Protein 1R6X (pdb70)

Foldseek 3Di:
DAAQVRDQQQLCVVQVVCLVVFVVVLPDPPAAEDEDDLQLLLVVLCLNLSLQPPHQWAADVQQQVCLQAPCGGNVRGHHNDHGWDFDAPVSLVVDDAQRKYFYHYPVPHTWKIWGFHDKAFDPLQSSCCRRQVRDCQQQLSVCSPPPGHRMTTTTGIRGNHRDDDPPDPPQAQGLVRLQVVCVVVVFLAEEEEEDQAADFPQNLVQQLVLQVVRVGAYEDEYEDRAAAPPGDDPVLRVQRVVVVVVVHPPPRYDYHYRNHHQSLRFQSVLLSVLSSVVSSNHQEYEAEQSRSHNQADPVNHGSDHRCSNVVNNCVCCVVSNHHYHYRFGWFAFPVVRDIDTPVVDPPDPTDTDDADPVNLVVCLCVVHDDDVSTGNPSSSVSSRVD

Organism: Saccharomyces cerevisiae (strain ATCC 204508 / S288c) (NCBI:txid559292)

B-factor: mean 16.99, std 9.3, range [5.18, 61.0]

Secondary structure (DSSP, 8-state):
-PPTTSS--BHHHHTGGGHHHHHHHHT-TTSEEEEPPHHHHHHHHHHHBTTTTT--EEPPHHHHHHHHHHSB-TTS-B--S---EEE-HHHHHT--TT-EEEEEETTTEEEEEEEEEEEE---HHHHHHHHH-S-TTSHHHHIIIIIS-SEEEEEEEEES-PPP--SSTT-S--HHHHHHHHHHTT---EEEE--SS---HHHHHHHHHHHHHTT-EEEE--B-SB--TT---HHHHHHHHHHHGGGSSTT-EEE--B--B----HHHHHHHHHHHHHHTT-SEEEE-TTTT---B-TTS-BSS-TTHHHHHHHHHHHHHT-EEEE---EEEEGGGTEEEETTTS-SSS---B---HHHHHHHHHHT----TTTS-HHHHHHHTT-

GO terms:
  GO:0004781 sulfate adenylyltransferase (ATP) activity (F, IDA)
  GO:0004781 sulfate adenylyltransferase (ATP) activity (F, IMP)
  GO:0005737 cytoplasm (C, HDA)
  GO:0005739 mitochondrion (C, HDA)
  GO:0019379 sulfate assimilation, phosphoadenylyl sulfate reduction by phosphoadenylyl-sulfate reductase (thioredoxin) (P, IMP)
  GO:0000096 sulfur amino acid metabolic process (P, IMP)

Solvent-accessible surface area: 17213 Å² total; per-residue (Å²): 60,62,17,7,53,47,113,42,34,25,0,56,65,123,6,58,183,85,94,129,123,5,52,74,51,2,117,41,125,130,22,40,62,31,59,14,40,102,34,2,34,17,2,0,8,0,0,0,4,0,0,0,0,34,7,47,7,4,11,33,80,104,34,14,62,26,0,5,67,90,12,71,17,49,118,34,31,1,0,0,0,8,0,13,0,8,1,74,107,70,18,7,122,100,16,126,84,113,20,80,0,0,0,21,7,93,89,133,37,10,0,0,0,0,37,2,89,33,44,16,137,10,84,16,80,76,8,4,96,102,3,7,110,16,41,110,80,1,40,4,6,42,46,4,98,124,95,7,16,70,37,4,0,0,2,45,2,39,3,6,46,44,5,82,65,168,54,41,132,55,30,38,59,25,0,40,92,0,54,108,45,6,137,80,102,162,23,113,93,0,0,0,7,24,14,46,56,18,0,19,58,15,31,38,23,6,0,3,51,10,0,144,116,15,114,11,67,0,0,0,0,0,0,11,39,64,35,64,104,84,36,73,79,68,56,8,6,0,113,0,0,68,40,0,40,156,94,18,30,155,55,14,15,27,15,0,0,0,3,0,0,13,10,3,0,1,18,26,0,0,0,0,0,0,0,0,0,9,0,1,8,0,14,14,0,5,1,12,155,36,13,12,7,11,23,119,21,100,180,42,86,80,20,8,24,44,112,38,2,45,107,44,0,72,79,41,38,161,84,1,100,10,68,10,24,58,63,71,70,3,7,32,3,32,106,106,109,103,35,2,8,86,104,115,37,104,142,97,191,52,130,44,55,96,19,66,58,60,72,24,108,131,70,25,150,122,39,14,141,18,36,117,62,29,1,15,58,75,0,13,153,40,13,53,110,93

Sequence (386 aa):
PAPHGGILQDLIARDALKKNELLSEAQSSDILVWNLTPRQLCDIELILNGGFSPLTGFLNENDYSSVVTDSRLADGTLWTIPITLDVDEAFANQIKPDTRIALFQDDEIPIAILTVQDVYKPNKTIEAEKVFRGDPEHPAISYLFNVAGDYYVGGSLEAIQLPQHYDYPGLRKTPAQLRLEFQSRQWDRVVAFQTRNPMHRAHRELTVRAAREANAKVLIHPVVGLTKPGDIDHHTRVRVYQEIIKRYPNGIAFLSLLPLAMRMSGDREAVWHAIIRKNYGASHFIVGRDHAGPGKNSKGVDFYGPYDAQELVESYKHELDIEVVPFRMVTYLPDEDRYAPIDQIDTTKTRTLNISGTELRRRLRVGGEIPEWFSYPEVVKILRES

Radius of gyration: 21.61 Å; Cα contacts (8 Å, |Δi|>4): 781; chains: 1; bounding box: 48×49×74 Å

Structure (mmCIF, N/CA/C/O backbone):
data_1R6X
#
_entry.id   1R6X
#
_cell.length_a   50.186
_cell.length_b   59.111
_cell.length_c   131.165
_cell.angle_alpha   90.00
_cell.angle_beta   90.00
_cell.angle_gamma   90.00
#
_symmetry.space_group_name_H-M   'P 21 21 21'
#
loop_
_entity.id
_entity.type
_entity.pdbx_description
1 polymer 'ATP:sulfate adenylyltransferase'
2 non-polymer 'SULFATE ION'
3 non-polymer 'COBALT (II) ION'
4 water water
#
loop_
_atom_site.group_PDB
_atom_site.id
_atom_site.type_symbol
_atom_site.label_atom_id
_atom_site.label_alt_id
_atom_site.label_comp_id
_atom_site.label_asym_id
_atom_site.label_entity_id
_atom_site.label_seq_id
_atom_site.pdbx_PDB_ins_code
_atom_site.Cartn_x
_atom_site.Cartn_y
_atom_site.Cartn_z
_atom_site.occupancy
_atom_site.B_iso_or_equiv
_atom_site.auth_seq_id
_atom_site.auth_comp_id
_atom_site.auth_asym_id
_atom_site.auth_atom_id
_atom_site.pdbx_PDB_model_num
ATOM 1 N N . PRO A 1 1 ? 12.339 -46.924 77.516 1.00 25.42 2 PRO A N 1
ATOM 2 C CA . PRO A 1 1 ? 13.323 -45.830 77.357 1.00 21.94 2 PRO A CA 1
ATOM 3 C C . PRO A 1 1 ? 13.893 -45.796 75.943 1.00 17.36 2 PRO A C 1
ATOM 4 O O . PRO A 1 1 ? 13.707 -46.731 75.170 1.00 16.19 2 PRO A O 1
ATOM 8 N N . ALA A 1 2 ? 14.586 -44.714 75.609 1.00 14.68 3 ALA A N 1
ATOM 9 C CA . ALA A 1 2 ? 15.159 -44.576 74.276 1.00 10.29 3 ALA A CA 1
ATOM 10 C C . ALA A 1 2 ? 16.347 -45.509 74.084 1.00 10.72 3 ALA A C 1
ATOM 11 O O . ALA A 1 2 ? 17.072 -45.815 75.033 1.00 11.52 3 ALA A O 1
ATOM 13 N N . PRO A 1 3 ? 16.549 -45.993 72.851 1.00 8.49 4 PRO A N 1
ATOM 14 C CA . PRO A 1 3 ? 17.675 -46.889 72.578 1.00 8.75 4 PRO A CA 1
ATOM 15 C C . PRO A 1 3 ? 18.973 -46.135 72.849 1.00 9.65 4 PRO A C 1
ATOM 16 O O . PRO A 1 3 ? 18.987 -44.902 72.895 1.00 10.53 4 PRO A O 1
ATOM 20 N N . HIS A 1 4 ? 20.061 -46.873 73.027 1.00 8.88 5 HIS A N 1
ATOM 21 C CA . HIS A 1 4 ? 21.359 -46.255 73.258 1.00 7.83 5 HIS A CA 1
ATOM 22 C C . HIS A 1 4 ? 21.734 -45.517 71.976 1.00 8.39 5 HIS A C 1
ATOM 23 O O . HIS A 1 4 ? 21.804 -46.118 70.905 1.00 8.36 5 HIS A O 1
ATOM 30 N N . GLY A 1 5 ? 21.968 -44.212 72.080 1.00 9.49 6 GLY A N 1
ATOM 31 C CA . GLY A 1 5 ? 22.293 -43.439 70.895 1.00 10.17 6 GLY A CA 1
ATOM 32 C C . GLY A 1 5 ? 21.046 -42.773 70.342 1.00 8.99 6 GLY A C 1
ATOM 33 O O . GLY A 1 5 ? 21.122 -41.970 69.409 1.00 10.97 6 GLY A O 1
ATOM 34 N N . GLY A 1 6 ? 19.894 -43.137 70.907 1.00 8.83 7 GLY A N 1
ATOM 35 C CA . GLY A 1 6 ? 18.622 -42.557 70.504 1.00 9.14 7 GLY A CA 1
ATOM 36 C C . GLY A 1 6 ? 17.833 -43.254 69.409 1.00 8.73 7 GLY A C 1
ATOM 37 O O . GLY A 1 6 ? 16.614 -43.100 69.324 1.00 9.68 7 GLY A O 1
ATOM 38 N N . ILE A 1 7 ? 18.516 -44.041 68.588 1.00 8.23 8 ILE A N 1
ATOM 39 C CA . ILE A 1 7 ? 17.880 -44.717 67.463 1.00 8.77 8 ILE A CA 1
ATOM 40 C C . ILE A 1 7 ? 18.035 -46.231 67.524 1.00 8.17 8 ILE A C 1
ATOM 41 O O . ILE A 1 7 ? 19.139 -46.732 67.725 1.00 9.59 8 ILE A O 1
ATOM 46 N N . LEU A 1 8 ? 16.939 -46.965 67.354 1.00 8.59 9 LEU A N 1
ATOM 47 C CA . LEU A 1 8 ? 17.034 -48.424 67.359 1.00 8.94 9 LEU A CA 1
ATOM 48 C C . LEU A 1 8 ? 17.511 -48.803 65.968 1.00 8.20 9 LEU A C 1
ATOM 49 O O . LEU A 1 8 ? 16.779 -48.666 64.985 1.00 9.27 9 LEU A O 1
ATOM 54 N N . GLN A 1 9 ? 18.750 -49.267 65.880 1.00 8.22 10 GLN A N 1
ATOM 55 C CA . GLN A 1 9 ? 19.308 -49.630 64.591 1.00 8.52 10 GLN A CA 1
ATOM 56 C C . GLN A 1 9 ? 18.872 -51.016 64.145 1.00 8.88 10 GLN A C 1
ATOM 57 O O . GLN A 1 9 ? 19.679 -51.935 64.008 1.00 9.59 10 GLN A O 1
ATOM 63 N N . ASP A 1 10 ? 17.567 -51.139 63.923 1.00 8.84 11 ASP A N 1
ATOM 64 C CA . ASP A 1 10 ? 16.942 -52.371 63.460 1.00 9.71 11 ASP A CA 1
ATOM 65 C C . ASP A 1 10 ? 17.159 -52.374 61.950 1.00 9.54 11 ASP A C 1
ATOM 66 O O . ASP A 1 10 ? 16.347 -51.837 61.187 1.00 10.21 11 ASP A O 1
ATOM 71 N N . LEU A 1 11 ? 18.265 -52.972 61.522 1.00 9.45 12 LEU A N 1
ATOM 72 C CA . LEU A 1 11 ? 18.612 -53.006 60.112 1.00 9.18 12 LEU A CA 1
ATOM 73 C C . LEU A 1 11 ? 17.697 -53.895 59.287 1.00 9.27 12 LEU A C 1
ATOM 74 O O . LEU A 1 11 ? 17.562 -53.693 58.081 1.00 9.57 12 LEU A O 1
ATOM 79 N N . ILE A 1 12 ? 17.075 -54.880 59.927 1.00 9.40 13 ILE A N 1
ATOM 80 C CA . ILE A 1 12 ? 16.135 -55.746 59.229 1.00 11.59 13 ILE A CA 1
ATOM 81 C C . ILE A 1 12 ? 14.990 -54.843 58.761 1.00 11.95 13 ILE A C 1
ATOM 82 O O . ILE A 1 12 ? 14.588 -54.882 57.599 1.00 12.62 13 ILE A O 1
ATOM 87 N N . ALA A 1 13 ? 14.483 -54.012 59.668 1.00 11.06 14 ALA A N 1
ATOM 88 C CA . ALA A 1 13 ? 13.388 -53.103 59.342 1.00 11.97 14 ALA A CA 1
ATOM 89 C C . ALA A 1 13 ? 13.841 -52.032 58.359 1.00 12.90 14 ALA A C 1
ATOM 90 O O . ALA A 1 13 ? 13.118 -51.695 57.417 1.00 15.48 14 ALA A O 1
ATOM 92 N N . ARG A 1 14 ? 15.043 -51.507 58.567 1.00 11.26 15 ARG A N 1
ATOM 93 C CA . ARG A 1 14 ? 15.568 -50.461 57.698 1.00 12.10 15 ARG A CA 1
ATOM 94 C C . ARG A 1 14 ? 15.727 -50.894 56.246 1.00 13.03 15 ARG A C 1
ATOM 95 O O . ARG A 1 14 ? 15.382 -50.145 55.330 1.00 14.49 15 ARG A O 1
ATOM 103 N N . ASP A 1 15 ? 16.245 -52.101 56.037 1.00 13.44 16 ASP A N 1
ATOM 104 C CA . ASP A 1 15 ? 16.492 -52.603 54.686 1.00 12.82 16 ASP A CA 1
ATOM 105 C C . ASP A 1 15 ? 15.437 -53.546 54.128 1.00 13.29 16 ASP A C 1
ATOM 106 O O . ASP A 1 15 ? 15.650 -54.171 53.091 1.00 14.12 16 ASP A O 1
ATOM 111 N N . ALA A 1 16 ? 14.297 -53.636 54.801 1.00 14.43 17 ALA A N 1
ATOM 112 C CA . ALA A 1 16 ? 13.220 -54.517 54.364 1.00 16.50 17 ALA A CA 1
ATOM 113 C C . ALA A 1 16 ? 12.837 -54.357 52.890 1.00 16.70 17 ALA A C 1
ATOM 114 O O . ALA A 1 16 ? 12.651 -55.348 52.184 1.00 17.32 17 ALA A O 1
ATOM 116 N N . LEU A 1 17 ? 12.730 -53.115 52.429 1.00 16.98 18 LEU A N 1
ATOM 117 C CA . LEU A 1 17 ? 12.334 -52.840 51.050 1.00 17.64 18 LEU A CA 1
ATOM 118 C C . LEU A 1 17 ? 13.368 -53.155 49.973 1.00 18.54 18 LEU A C 1
ATOM 119 O O . LEU A 1 17 ? 13.094 -52.989 48.783 1.00 19.76 18 LEU A O 1
ATOM 124 N N . LYS A 1 18 ? 14.552 -53.605 50.373 1.00 18.24 19 LYS A N 1
ATOM 125 C CA . LYS A 1 18 ? 15.582 -53.950 49.399 1.00 17.97 19 LYS A CA 1
ATOM 126 C C . LYS A 1 18 ? 16.118 -55.359 49.633 1.00 17.07 19 LYS A C 1
ATOM 127 O O . LYS A 1 18 ? 17.202 -55.710 49.164 1.00 16.56 19 LYS A O 1
ATOM 133 N N . LYS A 1 19 ? 15.343 -56.172 50.343 1.00 16.66 20 LYS A N 1
ATOM 134 C CA . LYS A 1 19 ? 15.754 -57.538 50.643 1.00 17.03 20 LYS A CA 1
ATOM 135 C C . LYS A 1 19 ? 16.027 -58.370 49.392 1.00 17.91 20 LYS A C 1
ATOM 136 O O . LYS A 1 19 ? 17.049 -59.049 49.307 1.00 17.39 20 LYS A O 1
ATOM 142 N N . ASN A 1 20 ? 15.122 -58.319 48.419 1.00 17.94 21 ASN A N 1
ATOM 143 C CA . ASN A 1 20 ? 15.310 -59.090 47.195 1.00 18.95 21 ASN A CA 1
ATOM 144 C C . ASN A 1 20 ? 16.591 -58.704 46.465 1.00 16.79 21 ASN A C 1
ATOM 145 O O . ASN A 1 20 ? 17.313 -59.569 45.968 1.00 16.98 21 ASN A O 1
ATOM 150 N N . GLU A 1 21 ? 16.869 -57.405 46.408 1.00 17.28 22 GLU A N 1
ATOM 151 C CA . GLU A 1 21 ? 18.064 -56.897 45.739 1.00 18.36 22 GLU A CA 1
ATOM 152 C C . GLU A 1 21 ? 19.333 -57.348 46.461 1.00 17.79 22 GLU A C 1
ATOM 153 O O . GLU A 1 21 ? 20.300 -57.772 45.828 1.00 17.63 22 GLU A O 1
ATOM 159 N N . LEU A 1 22 ? 19.327 -57.250 47.787 1.00 17.44 23 LEU A N 1
ATOM 160 C CA . LEU A 1 22 ? 20.485 -57.648 48.580 1.00 16.54 23 LEU A CA 1
ATOM 161 C C . LEU A 1 22 ? 20.702 -59.156 48.532 1.00 16.50 23 LEU A C 1
ATOM 162 O O . LEU A 1 22 ? 21.838 -59.627 48.486 1.00 16.52 23 LEU A O 1
ATOM 167 N N . LEU A 1 23 ? 19.608 -59.911 48.541 1.00 17.34 24 LEU A N 1
ATOM 168 C CA . LEU A 1 23 ? 19.695 -61.363 48.488 1.00 17.72 24 LEU A CA 1
ATOM 169 C C . LEU A 1 23 ? 20.325 -61.785 47.164 1.00 18.00 24 LEU A C 1
ATOM 170 O O . LEU A 1 23 ? 21.223 -62.625 47.133 1.00 18.59 24 LEU A O 1
ATOM 175 N N . SER A 1 24 ? 19.854 -61.187 46.073 1.00 18.47 25 SER A N 1
ATOM 176 C CA . SER A 1 24 ? 20.374 -61.492 44.745 1.00 19.42 25 SER A CA 1
ATOM 177 C C . SER A 1 24 ? 21.878 -61.249 44.687 1.00 18.83 25 SER A C 1
ATOM 178 O O . SER A 1 24 ? 22.629 -62.076 44.174 1.00 19.89 25 SER A O 1
ATOM 181 N N . GLU A 1 25 ? 22.311 -60.109 45.217 1.00 17.56 26 GLU A N 1
ATOM 182 C CA . GLU A 1 25 ? 23.725 -59.759 45.221 1.00 17.34 26 GLU A CA 1
ATOM 183 C C . GLU A 1 25 ? 24.558 -60.742 46.039 1.00 16.82 26 GLU A C 1
ATOM 184 O O . GLU A 1 25 ? 25.632 -61.168 45.610 1.00 16.24 26 GLU A O 1
ATOM 190 N N . ALA A 1 26 ? 24.058 -61.102 47.215 1.00 16.90 27 ALA A N 1
ATOM 191 C CA . ALA A 1 26 ? 24.767 -62.029 48.090 1.00 17.60 27 ALA A CA 1
ATOM 192 C C . ALA A 1 26 ? 24.985 -63.388 47.432 1.00 17.88 27 ALA A C 1
ATOM 193 O O . ALA A 1 26 ? 25.950 -64.090 47.740 1.00 16.97 27 ALA A O 1
ATOM 195 N N . GLN A 1 27 ? 24.094 -63.750 46.516 1.00 19.67 28 GLN A N 1
ATOM 196 C CA . GLN A 1 27 ? 24.185 -65.034 45.832 1.00 21.73 28 GLN A CA 1
ATOM 197 C C . GLN A 1 27 ? 24.925 -64.982 44.498 1.00 22.12 28 GLN A C 1
ATOM 198 O O . GLN A 1 27 ? 25.054 -66.002 43.821 1.00 23.91 28 GLN A O 1
ATOM 204 N N . SER A 1 28 ? 25.410 -63.804 44.119 1.00 22.06 29 SER A N 1
ATOM 205 C CA . SER A 1 28 ? 26.140 -63.657 42.859 1.00 22.62 29 SER A CA 1
ATOM 206 C C . SER A 1 28 ? 27.485 -64.377 42.942 1.00 23.09 29 SER A C 1
ATOM 207 O O . SER A 1 28 ? 28.069 -64.495 44.018 1.00 23.59 29 SER A O 1
ATOM 210 N N . SER A 1 29 ? 27.981 -64.853 41.805 1.00 23.65 30 SER A N 1
ATOM 211 C CA . SER A 1 29 ? 29.248 -65.578 41.780 1.00 24.11 30 SER A CA 1
ATOM 212 C C . SER A 1 29 ? 30.488 -64.696 41.905 1.00 23.30 30 SER A C 1
ATOM 213 O O . SER A 1 29 ? 31.568 -65.188 42.228 1.00 24.62 30 SER A O 1
ATOM 216 N N . ASP A 1 30 ? 30.336 -63.398 41.663 1.00 22.71 31 ASP A N 1
ATOM 217 C CA . ASP A 1 30 ? 31.473 -62.486 41.726 1.00 22.45 31 ASP A CA 1
ATOM 218 C C . ASP A 1 30 ? 31.683 -61.769 43.056 1.00 21.36 31 ASP A C 1
ATOM 219 O O . ASP A 1 30 ? 32.698 -61.097 43.239 1.00 21.75 31 ASP A O 1
ATOM 224 N N . ILE A 1 31 ? 30.743 -61.899 43.985 1.00 19.26 32 ILE A N 1
ATOM 225 C CA . ILE A 1 31 ? 30.903 -61.222 45.266 1.00 17.56 32 ILE A CA 1
ATOM 226 C C . ILE A 1 31 ? 31.753 -62.044 46.226 1.00 17.08 32 ILE A C 1
ATOM 227 O O . ILE A 1 31 ? 31.651 -63.272 46.269 1.00 17.21 32 ILE A O 1
ATOM 232 N N . LEU A 1 32 ? 32.606 -61.358 46.981 1.00 17.26 33 LEU A N 1
ATOM 233 C CA . LEU A 1 32 ? 33.468 -62.018 47.954 1.00 15.95 33 LEU A CA 1
ATOM 234 C C . LEU A 1 32 ? 32.580 -62.549 49.080 1.00 15.90 33 LEU A C 1
ATOM 235 O O . LEU A 1 32 ? 31.677 -61.856 49.545 1.00 15.73 33 LEU A O 1
ATOM 240 N N . VAL A 1 33 ? 32.835 -63.778 49.512 1.00 14.99 34 VAL A N 1
ATOM 241 C CA . VAL A 1 33 ? 32.032 -64.391 50.562 1.00 15.66 34 VAL A CA 1
ATOM 242 C C . VAL A 1 33 ? 32.802 -64.737 51.828 1.00 14.43 34 VAL A C 1
ATOM 243 O O . VAL A 1 33 ? 33.925 -65.233 51.769 1.00 16.08 34 VAL A O 1
ATOM 247 N N . TRP A 1 34 ? 32.189 -64.457 52.975 1.00 12.83 35 TRP A N 1
ATOM 248 C CA . TRP A 1 34 ? 32.780 -64.797 54.263 1.00 11.12 35 TRP A CA 1
ATOM 249 C C . TRP A 1 34 ? 31.751 -65.564 55.074 1.00 11.12 35 TRP A C 1
ATOM 250 O O . TRP A 1 34 ? 30.643 -65.074 55.317 1.00 11.52 35 TRP A O 1
ATOM 261 N N . ASN A 1 35 ? 32.119 -66.774 55.480 1.00 10.51 36 ASN A N 1
ATOM 262 C CA . ASN A 1 35 ? 31.251 -67.616 56.287 1.00 11.15 36 ASN A CA 1
ATOM 263 C C . ASN A 1 35 ? 31.466 -67.216 57.749 1.00 10.42 36 ASN A C 1
ATOM 264 O O . ASN A 1 35 ? 32.563 -67.367 58.292 1.00 12.03 36 ASN A O 1
ATOM 269 N N . LEU A 1 36 ? 30.417 -66.698 58.378 1.00 10.67 37 LEU A N 1
ATOM 270 C CA . LEU A 1 36 ? 30.490 -66.254 59.767 1.00 9.66 37 LEU A CA 1
ATOM 271 C C . LEU A 1 36 ? 30.792 -67.362 60.764 1.00 10.87 37 LEU A C 1
ATOM 272 O O . LEU A 1 36 ? 30.274 -68.473 60.651 1.00 11.59 37 LEU A O 1
ATOM 277 N N . THR A 1 37 ? 31.635 -67.050 61.745 1.00 9.63 38 THR A N 1
ATOM 278 C CA . THR A 1 37 ? 31.984 -68.008 62.785 1.00 9.79 38 THR A CA 1
ATOM 279 C C . THR A 1 37 ? 30.862 -67.973 63.817 1.00 10.79 38 THR A C 1
ATOM 280 O O . THR A 1 37 ? 30.040 -67.056 63.817 1.00 10.49 38 THR A O 1
ATOM 284 N N . PRO A 1 38 ? 30.809 -68.969 64.713 1.00 10.84 39 PRO A N 1
ATOM 285 C CA . PRO A 1 38 ? 29.750 -68.983 65.725 1.00 10.63 39 PRO A CA 1
ATOM 286 C C . PRO A 1 38 ? 29.609 -67.685 66.521 1.00 9.87 39 PRO A C 1
ATOM 287 O O . PRO A 1 38 ? 28.500 -67.195 66.714 1.00 9.81 39 PRO A O 1
ATOM 291 N N . ARG A 1 39 ? 30.719 -67.121 66.986 1.00 8.93 40 ARG A N 1
ATOM 292 C CA . ARG A 1 39 ? 30.606 -65.887 67.754 1.00 9.11 40 ARG A CA 1
ATOM 293 C C . ARG A 1 39 ? 30.130 -64.735 66.878 1.00 8.94 40 ARG A C 1
ATOM 294 O O . ARG A 1 39 ? 29.333 -63.909 67.315 1.00 8.60 40 ARG A O 1
ATOM 302 N N . GLN A 1 40 ? 30.610 -64.690 65.640 1.00 8.42 41 GLN A N 1
ATOM 303 C CA . GLN A 1 40 ? 30.210 -63.637 64.718 1.00 7.77 41 GLN A CA 1
ATOM 304 C C . GLN A 1 40 ? 28.722 -63.721 64.403 1.00 8.30 41 GLN A C 1
ATOM 305 O O . GLN A 1 40 ? 28.075 -62.700 64.183 1.00 7.99 41 GLN A O 1
ATOM 311 N N . LEU A 1 41 ? 28.180 -64.935 64.382 1.00 7.92 42 LEU A N 1
ATOM 312 C CA . LEU A 1 41 ? 26.762 -65.109 64.090 1.00 8.40 42 LEU A CA 1
ATOM 313 C C . LEU A 1 41 ? 25.929 -64.505 65.220 1.00 9.01 42 LEU A C 1
ATOM 314 O O . LEU A 1 41 ? 24.890 -63.894 64.973 1.00 9.90 42 LEU A O 1
ATOM 319 N N . CYS A 1 42 ? 26.383 -64.680 66.461 1.00 8.47 43 CYS A N 1
ATOM 320 C CA . CYS A 1 42 ? 25.680 -64.111 67.611 1.00 7.36 43 CYS A CA 1
ATOM 321 C C . CYS A 1 42 ? 25.787 -62.588 67.563 1.00 7.45 43 CYS A C 1
ATOM 322 O O . CYS A 1 42 ? 24.802 -61.872 67.765 1.00 8.58 43 CYS A O 1
ATOM 325 N N . ASP A 1 43 ? 26.991 -62.092 67.297 1.00 6.86 44 ASP A N 1
ATOM 326 C CA . ASP A 1 43 ? 27.200 -60.651 67.237 1.00 6.77 44 ASP A CA 1
ATOM 327 C C . ASP A 1 43 ? 26.392 -60.007 66.124 1.00 6.89 44 ASP A C 1
ATOM 328 O O . ASP A 1 43 ? 25.756 -58.972 66.328 1.00 6.62 44 ASP A O 1
ATOM 333 N N . ILE A 1 44 ? 26.400 -60.614 64.942 1.00 6.50 45 ILE A N 1
ATOM 334 C CA . ILE A 1 44 ? 25.685 -60.009 63.833 1.00 6.99 45 ILE A CA 1
ATOM 335 C C . ILE A 1 44 ? 24.179 -59.996 64.043 1.00 7.03 45 ILE A C 1
ATOM 336 O O . ILE A 1 44 ? 23.497 -59.086 63.577 1.00 7.20 45 ILE A O 1
ATOM 341 N N . GLU A 1 45 ? 23.647 -60.978 64.761 1.00 7.21 46 GLU A N 1
ATOM 342 C CA . GLU A 1 45 ? 22.214 -60.971 65.010 1.00 6.45 46 GLU A CA 1
ATOM 343 C C . GLU A 1 45 ? 21.860 -59.735 65.837 1.00 6.61 46 GLU A C 1
ATOM 344 O O . GLU A 1 45 ? 20.871 -59.054 65.560 1.00 7.94 46 GLU A O 1
ATOM 350 N N . LEU A 1 46 ? 22.682 -59.434 66.839 1.00 6.41 47 LEU A N 1
ATOM 351 C CA . LEU A 1 46 ? 22.420 -58.284 67.687 1.00 7.18 47 LEU A CA 1
ATOM 352 C C . LEU A 1 46 ? 22.693 -56.946 67.000 1.00 7.39 47 LEU A C 1
ATOM 353 O O . LEU A 1 46 ? 22.109 -55.932 67.378 1.00 7.47 47 LEU A O 1
ATOM 358 N N . ILE A 1 47 ? 23.566 -56.926 65.995 1.00 6.74 48 ILE A N 1
ATOM 359 C CA . ILE A 1 47 ? 23.792 -55.680 65.269 1.00 7.55 48 ILE A CA 1
ATOM 360 C C . ILE A 1 47 ? 22.566 -55.475 64.374 1.00 7.77 48 ILE A C 1
ATOM 361 O O . ILE A 1 47 ? 21.943 -54.416 64.388 1.00 9.36 48 ILE A O 1
ATOM 366 N N . LEU A 1 48 ? 22.209 -56.511 63.619 1.00 7.00 49 LEU A N 1
ATOM 367 C CA . LEU A 1 48 ? 21.086 -56.421 62.692 1.00 8.09 49 LEU A CA 1
ATOM 368 C C . LEU A 1 48 ? 19.735 -56.135 63.327 1.00 8.01 49 LEU A C 1
ATOM 369 O O . LEU A 1 48 ? 18.891 -55.490 62.704 1.00 8.00 49 LEU A O 1
ATOM 374 N N . ASN A 1 49 ? 19.505 -56.609 64.551 1.00 7.59 50 ASN A N 1
ATOM 375 C CA . ASN A 1 49 ? 18.214 -56.363 65.176 1.00 7.45 50 ASN A CA 1
ATOM 376 C C . ASN A 1 49 ? 18.168 -55.137 66.087 1.00 8.52 50 ASN A C 1
ATOM 377 O O . ASN A 1 49 ? 17.151 -54.862 66.720 1.00 8.85 50 ASN A O 1
ATOM 382 N N . GLY A 1 50 ? 19.265 -54.383 66.120 1.00 7.32 51 GLY A N 1
ATOM 383 C CA . GLY A 1 50 ? 19.308 -53.178 66.939 1.00 7.02 51 GLY A CA 1
ATOM 384 C C . GLY A 1 50 ? 19.726 -53.390 68.382 1.00 7.25 51 GLY A C 1
ATOM 385 O O . GLY A 1 50 ? 19.786 -52.442 69.163 1.00 7.15 51 GLY A O 1
ATOM 386 N N . GLY A 1 51 ? 20.016 -54.635 68.740 1.00 6.87 52 GLY A N 1
ATOM 387 C CA . GLY A 1 51 ? 20.434 -54.926 70.099 1.00 7.00 52 GLY A CA 1
ATOM 388 C C . GLY A 1 51 ? 21.723 -54.220 70.469 1.00 5.18 52 GLY A C 1
ATOM 389 O O . GLY A 1 51 ? 21.963 -53.936 71.643 1.00 5.90 52 GLY A O 1
ATOM 390 N N . PHE A 1 52 ? 22.558 -53.953 69.468 1.00 6.37 53 PHE A N 1
ATOM 391 C CA . PHE A 1 52 ? 23.827 -53.267 69.687 1.00 6.18 53 PHE A CA 1
ATOM 392 C C . PHE A 1 52 ? 23.783 -51.796 69.276 1.00 7.56 53 PHE A C 1
ATOM 393 O O . PHE A 1 52 ? 24.817 -51.216 68.970 1.00 6.91 53 PHE A O 1
ATOM 401 N N . SER A 1 53 ? 22.598 -51.189 69.257 1.00 6.68 54 SER A N 1
ATOM 402 C CA . SER A 1 53 ? 22.501 -49.771 68.898 1.00 7.44 54 SER A CA 1
ATOM 403 C C . SER A 1 53 ? 23.476 -49.011 69.795 1.00 6.89 54 SER A C 1
ATOM 404 O O . SER A 1 53 ? 23.570 -49.294 70.991 1.00 7.78 54 SER A O 1
ATOM 407 N N . PRO A 1 54 ? 24.147 -47.979 69.261 1.00 8.00 55 PRO A N 1
ATOM 408 C CA . PRO A 1 54 ? 24.111 -47.402 67.912 1.00 6.95 55 PRO A CA 1
ATOM 409 C C . PRO A 1 54 ? 24.857 -48.109 66.783 1.00 7.48 55 PRO A C 1
ATOM 410 O O . PRO A 1 54 ? 24.891 -47.600 65.660 1.00 8.55 55 PRO A O 1
ATOM 414 N N . LEU A 1 55 ? 25.468 -49.256 67.055 1.00 7.12 56 LEU A N 1
ATOM 415 C CA . LEU A 1 55 ? 26.205 -49.941 65.998 1.00 7.08 56 LEU A CA 1
ATOM 416 C C . LEU A 1 55 ? 25.359 -50.291 64.779 1.00 7.52 56 LEU A C 1
ATOM 417 O O . LEU A 1 55 ? 24.212 -50.719 64.903 1.00 7.20 56 LEU A O 1
ATOM 422 N N . THR A 1 56 ? 25.941 -50.103 63.599 1.00 8.41 57 THR A N 1
ATOM 423 C CA . THR A 1 56 ? 25.272 -50.439 62.348 1.00 8.86 57 THR A CA 1
ATOM 424 C C . THR A 1 56 ? 26.201 -51.302 61.500 1.00 8.44 57 THR A C 1
ATOM 425 O O . THR A 1 56 ? 25.981 -51.475 60.296 1.00 9.86 57 THR A O 1
ATOM 429 N N . GLY A 1 57 ? 27.239 -51.838 62.139 1.00 7.22 58 GLY A N 1
ATOM 430 C CA . GLY A 1 57 ? 28.197 -52.686 61.453 1.00 8.82 58 GLY A CA 1
ATOM 431 C C . GLY A 1 57 ? 29.302 -53.119 62.396 1.00 7.34 58 GLY A C 1
ATOM 432 O O . GLY A 1 57 ? 29.185 -52.954 63.609 1.00 8.30 58 GLY A O 1
ATOM 433 N N . PHE A 1 58 ? 30.370 -53.689 61.844 1.00 7.70 59 PHE A N 1
ATOM 434 C CA . PHE A 1 58 ? 31.508 -54.120 62.648 1.00 6.93 59 PHE A CA 1
ATOM 435 C C . PHE A 1 58 ? 32.474 -52.943 62.725 1.00 6.93 59 PHE A C 1
ATOM 436 O O . PHE A 1 58 ? 32.684 -52.235 61.747 1.00 7.58 59 PHE A O 1
ATOM 444 N N . LEU A 1 59 ? 33.066 -52.741 63.893 1.00 6.94 60 LEU A N 1
ATOM 445 C CA . LEU A 1 59 ? 33.926 -51.584 64.107 1.00 7.18 60 LEU A CA 1
ATOM 446 C C . LEU A 1 59 ? 35.163 -51.395 63.253 1.00 8.58 60 LEU A C 1
ATOM 447 O O . LEU A 1 59 ? 35.966 -52.315 63.085 1.00 7.72 60 LEU A O 1
ATOM 452 N N . ASN A 1 60 ? 35.305 -50.186 62.708 1.00 7.53 61 ASN A N 1
ATOM 453 C CA . ASN A 1 60 ? 36.498 -49.858 61.947 1.00 7.57 61 ASN A CA 1
ATOM 454 C C . ASN A 1 60 ? 37.558 -49.554 63.008 1.00 5.94 61 ASN A C 1
ATOM 455 O O . ASN A 1 60 ? 37.244 -49.463 64.203 1.00 7.24 61 ASN A O 1
ATOM 460 N N . GLU A 1 61 ? 38.809 -49.415 62.590 1.00 7.41 62 GLU A N 1
ATOM 461 C CA . GLU A 1 61 ? 39.880 -49.192 63.552 1.00 6.54 62 GLU A CA 1
ATOM 462 C C . GLU A 1 61 ? 39.746 -47.916 64.377 1.00 7.45 62 GLU A C 1
ATOM 463 O O . GLU A 1 61 ? 40.148 -47.885 65.540 1.00 7.80 62 GLU A O 1
ATOM 469 N N . ASN A 1 62 ? 39.170 -46.873 63.789 1.00 7.55 63 ASN A N 1
ATOM 470 C CA . ASN A 1 62 ? 38.999 -45.608 64.498 1.00 7.19 63 ASN A CA 1
ATOM 471 C C . ASN A 1 62 ? 38.094 -45.824 65.716 1.00 7.33 63 ASN A C 1
ATOM 472 O O . ASN A 1 62 ? 38.432 -45.433 66.835 1.00 7.95 63 ASN A O 1
ATOM 477 N N . ASP A 1 63 ? 36.943 -46.457 65.505 1.00 7.60 64 ASP A N 1
ATOM 478 C CA . ASP A 1 63 ? 36.031 -46.713 66.616 1.00 7.58 64 ASP A CA 1
ATOM 479 C C . ASP A 1 63 ? 36.583 -47.776 67.557 1.00 7.15 64 ASP A C 1
ATOM 480 O O . ASP A 1 63 ? 36.468 -47.654 68.777 1.00 7.32 64 ASP A O 1
ATOM 485 N N . TYR A 1 64 ? 37.182 -48.817 66.983 1.00 6.73 65 TYR A N 1
ATOM 486 C CA . TYR A 1 64 ? 37.758 -49.906 67.760 1.00 7.22 65 TYR A CA 1
ATOM 487 C C . TYR A 1 64 ? 38.801 -49.391 68.750 1.00 7.14 65 TYR A C 1
ATOM 488 O O . TYR A 1 64 ? 38.783 -49.758 69.921 1.00 8.07 65 TYR A O 1
ATOM 497 N N . SER A 1 65 ? 39.697 -48.529 68.278 1.00 7.18 66 SER A N 1
ATOM 498 C CA . SER A 1 65 ? 40.748 -47.986 69.132 1.00 8.47 66 SER A CA 1
ATOM 499 C C . SER A 1 65 ? 40.162 -47.222 70.316 1.00 8.21 66 SER A C 1
ATOM 500 O O . SER A 1 65 ? 40.643 -47.337 71.445 1.00 9.37 66 SER A O 1
ATOM 503 N N . SER A 1 66 ? 39.126 -46.433 70.054 1.00 7.71 67 SER A N 1
ATOM 504 C CA . SER A 1 66 ? 38.485 -45.664 71.110 1.00 8.97 67 SER A CA 1
ATOM 505 C C . SER A 1 66 ? 37.806 -46.580 72.124 1.00 8.02 67 SER A C 1
ATOM 506 O O . SER A 1 66 ? 37.843 -46.326 73.325 1.00 8.45 67 SER A O 1
ATOM 509 N N . VAL A 1 67 ? 37.182 -47.650 71.642 1.00 8.27 68 VAL A N 1
ATOM 510 C CA . VAL A 1 67 ? 36.514 -48.581 72.537 1.00 7.54 68 VAL A CA 1
ATOM 511 C C . VAL A 1 67 ? 37.537 -49.267 73.438 1.00 8.06 68 VAL A C 1
ATOM 512 O O . VAL A 1 67 ? 37.350 -49.360 74.651 1.00 8.12 68 VAL A O 1
ATOM 516 N N . VAL A 1 68 ? 38.630 -49.724 72.839 1.00 7.53 69 VAL A N 1
ATOM 517 C CA . VAL A 1 68 ? 39.674 -50.420 73.579 1.00 7.98 69 VAL A CA 1
ATOM 518 C C . VAL A 1 68 ? 40.269 -49.591 74.717 1.00 7.85 69 VAL A C 1
ATOM 519 O O . VAL A 1 68 ? 40.356 -50.053 75.851 1.00 9.17 69 VAL A O 1
ATOM 523 N N . THR A 1 69 ? 40.659 -48.357 74.432 1.00 8.49 70 THR A N 1
ATOM 524 C CA . THR A 1 69 ? 41.264 -47.545 75.479 1.00 10.05 70 THR A CA 1
ATOM 525 C C . THR A 1 69 ? 40.311 -46.697 76.307 1.00 10.18 70 THR A C 1
ATOM 526 O O . THR A 1 69 ? 40.448 -46.622 77.526 1.00 11.20 70 THR A O 1
ATOM 530 N N . ASP A 1 70 ? 39.327 -46.089 75.654 1.00 8.89 71 ASP A N 1
ATOM 531 C CA . ASP A 1 70 ? 38.411 -45.187 76.341 1.00 9.12 71 ASP A CA 1
ATOM 532 C C . ASP A 1 70 ? 36.981 -45.654 76.596 1.00 9.01 71 ASP A C 1
ATOM 533 O O . ASP A 1 70 ? 36.170 -44.894 77.135 1.00 9.59 71 ASP A O 1
ATOM 538 N N . SER A 1 71 ? 36.671 -46.891 76.219 1.00 8.34 72 SER A N 1
ATOM 539 C CA . SER A 1 71 ? 35.331 -47.442 76.417 1.00 7.59 72 SER A CA 1
ATOM 540 C C . SER A 1 71 ? 34.254 -46.616 75.724 1.00 7.75 72 SER A C 1
ATOM 541 O O . SER A 1 71 ? 33.123 -46.529 76.207 1.00 8.19 72 SER A O 1
ATOM 544 N N . ARG A 1 72 ? 34.608 -46.019 74.590 1.00 8.02 73 ARG A N 1
ATOM 545 C CA . ARG A 1 72 ? 33.671 -45.203 73.823 1.00 8.45 73 ARG A CA 1
ATOM 546 C C . ARG A 1 72 ? 33.955 -45.312 72.336 1.00 7.80 73 ARG A C 1
ATOM 547 O O . ARG A 1 72 ? 35.076 -45.601 71.926 1.00 9.38 73 ARG A O 1
ATOM 555 N N . LEU A 1 73 ? 32.926 -45.096 71.527 1.00 8.40 74 LEU A N 1
ATOM 556 C CA . LEU A 1 73 ? 33.103 -45.087 70.088 1.00 8.56 74 LEU A CA 1
ATOM 557 C C . LEU A 1 73 ? 33.830 -43.769 69.832 1.00 9.13 74 LEU A C 1
ATOM 558 O O . LEU A 1 73 ? 33.887 -42.910 70.716 1.00 9.67 74 LEU A O 1
ATOM 563 N N . ALA A 1 74 ? 34.384 -43.600 68.640 1.00 9.78 75 ALA A N 1
ATOM 564 C CA . ALA A 1 74 ? 35.109 -42.377 68.330 1.00 9.64 75 ALA A CA 1
ATOM 565 C C . ALA A 1 74 ? 34.278 -41.110 68.533 1.00 10.09 75 ALA A C 1
ATOM 566 O O . ALA A 1 74 ? 34.834 -40.050 68.838 1.00 11.42 75 ALA A O 1
ATOM 568 N N . ASP A 1 75 ? 32.958 -41.204 68.381 1.00 9.39 76 ASP A N 1
ATOM 569 C CA . ASP A 1 75 ? 32.123 -40.018 68.562 1.00 11.27 76 ASP A CA 1
ATOM 570 C C . ASP A 1 75 ? 31.778 -39.740 70.021 1.00 11.82 76 ASP A C 1
ATOM 571 O O . ASP A 1 75 ? 31.031 -38.809 70.321 1.00 13.10 76 ASP A O 1
ATOM 576 N N . GLY A 1 76 ? 32.330 -40.545 70.926 1.00 10.60 77 GLY A N 1
ATOM 577 C CA . GLY A 1 76 ? 32.090 -40.341 72.345 1.00 9.93 77 GLY A CA 1
ATOM 578 C C . GLY A 1 76 ? 30.999 -41.172 72.987 1.00 10.50 77 GLY A C 1
ATOM 579 O O . GLY A 1 76 ? 30.817 -41.122 74.203 1.00 10.75 77 GLY A O 1
ATOM 580 N N . THR A 1 77 ? 30.268 -41.937 72.186 1.00 10.15 78 THR A N 1
ATOM 581 C CA . THR A 1 77 ? 29.188 -42.760 72.720 1.00 10.31 78 THR A CA 1
ATOM 582 C C . THR A 1 77 ? 29.729 -43.942 73.521 1.00 9.89 78 THR A C 1
ATOM 583 O O . THR A 1 77 ? 30.608 -44.664 73.057 1.00 10.08 78 THR A O 1
ATOM 587 N N . LEU A 1 78 ? 29.204 -44.133 74.725 1.00 8.52 79 LEU A N 1
ATOM 588 C CA . LEU A 1 78 ? 29.641 -45.232 75.584 1.00 8.40 79 LEU A CA 1
ATOM 589 C C . LEU A 1 78 ? 29.515 -46.588 74.888 1.00 7.61 79 LEU A C 1
ATOM 590 O O . LEU A 1 78 ? 28.460 -46.928 74.351 1.00 8.82 79 LEU A O 1
ATOM 595 N N . TRP A 1 79 ? 30.604 -47.350 74.886 1.00 7.76 80 TRP A N 1
ATOM 596 C CA . TRP A 1 79 ? 30.622 -48.680 74.285 1.00 7.34 80 TRP A CA 1
ATOM 597 C C . TRP A 1 79 ? 31.891 -49.350 74.791 1.00 7.22 80 TRP A C 1
ATOM 598 O O . TRP A 1 79 ? 32.993 -48.951 74.429 1.00 8.12 80 TRP A O 1
ATOM 609 N N . THR A 1 80 ? 31.717 -50.389 75.603 1.00 7.55 81 THR A N 1
ATOM 610 C CA . THR A 1 80 ? 32.838 -51.065 76.253 1.00 6.92 81 THR A CA 1
ATOM 611 C C . THR A 1 80 ? 33.441 -52.328 75.659 1.00 7.80 81 THR A C 1
ATOM 612 O O . THR A 1 80 ? 34.577 -52.672 75.989 1.00 8.97 81 THR A O 1
ATOM 616 N N . ILE A 1 81 ? 32.697 -53.026 74.808 1.00 7.88 82 ILE A N 1
ATOM 617 C CA . ILE A 1 81 ? 33.182 -54.279 74.236 1.00 7.63 82 ILE A CA 1
ATOM 618 C C . ILE A 1 81 ? 33.322 -54.178 72.721 1.00 8.06 82 ILE A C 1
ATOM 619 O O . ILE A 1 81 ? 32.343 -53.968 72.014 1.00 8.22 82 ILE A O 1
ATOM 624 N N . PRO A 1 82 ? 34.547 -54.340 72.202 1.00 7.00 83 PRO A N 1
ATOM 625 C CA . PRO A 1 82 ? 34.728 -54.245 70.752 1.00 7.68 83 PRO A CA 1
ATOM 626 C C . PRO A 1 82 ? 34.050 -55.378 69.991 1.00 7.71 83 PRO A C 1
ATOM 627 O O . PRO A 1 82 ? 34.210 -56.552 70.325 1.00 10.49 83 PRO A O 1
ATOM 631 N N . ILE A 1 83 ? 33.266 -55.009 68.983 1.00 7.71 84 ILE A N 1
ATOM 632 C CA . ILE A 1 83 ? 32.556 -55.975 68.147 1.00 6.54 84 ILE A CA 1
ATOM 633 C C . ILE A 1 83 ? 33.154 -55.828 66.753 1.00 6.81 84 ILE A C 1
ATOM 634 O O . ILE A 1 83 ? 32.867 -54.866 66.036 1.00 7.68 84 ILE A O 1
ATOM 639 N N . THR A 1 84 ? 34.000 -56.782 66.382 1.00 7.14 85 THR A N 1
ATOM 640 C CA . THR A 1 84 ? 34.693 -56.729 65.105 1.00 6.75 85 THR A CA 1
ATOM 641 C C . THR A 1 84 ? 34.564 -58.009 64.299 1.00 7.20 85 THR A C 1
ATOM 642 O O . THR A 1 84 ? 34.255 -59.073 64.844 1.00 7.96 85 THR A O 1
ATOM 646 N N . LEU A 1 85 ? 34.808 -57.894 62.995 1.00 7.25 86 LEU A N 1
ATOM 647 C CA . LEU A 1 85 ? 34.753 -59.049 62.103 1.00 7.73 86 LEU A CA 1
ATOM 648 C C . LEU A 1 85 ? 36.187 -59.522 61.915 1.00 8.20 86 LEU A C 1
ATOM 649 O O . LEU A 1 85 ? 36.950 -58.950 61.132 1.00 8.52 86 LEU A O 1
ATOM 654 N N . ASP A 1 86 ? 36.549 -60.563 62.657 1.00 7.71 87 ASP A N 1
ATOM 655 C CA . ASP A 1 86 ? 37.899 -61.112 62.617 1.00 7.36 87 ASP A CA 1
ATOM 656 C C . ASP A 1 86 ? 38.054 -62.173 61.532 1.00 8.18 87 ASP A C 1
ATOM 657 O O . ASP A 1 86 ? 37.295 -63.141 61.477 1.00 8.78 87 ASP A O 1
ATOM 662 N N . VAL A 1 87 ? 39.050 -61.974 60.672 1.00 8.62 88 VAL A N 1
ATOM 663 C CA . VAL A 1 87 ? 39.313 -62.887 59.565 1.00 9.00 88 VAL A CA 1
ATOM 664 C C . VAL A 1 87 ? 40.794 -63.246 59.496 1.00 9.23 88 VAL A C 1
ATOM 665 O O . VAL A 1 87 ? 41.619 -62.636 60.170 1.00 9.54 88 VAL A O 1
ATOM 669 N N . ASP A 1 88 ? 41.127 -64.242 58.681 1.00 9.66 89 ASP A N 1
ATOM 670 C CA . ASP A 1 88 ? 42.519 -64.657 58.532 1.00 11.54 89 ASP A CA 1
ATOM 671 C C . ASP A 1 88 ? 43.261 -63.752 57.547 1.00 11.07 89 ASP A C 1
ATOM 672 O O . ASP A 1 88 ? 42.646 -63.036 56.754 1.00 10.81 89 ASP A O 1
ATOM 677 N N . GLU A 1 89 ? 44.589 -63.800 57.599 1.00 12.36 90 GLU A N 1
ATOM 678 C CA . GLU A 1 89 ? 45.436 -62.975 56.747 1.00 13.85 90 GLU A CA 1
ATOM 679 C C . GLU A 1 89 ? 45.146 -63.041 55.251 1.00 12.62 90 GLU A C 1
ATOM 680 O O . GLU A 1 89 ? 45.057 -62.005 54.590 1.00 13.43 90 GLU A O 1
ATOM 686 N N . ALA A 1 90 ? 44.998 -64.249 54.715 1.00 12.37 91 ALA A N 1
ATOM 687 C CA . ALA A 1 90 ? 44.734 -64.411 53.289 1.00 12.07 91 ALA A CA 1
ATOM 688 C C . ALA A 1 90 ? 43.443 -63.723 52.863 1.00 11.75 91 ALA A C 1
ATOM 689 O O . ALA A 1 90 ? 43.392 -63.064 51.820 1.00 11.81 91 ALA A O 1
ATOM 691 N N . PHE A 1 91 ? 42.396 -63.876 53.667 1.00 12.21 92 PHE A N 1
ATOM 692 C CA . PHE A 1 91 ? 41.123 -63.253 53.342 1.00 11.77 92 PHE A CA 1
ATOM 693 C C . PHE A 1 91 ? 41.267 -61.734 53.379 1.00 11.75 92 PHE A C 1
ATOM 694 O O . PHE A 1 91 ? 40.738 -61.028 52.518 1.00 12.19 92 PHE A O 1
ATOM 702 N N . ALA A 1 92 ? 41.986 -61.237 54.380 1.00 11.81 93 ALA A N 1
ATOM 703 C CA . ALA A 1 92 ? 42.192 -59.801 54.525 1.00 12.55 93 ALA A CA 1
ATOM 704 C C . ALA A 1 92 ? 42.911 -59.211 53.312 1.00 16.00 93 ALA A C 1
ATOM 705 O O . ALA A 1 92 ? 42.668 -58.065 52.936 1.00 15.11 93 ALA A O 1
ATOM 707 N N . ASN A 1 93 ? 43.793 -59.996 52.700 1.00 17.34 94 ASN A N 1
ATOM 708 C CA . ASN A 1 93 ? 44.542 -59.532 51.534 1.00 19.85 94 ASN A CA 1
ATOM 709 C C . ASN A 1 93 ? 43.670 -59.242 50.316 1.00 20.71 94 ASN A C 1
ATOM 710 O O . ASN A 1 93 ? 44.041 -58.432 49.464 1.00 21.83 94 ASN A O 1
ATOM 715 N N . GLN A 1 94 ? 42.517 -59.899 50.233 1.00 20.42 95 GLN A N 1
ATOM 716 C CA . GLN A 1 94 ? 41.605 -59.718 49.105 1.00 21.75 95 GLN A CA 1
ATOM 717 C C . GLN A 1 94 ? 40.659 -58.543 49.304 1.00 21.52 95 GLN A C 1
ATOM 718 O O . GLN A 1 94 ? 39.859 -58.229 48.421 1.00 23.83 95 GLN A O 1
ATOM 724 N N . ILE A 1 95 ? 40.748 -57.895 50.459 1.00 20.79 96 ILE A N 1
ATOM 725 C CA . ILE A 1 95 ? 39.858 -56.785 50.773 1.00 20.37 96 ILE A CA 1
ATOM 726 C C . ILE A 1 95 ? 40.476 -55.400 50.671 1.00 19.27 96 ILE A C 1
ATOM 727 O O . ILE A 1 95 ? 41.644 -55.195 50.991 1.00 20.01 96 ILE A O 1
ATOM 732 N N . LYS A 1 96 ? 39.660 -54.452 50.227 1.00 19.24 97 LYS A N 1
ATOM 733 C CA . LYS A 1 96 ? 40.066 -53.061 50.114 1.00 19.78 97 LYS A CA 1
ATOM 734 C C . LYS A 1 96 ? 38.845 -52.215 50.450 1.00 18.15 97 LYS A C 1
ATOM 735 O O . LYS A 1 96 ? 37.713 -52.707 50.434 1.00 16.32 97 LYS A O 1
ATOM 741 N N . PRO A 1 97 ? 39.052 -50.935 50.782 1.00 17.61 98 PRO A N 1
ATOM 742 C CA . PRO A 1 97 ? 37.900 -50.094 51.108 1.00 16.78 98 PRO A CA 1
ATOM 743 C C . PRO A 1 97 ? 36.868 -50.117 49.982 1.00 15.43 98 PRO A C 1
ATOM 744 O O . PRO A 1 97 ? 37.226 -50.129 48.803 1.00 16.26 98 PRO A O 1
ATOM 748 N N . ASP A 1 98 ? 35.594 -50.138 50.362 1.00 15.10 99 ASP A N 1
ATOM 749 C CA . ASP A 1 98 ? 34.470 -50.154 49.428 1.00 14.75 99 ASP A CA 1
ATOM 750 C C . ASP A 1 98 ? 34.117 -51.533 48.884 1.00 14.38 99 ASP A C 1
ATOM 751 O O . ASP A 1 98 ? 33.107 -51.689 48.196 1.00 15.28 99 ASP A O 1
ATOM 756 N N . THR A 1 99 ? 34.942 -52.530 49.183 1.00 13.16 100 THR A N 1
ATOM 757 C CA . THR A 1 99 ? 34.649 -53.885 48.740 1.00 14.11 100 THR A CA 1
ATOM 758 C C . THR A 1 99 ? 33.375 -54.314 49.457 1.00 13.47 100 THR A C 1
ATOM 759 O O . THR A 1 99 ? 33.208 -54.049 50.650 1.00 13.26 100 THR A O 1
ATOM 763 N N . ARG A 1 100 ? 32.466 -54.955 48.736 1.00 13.22 101 ARG A N 1
ATOM 764 C CA . ARG A 1 100 ? 31.241 -55.441 49.354 1.00 12.08 101 ARG A CA 1
ATOM 765 C C . ARG A 1 100 ? 31.424 -56.937 49.567 1.00 13.61 101 ARG A C 1
ATOM 766 O O . ARG A 1 100 ? 31.839 -57.657 48.657 1.00 14.85 101 ARG A O 1
ATOM 774 N N . ILE A 1 101 ? 31.140 -57.394 50.783 1.00 12.18 102 ILE A N 1
ATOM 775 C CA . ILE A 1 101 ? 31.303 -58.799 51.137 1.00 12.99 102 ILE A CA 1
ATOM 776 C C . ILE A 1 101 ? 29.989 -59.423 51.598 1.00 12.70 102 ILE A C 1
ATOM 777 O O . ILE A 1 101 ? 29.273 -58.848 52.415 1.00 12.27 102 ILE A O 1
ATOM 782 N N . ALA A 1 102 ? 29.676 -60.606 51.076 1.00 11.78 103 ALA A N 1
ATOM 783 C CA . ALA A 1 102 ? 28.458 -61.307 51.467 1.00 11.60 103 ALA A CA 1
ATOM 784 C C . ALA A 1 102 ? 28.790 -62.152 52.694 1.00 11.35 103 ALA A C 1
ATOM 785 O O . ALA A 1 102 ? 29.711 -62.971 52.662 1.00 12.07 103 ALA A O 1
ATOM 787 N N . LEU A 1 103 ? 28.052 -61.934 53.778 1.00 9.98 104 LEU A N 1
ATOM 788 C CA . LEU A 1 103 ? 28.274 -62.668 55.018 1.00 10.05 104 LEU A CA 1
ATOM 789 C C . LEU A 1 103 ? 27.243 -63.780 55.107 1.00 9.34 104 LEU A C 1
ATOM 790 O O . LEU A 1 103 ? 26.037 -63.523 55.096 1.00 10.03 104 LEU A O 1
ATOM 795 N N . PHE A 1 104 ? 27.730 -65.016 55.190 1.00 9.75 105 PHE A N 1
ATOM 796 C CA . PHE A 1 104 ? 26.867 -66.192 55.229 1.00 10.40 105 PHE A CA 1
ATOM 797 C C . PHE A 1 104 ? 26.854 -66.951 56.547 1.00 10.37 105 PHE A C 1
ATOM 798 O O . PHE A 1 104 ? 27.773 -66.839 57.359 1.00 10.04 105 PHE A O 1
ATOM 806 N N . GLN A 1 105 ? 25.797 -67.736 56.734 1.00 10.77 106 GLN A N 1
ATOM 807 C CA . GLN A 1 105 ? 25.646 -68.589 57.908 1.00 11.05 106 GLN A CA 1
ATOM 808 C C . GLN A 1 105 ? 25.691 -70.032 57.409 1.00 11.97 106 GLN A C 1
ATOM 809 O O . GLN A 1 105 ? 25.021 -70.381 56.437 1.00 13.07 106 GLN A O 1
ATOM 815 N N . ASP A 1 106 ? 26.487 -70.862 58.072 1.00 13.12 107 ASP A N 1
ATOM 816 C CA . ASP A 1 106 ? 26.622 -72.266 57.696 1.00 15.74 107 ASP A CA 1
ATOM 817 C C . ASP A 1 106 ? 26.976 -72.429 56.218 1.00 17.59 107 ASP A C 1
ATOM 818 O O . ASP A 1 106 ? 26.593 -73.412 55.575 1.00 17.71 107 ASP A O 1
ATOM 823 N N . ASP A 1 107 ? 27.714 -71.452 55.696 1.00 17.72 108 ASP A N 1
ATOM 824 C CA . ASP A 1 107 ? 28.167 -71.436 54.307 1.00 18.61 108 ASP A CA 1
ATOM 825 C C . ASP A 1 107 ? 27.034 -71.604 53.298 1.00 18.34 108 ASP A C 1
ATOM 826 O O . ASP A 1 107 ? 27.274 -72.026 52.167 1.00 20.75 108 ASP A O 1
ATOM 831 N N . GLU A 1 108 ? 25.807 -71.263 53.688 1.00 17.63 109 GLU A N 1
ATOM 832 C CA . GLU A 1 108 ? 24.668 -71.423 52.786 1.00 18.39 109 GLU A CA 1
ATOM 833 C C . GLU A 1 108 ? 23.570 -70.362 52.887 1.00 17.62 109 GLU A C 1
ATOM 834 O O . GLU A 1 108 ? 22.883 -70.087 51.906 1.00 18.83 109 GLU A O 1
ATOM 840 N N . ILE A 1 109 ? 23.398 -69.773 54.066 1.00 15.61 110 ILE A N 1
ATOM 841 C CA . ILE A 1 109 ? 22.351 -68.773 54.261 1.00 13.68 110 ILE A CA 1
ATOM 842 C C . ILE A 1 109 ? 22.877 -67.337 54.249 1.00 13.46 110 ILE A C 1
ATOM 843 O O . ILE A 1 109 ? 23.668 -66.950 55.109 1.00 11.11 110 ILE A O 1
ATOM 848 N N . PRO A 1 110 ? 22.447 -66.529 53.266 1.00 12.38 111 PRO A N 1
ATOM 849 C CA . PRO A 1 110 ? 22.899 -65.134 53.185 1.00 12.25 111 PRO A CA 1
ATOM 850 C C . PRO A 1 110 ? 22.315 -64.322 54.341 1.00 11.00 111 PRO A C 1
ATOM 851 O O . PRO A 1 110 ? 21.094 -64.233 54.497 1.00 12.57 111 PRO A O 1
ATOM 855 N N . ILE A 1 111 ? 23.191 -63.724 55.142 1.00 9.74 112 ILE A N 1
ATOM 856 C CA . ILE A 1 111 ? 22.761 -62.944 56.295 1.00 9.41 112 ILE A CA 1
ATOM 857 C C . ILE A 1 111 ? 22.805 -61.433 56.081 1.00 9.08 112 ILE A C 1
ATOM 858 O O . ILE A 1 111 ? 21.868 -60.722 56.451 1.00 9.38 112 ILE A O 1
ATOM 863 N N . ALA A 1 112 ? 23.886 -60.941 55.484 1.00 9.11 113 ALA A N 1
ATOM 864 C CA . ALA A 1 112 ? 24.027 -59.509 55.263 1.00 8.80 113 ALA A CA 1
ATOM 865 C C . ALA A 1 112 ? 25.132 -59.201 54.263 1.00 10.04 113 ALA A C 1
ATOM 866 O O . ALA A 1 112 ? 25.893 -60.083 53.861 1.00 10.04 113 ALA A O 1
ATOM 868 N N . ILE A 1 113 ? 25.198 -57.938 53.852 1.00 10.34 114 ILE A N 1
ATOM 869 C CA . ILE A 1 113 ? 26.236 -57.477 52.942 1.00 11.29 114 ILE A CA 1
ATOM 870 C C . ILE A 1 113 ? 27.015 -56.410 53.699 1.00 10.28 114 ILE A C 1
ATOM 871 O O . ILE A 1 113 ? 26.439 -55.454 54.215 1.00 10.10 114 ILE A O 1
ATOM 876 N N . LEU A 1 114 ? 28.325 -56.588 53.774 1.00 9.44 115 LEU A N 1
ATOM 877 C CA . LEU A 1 114 ? 29.188 -55.641 54.458 1.00 10.17 115 LEU A CA 1
ATOM 878 C C . LEU A 1 114 ? 29.929 -54.771 53.450 1.00 10.73 115 LEU A C 1
ATOM 879 O O . LEU A 1 114 ? 30.509 -55.283 52.495 1.00 11.41 115 LEU A O 1
ATOM 884 N N . THR A 1 115 ? 29.894 -53.459 53.653 1.00 9.52 116 THR A N 1
ATOM 885 C CA . THR A 1 115 ? 30.626 -52.542 52.790 1.00 11.39 116 THR A CA 1
ATOM 886 C C . THR A 1 115 ? 31.856 -52.170 53.612 1.00 10.06 116 THR A C 1
ATOM 887 O O . THR A 1 115 ? 31.752 -51.525 54.660 1.00 10.79 116 THR A O 1
ATOM 891 N N . VAL A 1 116 ? 33.018 -52.607 53.145 1.00 11.13 117 VAL A N 1
ATOM 892 C CA . VAL A 1 116 ? 34.267 -52.381 53.858 1.00 10.41 117 VAL A CA 1
ATOM 893 C C . VAL A 1 116 ? 34.733 -50.937 53.953 1.00 11.12 117 VAL A C 1
ATOM 894 O O . VAL A 1 116 ? 34.736 -50.200 52.966 1.00 12.22 117 VAL A O 1
ATOM 898 N N . GLN A 1 117 ? 35.121 -50.545 55.163 1.00 11.10 118 GLN A N 1
ATOM 899 C CA . GLN A 1 117 ? 35.640 -49.210 55.422 1.00 11.51 118 GLN A CA 1
ATOM 900 C C . GLN A 1 117 ? 37.147 -49.366 55.596 1.00 9.89 118 GLN A C 1
ATOM 901 O O . GLN A 1 117 ? 37.926 -48.540 55.120 1.00 10.97 118 GLN A O 1
ATOM 907 N N . ASP A 1 118 ? 37.558 -50.438 56.270 1.00 10.01 119 ASP A N 1
ATOM 908 C CA . ASP A 1 118 ? 38.976 -50.701 56.464 1.00 9.06 119 ASP A CA 1
ATOM 909 C C . ASP A 1 118 ? 39.274 -52.151 56.820 1.00 9.82 119 ASP A C 1
ATOM 910 O O . ASP A 1 118 ? 38.372 -52.935 57.128 1.00 9.59 119 ASP A O 1
ATOM 915 N N . VAL A 1 119 ? 40.550 -52.506 56.721 1.00 10.25 120 VAL A N 1
ATOM 916 C CA . VAL A 1 119 ? 41.030 -53.838 57.061 1.00 11.38 120 VAL A CA 1
ATOM 917 C C . VAL A 1 119 ? 42.324 -53.563 57.805 1.00 10.53 120 VAL A C 1
ATOM 918 O O . VAL A 1 119 ? 43.227 -52.906 57.279 1.00 12.46 120 VAL A O 1
ATOM 922 N N . TYR A 1 120 ? 42.411 -54.050 59.035 1.00 9.25 121 TYR A N 1
ATOM 923 C CA . TYR A 1 120 ? 43.587 -53.798 59.849 1.00 8.25 121 TYR A CA 1
ATOM 924 C C . TYR A 1 120 ? 43.998 -54.970 60.723 1.00 8.19 121 TYR A C 1
ATOM 925 O O . TYR A 1 120 ? 43.212 -55.886 60.968 1.00 9.66 121 TYR A O 1
ATOM 934 N N . LYS A 1 121 ? 45.246 -54.941 61.178 1.00 9.20 122 LYS A N 1
ATOM 935 C CA . LYS A 1 121 ? 45.759 -55.983 62.052 1.00 10.85 122 LYS A CA 1
ATOM 936 C C . LYS A 1 121 ? 45.823 -55.376 63.448 1.00 11.74 122 LYS A C 1
ATOM 937 O O . LYS A 1 121 ? 46.717 -54.588 63.754 1.00 12.94 122 LYS A O 1
ATOM 943 N N . PRO A 1 122 ? 44.863 -55.727 64.314 1.00 9.63 123 PRO A N 1
ATOM 944 C CA . PRO A 1 122 ? 44.863 -55.175 65.668 1.00 10.19 123 PRO A CA 1
ATOM 945 C C . PRO A 1 122 ? 45.983 -55.707 66.542 1.00 10.92 123 PRO A C 1
ATOM 946 O O . PRO A 1 122 ? 46.450 -56.833 66.359 1.00 12.06 123 PRO A O 1
ATOM 950 N N . ASN A 1 123 ? 46.423 -54.877 67.480 1.00 10.76 124 ASN A N 1
ATOM 951 C CA . ASN A 1 123 ? 47.440 -55.283 68.432 1.00 11.14 124 ASN A CA 1
ATOM 952 C C . ASN A 1 123 ? 46.610 -55.984 69.504 1.00 10.29 124 ASN A C 1
ATOM 953 O O . ASN A 1 123 ? 45.973 -55.334 70.339 1.00 10.95 124 ASN A O 1
ATOM 958 N N . LYS A 1 124 ? 46.597 -57.312 69.464 1.00 9.86 125 LYS A N 1
ATOM 959 C CA . LYS A 1 124 ? 45.807 -58.085 70.411 1.00 9.58 125 LYS A CA 1
ATOM 960 C C . LYS A 1 124 ? 46.289 -58.021 71.848 1.00 10.95 125 LYS A C 1
ATOM 961 O O . LYS A 1 124 ? 45.513 -58.255 72.773 1.00 11.20 125 LYS A O 1
ATOM 967 N N . THR A 1 125 ? 47.563 -57.705 72.051 1.00 10.89 126 THR A N 1
ATOM 968 C CA . THR A 1 125 ? 48.061 -57.602 73.411 1.00 11.40 126 THR A CA 1
ATOM 969 C C . THR A 1 125 ? 47.412 -56.386 74.068 1.00 11.17 126 THR A C 1
ATOM 970 O O . THR A 1 125 ? 47.005 -56.450 75.226 1.00 11.86 126 THR A O 1
ATOM 974 N N . ILE A 1 126 ? 47.294 -55.284 73.332 1.00 10.21 127 ILE A N 1
ATOM 975 C CA . ILE A 1 126 ? 46.646 -54.100 73.889 1.00 9.77 127 ILE A CA 1
ATOM 976 C C . ILE A 1 126 ? 45.170 -54.406 74.152 1.00 10.28 127 ILE A C 1
ATOM 977 O O . ILE A 1 126 ? 44.623 -54.013 75.185 1.00 9.63 127 ILE A O 1
ATOM 982 N N . GLU A 1 127 ? 44.524 -55.111 73.226 1.00 8.89 128 GLU A N 1
ATOM 983 C CA . GLU A 1 127 ? 43.117 -55.444 73.419 1.00 8.44 128 GLU A CA 1
ATOM 984 C C . GLU A 1 127 ? 42.952 -56.319 74.662 1.00 9.19 128 GLU A C 1
ATOM 985 O O . GLU A 1 127 ? 42.075 -56.078 75.489 1.00 8.44 128 GLU A O 1
ATOM 991 N N . ALA A 1 128 ? 43.802 -57.333 74.799 1.00 8.40 129 ALA A N 1
ATOM 992 C CA . ALA A 1 128 ? 43.723 -58.228 75.949 1.00 9.06 129 ALA A CA 1
ATOM 993 C C . ALA A 1 128 ? 43.928 -57.490 77.266 1.00 8.77 129 ALA A C 1
ATOM 994 O O . ALA A 1 128 ? 43.202 -57.712 78.233 1.00 8.74 129 ALA A O 1
ATOM 996 N N . GLU A 1 129 ? 44.919 -56.608 77.295 1.00 9.25 130 GLU A N 1
ATOM 997 C CA . GLU A 1 129 ? 45.232 -55.847 78.498 1.00 9.46 130 GLU A CA 1
ATOM 998 C C . GLU A 1 129 ? 44.173 -54.814 78.875 1.00 10.31 130 GLU A C 1
ATOM 999 O O . GLU A 1 129 ? 43.659 -54.829 79.994 1.00 10.13 130 GLU A O 1
ATOM 1005 N N . LYS A 1 130 ? 43.840 -53.928 77.939 1.00 9.81 131 LYS A N 1
ATOM 1006 C CA . LYS A 1 130 ? 42.871 -52.866 78.202 1.00 10.56 131 LYS A CA 1
ATOM 1007 C C . LYS A 1 130 ? 41.411 -53.285 78.288 1.00 9.52 131 LYS A C 1
ATOM 1008 O O . LYS A 1 130 ? 40.675 -52.793 79.146 1.00 11.83 131 LYS A O 1
ATOM 1014 N N . VAL A 1 131 ? 40.978 -54.183 77.414 1.00 8.85 132 VAL A N 1
ATOM 1015 C CA . VAL A 1 131 ? 39.584 -54.600 77.449 1.00 8.85 132 VAL A CA 1
ATOM 1016 C C . VAL A 1 131 ? 39.300 -55.732 78.426 1.00 8.83 132 VAL A C 1
ATOM 1017 O O . VAL A 1 131 ? 38.296 -55.701 79.135 1.00 8.62 132 VAL A O 1
ATOM 1021 N N . PHE A 1 132 ? 40.201 -56.711 78.489 1.00 8.29 133 PHE A N 1
ATOM 1022 C CA . PHE A 1 132 ? 39.978 -57.887 79.322 1.00 7.91 133 PHE A CA 1
ATOM 1023 C C . PHE A 1 132 ? 40.859 -58.077 80.557 1.00 9.27 133 PHE A C 1
ATOM 1024 O O . PHE A 1 132 ? 40.791 -59.118 81.207 1.00 10.81 133 PHE A O 1
ATOM 1032 N N . ARG A 1 133 ? 41.666 -57.068 80.873 1.00 9.53 134 ARG A N 1
ATOM 1033 C CA . ARG A 1 133 ? 42.553 -57.068 82.042 1.00 10.32 134 ARG A CA 1
ATOM 1034 C C . ARG A 1 133 ? 43.829 -57.906 81.963 1.00 11.97 134 ARG A C 1
ATOM 1035 O O . ARG A 1 133 ? 44.521 -58.082 82.964 1.00 12.71 134 ARG A O 1
ATOM 1043 N N . GLY A 1 134 ? 44.123 -58.426 80.775 1.00 10.98 135 GLY A N 1
ATOM 1044 C CA . GLY A 1 134 ? 45.364 -59.152 80.542 1.00 11.54 135 GLY A CA 1
ATOM 1045 C C . GLY A 1 134 ? 45.699 -60.551 81.023 1.00 12.79 135 GLY A C 1
ATOM 1046 O O . GLY A 1 134 ? 46.736 -61.074 80.615 1.00 13.32 135 GLY A O 1
ATOM 1047 N N . ASP A 1 135 ? 44.878 -61.169 81.865 1.00 12.15 136 ASP A N 1
ATOM 1048 C CA . ASP A 1 135 ? 45.197 -62.520 82.338 1.00 13.61 136 ASP A CA 1
ATOM 1049 C C . ASP A 1 135 ? 45.029 -63.536 81.202 1.00 13.40 136 ASP A C 1
ATOM 1050 O O . ASP A 1 135 ? 43.939 -63.697 80.658 1.00 12.51 136 ASP A O 1
ATOM 1055 N N . PRO A 1 136 ? 46.113 -64.240 80.830 1.00 14.01 137 PRO A N 1
ATOM 1056 C CA . PRO A 1 136 ? 46.052 -65.233 79.750 1.00 15.02 137 PRO A CA 1
ATOM 1057 C C . PRO A 1 136 ? 44.967 -66.302 79.897 1.00 13.81 137 PRO A C 1
ATOM 1058 O O . PRO A 1 136 ? 44.568 -66.922 78.911 1.00 15.32 137 PRO A O 1
ATOM 1062 N N . GLU A 1 137 ? 44.492 -66.518 81.120 1.00 14.27 138 GLU A N 1
ATOM 1063 C CA . GLU A 1 137 ? 43.463 -67.525 81.366 1.00 14.59 138 GLU A CA 1
ATOM 1064 C C . GLU A 1 137 ? 42.042 -66.995 81.163 1.00 13.48 138 GLU A C 1
ATOM 1065 O O . GLU A 1 137 ? 41.078 -67.764 81.156 1.00 13.91 138 GLU A O 1
ATOM 1071 N N . HIS A 1 138 ? 41.912 -65.683 80.997 1.00 11.84 139 HIS A N 1
ATOM 1072 C CA . HIS A 1 138 ? 40.602 -65.076 80.785 1.00 10.85 139 HIS A CA 1
ATOM 1073 C C . HIS A 1 138 ? 40.022 -65.673 79.501 1.00 10.31 139 HIS A C 1
ATOM 1074 O O . HIS A 1 138 ? 40.688 -65.700 78.470 1.00 10.03 139 HIS A O 1
ATOM 1081 N N . PRO A 1 139 ? 38.772 -66.158 79.549 1.00 10.44 140 PRO A N 1
ATOM 1082 C CA . PRO A 1 139 ? 38.135 -66.753 78.370 1.00 11.12 140 PRO A CA 1
ATOM 1083 C C . PRO A 1 139 ? 38.182 -65.886 77.113 1.00 11.26 140 PRO A C 1
ATOM 1084 O O . PRO A 1 139 ? 38.370 -66.395 76.009 1.00 11.34 140 PRO A O 1
ATOM 1088 N N . ALA A 1 140 ? 38.003 -64.578 77.277 1.00 10.07 141 ALA A N 1
ATOM 1089 C CA . ALA A 1 140 ? 38.013 -63.680 76.125 1.00 9.81 141 ALA A CA 1
ATOM 1090 C C . ALA A 1 140 ? 39.402 -63.525 75.514 1.00 9.51 141 ALA A C 1
ATOM 1091 O O . ALA A 1 140 ? 39.537 -63.297 74.311 1.00 9.44 141 ALA A O 1
ATOM 1093 N N . ILE A 1 141 ? 40.434 -63.643 76.345 1.00 9.10 142 ILE A N 1
ATOM 1094 C CA . ILE A 1 141 ? 41.802 -63.512 75.869 1.00 10.51 142 ILE A CA 1
ATOM 1095 C C . ILE A 1 141 ? 42.233 -64.798 75.174 1.00 9.91 142 ILE A C 1
ATOM 1096 O O . ILE A 1 141 ? 42.898 -64.755 74.140 1.00 9.70 142 ILE A O 1
ATOM 1101 N N . SER A 1 142 ? 41.841 -65.941 75.730 1.00 11.10 143 SER A N 1
ATOM 1102 C CA . SER A 1 142 ? 42.165 -67.217 75.107 1.00 12.30 143 SER A CA 1
ATOM 1103 C C . SER A 1 142 ? 41.496 -67.235 73.734 1.00 10.37 143 SER A C 1
ATOM 1104 O O . SER A 1 142 ? 42.089 -67.662 72.745 1.00 12.41 143 SER A O 1
ATOM 1107 N N . TYR A 1 143 ? 40.259 -66.749 73.666 1.00 10.44 144 TYR A N 1
ATOM 1108 C CA . TYR A 1 143 ? 39.556 -66.718 72.390 1.00 8.68 144 TYR A CA 1
ATOM 1109 C C . TYR A 1 143 ? 40.268 -65.767 71.433 1.00 9.10 144 TYR A C 1
ATOM 1110 O O . TYR A 1 143 ? 40.540 -66.105 70.277 1.00 9.63 144 TYR A O 1
ATOM 1119 N N . LEU A 1 144 ? 40.557 -64.568 71.926 1.00 9.21 145 LEU A N 1
ATOM 1120 C CA . LEU A 1 144 ? 41.224 -63.538 71.140 1.00 8.93 145 LEU A CA 1
ATOM 1121 C C . LEU A 1 144 ? 42.495 -64.025 70.445 1.00 9.20 145 LEU A C 1
ATOM 1122 O O . LEU A 1 144 ? 42.692 -63.783 69.255 1.00 9.43 145 LEU A O 1
ATOM 1127 N N . PHE A 1 145 ? 43.353 -64.717 71.185 1.00 10.53 146 PHE A N 1
ATOM 1128 C CA . PHE A 1 145 ? 44.602 -65.193 70.610 1.00 12.03 146 PHE A CA 1
ATOM 1129 C C . PHE A 1 145 ? 44.524 -66.515 69.862 1.00 12.55 146 PHE A C 1
ATOM 1130 O O . PHE A 1 145 ? 45.160 -66.674 68.819 1.00 14.80 146 PHE A O 1
ATOM 1138 N N . ASN A 1 146 ? 43.740 -67.456 70.378 1.00 11.99 147 ASN A N 1
ATOM 1139 C CA . ASN A 1 146 ? 43.645 -68.772 69.755 1.00 12.43 147 ASN A CA 1
ATOM 1140 C C . ASN A 1 146 ? 42.609 -68.958 68.656 1.00 11.81 147 ASN A C 1
ATOM 1141 O O . ASN A 1 146 ? 42.882 -69.624 67.655 1.00 13.25 147 ASN A O 1
ATOM 1146 N N . VAL A 1 147 ? 41.429 -68.375 68.831 1.00 11.26 148 VAL A N 1
ATOM 1147 C CA . VAL A 1 147 ? 40.354 -68.543 67.861 1.00 10.74 148 VAL A CA 1
ATOM 1148 C C . VAL A 1 147 ? 40.118 -67.384 66.901 1.00 9.44 148 VAL A C 1
ATOM 1149 O O . VAL A 1 147 ? 39.985 -67.586 65.697 1.00 10.54 148 VAL A O 1
ATOM 1153 N N . ALA A 1 148 ? 40.059 -66.170 67.431 1.00 9.37 149 ALA A N 1
ATOM 1154 C CA . ALA A 1 148 ? 39.794 -65.003 66.598 1.00 9.05 149 ALA A CA 1
ATOM 1155 C C . ALA A 1 148 ? 40.817 -64.781 65.494 1.00 8.99 149 ALA A C 1
ATOM 1156 O O . ALA A 1 148 ? 42.019 -64.966 65.695 1.00 10.12 149 ALA A O 1
ATOM 1158 N N . GLY A 1 149 ? 40.330 -64.379 64.323 1.00 10.40 150 GLY A N 1
ATOM 1159 C CA . GLY A 1 149 ? 41.221 -64.093 63.215 1.00 10.64 150 GLY A CA 1
ATOM 1160 C C . GLY A 1 149 ? 42.130 -62.942 63.604 1.00 10.23 150 GLY A C 1
ATOM 1161 O O . GLY A 1 149 ? 41.759 -62.110 64.439 1.00 10.67 150 GLY A O 1
ATOM 1162 N N . ASP A 1 150 ? 43.318 -62.880 63.010 1.00 11.47 151 ASP A N 1
ATOM 1163 C CA . ASP A 1 150 ? 44.263 -61.823 63.347 1.00 10.92 151 ASP A CA 1
ATOM 1164 C C . ASP A 1 150 ? 44.046 -60.491 62.636 1.00 11.11 151 ASP A C 1
ATOM 1165 O O . ASP A 1 150 ? 44.760 -59.526 62.900 1.00 11.51 151 ASP A O 1
ATOM 1170 N N . TYR A 1 151 ? 43.069 -60.437 61.736 1.00 9.88 152 TYR A N 1
ATOM 1171 C CA . TYR A 1 151 ? 42.762 -59.200 61.026 1.00 9.30 152 TYR A CA 1
ATOM 1172 C C . TYR A 1 151 ? 41.300 -58.846 61.225 1.00 8.68 152 TYR A C 1
ATOM 1173 O O . TYR A 1 151 ? 40.441 -59.724 61.246 1.00 10.14 152 TYR A O 1
ATOM 1182 N N . TYR A 1 152 ? 41.024 -57.558 61.401 1.00 8.89 153 TYR A N 1
ATOM 1183 C CA . TYR A 1 152 ? 39.650 -57.104 61.583 1.00 7.70 153 TYR A CA 1
ATOM 1184 C C . TYR A 1 152 ? 39.216 -56.311 60.361 1.00 8.28 153 TYR A C 1
ATOM 1185 O O . TYR A 1 152 ? 40.011 -55.571 59.772 1.00 8.87 153 TYR A O 1
ATOM 1194 N N . VAL A 1 153 ? 37.950 -56.469 59.989 1.00 7.82 154 VAL A N 1
ATOM 1195 C CA . VAL A 1 153 ? 37.383 -55.768 58.846 1.00 8.23 154 VAL A CA 1
ATOM 1196 C C . VAL A 1 153 ? 36.269 -54.850 59.338 1.00 7.55 154 VAL A C 1
ATOM 1197 O O . VAL A 1 153 ? 35.225 -55.317 59.794 1.00 8.17 154 VAL A O 1
ATOM 1201 N N . GLY A 1 154 ? 36.502 -53.545 59.267 1.00 7.77 155 GLY A N 1
ATOM 1202 C CA . GLY A 1 154 ? 35.488 -52.601 59.695 1.00 8.56 155 GLY A CA 1
ATOM 1203 C C . GLY A 1 154 ? 34.570 -52.270 58.535 1.00 8.89 155 GLY A C 1
ATOM 1204 O O . GLY A 1 154 ? 35.014 -52.184 57.392 1.00 9.90 155 GLY A O 1
ATOM 1205 N N . GLY A 1 155 ? 33.286 -52.093 58.813 1.00 9.14 156 GLY A N 1
ATOM 1206 C CA . GLY A 1 155 ? 32.363 -51.764 57.744 1.00 10.47 156 GLY A CA 1
ATOM 1207 C C . GLY A 1 155 ? 30.913 -51.703 58.173 1.00 10.44 156 GLY A C 1
ATOM 1208 O O . GLY A 1 155 ? 30.542 -52.183 59.247 1.00 11.40 156 GLY A O 1
ATOM 1209 N N . SER A 1 156 ? 30.094 -51.106 57.316 1.00 9.93 157 SER A N 1
ATOM 1210 C CA . SER A 1 156 ? 28.670 -50.969 57.570 1.00 9.83 157 SER A CA 1
ATOM 1211 C C . SER A 1 156 ? 27.907 -52.150 56.983 1.00 10.34 157 SER A C 1
ATOM 1212 O O . SER A 1 156 ? 28.266 -52.688 55.932 1.00 10.30 157 SER A O 1
ATOM 1215 N N . LEU A 1 157 ? 26.842 -52.544 57.666 1.00 9.25 158 LEU A N 1
ATOM 1216 C CA . LEU A 1 157 ? 26.036 -53.669 57.226 1.00 9.57 158 LEU A CA 1
ATOM 1217 C C . LEU A 1 157 ? 24.691 -53.294 56.633 1.00 9.62 158 LEU A C 1
ATOM 1218 O O . LEU A 1 157 ? 24.088 -52.280 56.991 1.00 10.13 158 LEU A O 1
ATOM 1223 N N . GLU A 1 158 ? 24.247 -54.134 55.705 1.00 10.06 159 GLU A N 1
ATOM 1224 C CA . GLU A 1 158 ? 22.934 -54.021 55.091 1.00 10.48 159 GLU A CA 1
ATOM 1225 C C . GLU A 1 158 ? 22.375 -55.405 55.381 1.00 11.01 159 GLU A C 1
ATOM 1226 O O . GLU A 1 158 ? 23.019 -56.418 55.095 1.00 11.13 159 GLU A O 1
ATOM 1232 N N . ALA A 1 159 ? 21.189 -55.447 55.971 1.00 10.40 160 ALA A N 1
ATOM 1233 C CA . ALA A 1 159 ? 20.589 -56.712 56.366 1.00 10.08 160 ALA A CA 1
ATOM 1234 C C . ALA A 1 159 ? 19.792 -57.453 55.307 1.00 11.22 160 ALA A C 1
ATOM 1235 O O . ALA A 1 159 ? 19.126 -56.845 54.470 1.00 12.96 160 ALA A O 1
ATOM 1237 N N . ILE A 1 160 ? 19.884 -58.779 55.358 1.00 11.78 161 ILE A N 1
ATOM 1238 C CA . ILE A 1 160 ? 19.127 -59.653 54.471 1.00 11.80 161 ILE A CA 1
ATOM 1239 C C . ILE A 1 160 ? 18.175 -60.424 55.388 1.00 11.48 161 ILE A C 1
ATOM 1240 O O . ILE A 1 160 ? 16.960 -60.398 55.199 1.00 12.67 161 ILE A O 1
ATOM 1245 N N . GLN A 1 161 ? 18.728 -61.086 56.403 1.00 11.98 162 GLN A N 1
ATOM 1246 C CA . GLN A 1 161 ? 17.911 -61.827 57.360 1.00 11.44 162 GLN A CA 1
ATOM 1247 C C . GLN A 1 161 ? 18.706 -62.130 58.627 1.00 11.93 162 GLN A C 1
ATOM 1248 O O . GLN A 1 161 ? 19.938 -62.164 58.607 1.00 11.50 162 GLN A O 1
ATOM 1254 N N . LEU A 1 162 ? 18.002 -62.333 59.734 1.00 10.98 163 LEU A N 1
ATOM 1255 C CA . LEU A 1 162 ? 18.673 -62.659 60.984 1.00 10.19 163 LEU A CA 1
ATOM 1256 C C . LEU A 1 162 ? 19.141 -64.100 60.912 1.00 11.54 163 LEU A C 1
ATOM 1257 O O . LEU A 1 162 ? 18.568 -64.912 60.181 1.00 11.21 163 LEU A O 1
ATOM 1262 N N . PRO A 1 163 ? 20.208 -64.435 61.648 1.00 10.34 164 PRO A N 1
ATOM 1263 C CA . PRO A 1 163 ? 20.691 -65.815 61.626 1.00 10.89 164 PRO A CA 1
ATOM 1264 C C . PRO A 1 163 ? 19.515 -66.736 61.932 1.00 11.62 164 PRO A C 1
ATOM 1265 O O . PRO A 1 163 ? 18.665 -66.423 62.769 1.00 12.24 164 PRO A O 1
ATOM 1269 N N . GLN A 1 164 ? 19.464 -67.863 61.236 1.00 12.80 165 GLN A N 1
ATOM 1270 C CA . GLN A 1 164 ? 18.386 -68.822 61.407 1.00 14.44 165 GLN A CA 1
ATOM 1271 C C . GLN A 1 164 ? 18.597 -69.703 62.631 1.00 13.56 165 GLN A C 1
ATOM 1272 O O . GLN A 1 164 ? 19.696 -70.202 62.866 1.00 15.17 165 GLN A O 1
ATOM 1278 N N . HIS A 1 165 ? 17.538 -69.874 63.416 1.00 13.70 166 HIS A N 1
ATOM 1279 C CA . HIS A 1 165 ? 17.581 -70.717 64.603 1.00 14.59 166 HIS A CA 1
ATOM 1280 C C . HIS A 1 165 ? 16.560 -71.822 64.420 1.00 16.97 166 HIS A C 1
ATOM 1281 O O . HIS A 1 165 ? 15.493 -71.601 63.842 1.00 18.03 166 HIS A O 1
ATOM 1288 N N . TYR A 1 166 ? 16.888 -73.009 64.915 1.00 17.32 167 TYR A N 1
ATOM 1289 C CA . TYR A 1 166 ? 15.995 -74.149 64.793 1.00 20.57 167 TYR A CA 1
ATOM 1290 C C . TYR A 1 166 ? 15.433 -74.569 66.146 1.00 22.35 167 TYR A C 1
ATOM 1291 O O . TYR A 1 166 ? 14.689 -75.546 66.241 1.00 23.30 167 TYR A O 1
ATOM 1300 N N . ASP A 1 167 ? 15.791 -73.823 67.189 1.00 23.77 168 ASP A N 1
ATOM 1301 C CA . ASP A 1 167 ? 15.313 -74.101 68.539 1.00 25.12 168 ASP A CA 1
ATOM 1302 C C . ASP A 1 167 ? 14.463 -72.946 69.066 1.00 25.34 168 ASP A C 1
ATOM 1303 O O . ASP A 1 167 ? 14.709 -71.782 68.748 1.00 25.95 168 ASP A O 1
ATOM 1308 N N . TYR A 1 168 ? 13.462 -73.289 69.870 1.00 24.93 169 TYR A N 1
ATOM 1309 C CA . TYR A 1 168 ? 12.549 -72.330 70.484 1.00 25.17 169 TYR A CA 1
ATOM 1310 C C . TYR A 1 168 ? 12.152 -71.147 69.607 1.00 26.65 169 TYR A C 1
ATOM 1311 O O . TYR A 1 168 ? 12.615 -70.024 69.806 1.00 26.41 169 TYR A O 1
ATOM 1320 N N . PRO A 1 169 ? 11.264 -71.388 68.632 1.00 27.91 170 PRO A N 1
ATOM 1321 C CA . PRO A 1 169 ? 10.799 -70.340 67.721 1.00 28.46 170 PRO A CA 1
ATOM 1322 C C . PRO A 1 169 ? 9.947 -69.291 68.429 1.00 27.83 170 PRO A C 1
ATOM 1323 O O . PRO A 1 169 ? 9.115 -69.619 69.275 1.00 28.50 170 PRO A O 1
ATOM 1327 N N . GLY A 1 170 ? 10.168 -68.029 68.081 1.00 26.84 171 GLY A N 1
ATOM 1328 C CA . GLY A 1 170 ? 9.408 -66.950 68.680 1.00 25.69 171 GLY A CA 1
ATOM 1329 C C . GLY A 1 170 ? 9.814 -66.605 70.100 1.00 25.07 171 GLY A C 1
ATOM 1330 O O . GLY A 1 170 ? 9.277 -65.666 70.685 1.00 25.77 171 GLY A O 1
ATOM 1331 N N . LEU A 1 171 ? 10.762 -67.353 70.659 1.00 23.16 172 LEU A N 1
ATOM 1332 C CA . LEU A 1 171 ? 11.211 -67.095 72.022 1.00 21.44 172 LEU A CA 1
ATOM 1333 C C . LEU A 1 171 ? 12.308 -66.029 72.050 1.00 17.59 172 LEU A C 1
ATOM 1334 O O . LEU A 1 171 ? 12.556 -65.415 73.085 1.00 16.01 172 LEU A O 1
ATOM 1339 N N . ARG A 1 172 ? 12.970 -65.817 70.917 1.00 16.26 173 ARG A N 1
ATOM 1340 C CA . ARG A 1 172 ? 14.016 -64.800 70.839 1.00 15.64 173 ARG A CA 1
ATOM 1341 C C . ARG A 1 172 ? 13.405 -63.509 70.297 1.00 15.24 173 ARG A C 1
ATOM 1342 O O . ARG A 1 172 ? 13.619 -63.153 69.141 1.00 16.39 173 ARG A O 1
ATOM 1350 N N . LYS A 1 173 ? 12.633 -62.810 71.122 1.00 12.72 174 LYS A N 1
ATOM 1351 C CA . LYS A 1 173 ? 12.029 -61.562 70.673 1.00 11.35 174 LYS A CA 1
ATOM 1352 C C . LYS A 1 173 ? 13.129 -60.556 70.351 1.00 10.19 174 LYS A C 1
ATOM 1353 O O . LYS A 1 173 ? 14.139 -60.481 71.048 1.00 9.72 174 LYS A O 1
ATOM 1359 N N . THR A 1 174 ? 12.933 -59.793 69.284 1.00 9.50 175 THR A N 1
ATOM 1360 C CA . THR A 1 174 ? 13.900 -58.772 68.896 1.00 9.60 175 THR A CA 1
ATOM 1361 C C . THR A 1 174 ? 13.640 -57.534 69.748 1.00 8.95 175 THR A C 1
ATOM 1362 O O . THR A 1 174 ? 12.629 -57.449 70.444 1.00 10.04 175 THR A O 1
ATOM 1366 N N . PRO A 1 175 ? 14.561 -56.562 69.718 1.00 8.81 176 PRO A N 1
ATOM 1367 C CA . PRO A 1 175 ? 14.352 -55.345 70.504 1.00 7.82 176 PRO A CA 1
ATOM 1368 C C . PRO A 1 175 ? 13.026 -54.666 70.132 1.00 9.15 176 PRO A C 1
ATOM 1369 O O . PRO A 1 175 ? 12.283 -54.213 71.002 1.00 9.10 176 PRO A O 1
ATOM 1373 N N . ALA A 1 176 ? 12.734 -54.596 68.836 1.00 8.95 177 ALA A N 1
ATOM 1374 C CA . ALA A 1 176 ? 11.494 -53.974 68.379 1.00 10.56 177 ALA A CA 1
ATOM 1375 C C . ALA A 1 176 ? 10.284 -54.737 68.909 1.00 10.40 177 ALA A C 1
ATOM 1376 O O . ALA A 1 176 ? 9.311 -54.133 69.362 1.00 11.91 177 ALA A O 1
ATOM 1378 N N . GLN A 1 177 ? 10.346 -56.064 68.849 1.00 11.04 178 GLN A N 1
ATOM 1379 C CA . GLN A 1 177 ? 9.247 -56.889 69.338 1.00 11.25 178 GLN A CA 1
ATOM 1380 C C . GLN A 1 177 ? 9.048 -56.735 70.840 1.00 12.22 178 GLN A C 1
ATOM 1381 O O . GLN A 1 177 ? 7.920 -56.589 71.305 1.00 12.51 178 GLN A O 1
ATOM 1387 N N . LEU A 1 178 ? 10.139 -56.780 71.604 1.00 10.75 179 LEU A N 1
ATOM 1388 C CA . LEU A 1 178 ? 10.035 -56.637 73.052 1.00 12.29 179 LEU A CA 1
ATOM 1389 C C . LEU A 1 178 ? 9.526 -55.257 73.424 1.00 11.82 179 LEU A C 1
ATOM 1390 O O . LEU A 1 178 ? 8.697 -55.116 74.318 1.00 12.25 179 LEU A O 1
ATOM 1395 N N . ARG A 1 179 ? 10.032 -54.233 72.744 1.00 11.43 180 ARG A N 1
ATOM 1396 C CA . ARG A 1 179 ? 9.590 -52.872 73.014 1.00 11.08 180 ARG A CA 1
ATOM 1397 C C . ARG A 1 179 ? 8.085 -52.770 72.786 1.00 11.21 180 ARG A C 1
ATOM 1398 O O . ARG A 1 179 ? 7.378 -52.122 73.558 1.00 13.03 180 ARG A O 1
ATOM 1406 N N . LEU A 1 180 ? 7.595 -53.430 71.741 1.00 12.87 181 LEU A N 1
ATOM 1407 C CA . LEU A 1 180 ? 6.166 -53.404 71.448 1.00 14.13 181 LEU A CA 1
ATOM 1408 C C . LEU A 1 180 ? 5.396 -54.194 72.503 1.00 14.39 181 LEU A C 1
ATOM 1409 O O . LEU A 1 180 ? 4.288 -53.814 72.885 1.00 14.72 181 LEU A O 1
ATOM 1414 N N . GLU A 1 181 ? 5.982 -55.291 72.976 1.00 14.10 182 GLU A N 1
ATOM 1415 C CA . GLU A 1 181 ? 5.336 -56.109 73.996 1.00 14.07 182 GLU A CA 1
ATOM 1416 C C . GLU A 1 181 ? 5.130 -55.282 75.258 1.00 14.06 182 GLU A C 1
ATOM 1417 O O . GLU A 1 181 ? 4.065 -55.318 75.871 1.00 14.47 182 GLU A O 1
ATOM 1423 N N . PHE A 1 182 ? 6.155 -54.528 75.637 1.00 12.40 183 PHE A N 1
ATOM 1424 C CA . PHE A 1 182 ? 6.090 -53.691 76.826 1.00 12.72 183 PHE A CA 1
ATOM 1425 C C . PHE A 1 182 ? 5.083 -52.560 76.657 1.00 13.38 183 PHE A C 1
ATOM 1426 O O . PHE A 1 182 ? 4.277 -52.298 77.550 1.00 13.93 183 PHE A O 1
ATOM 1434 N N . GLN A 1 183 ? 5.140 -51.890 75.511 1.00 13.53 184 GLN A N 1
ATOM 1435 C CA . GLN A 1 183 ? 4.232 -50.786 75.230 1.00 16.37 184 GLN A CA 1
ATOM 1436 C C . GLN A 1 183 ? 2.791 -51.283 75.228 1.00 15.50 184 GLN A C 1
ATOM 1437 O O . GLN A 1 183 ? 1.893 -50.611 75.734 1.00 15.61 184 GLN A O 1
ATOM 1443 N N . SER A 1 184 ? 2.582 -52.469 74.664 1.00 16.34 185 SER A N 1
ATOM 1444 C CA . SER A 1 184 ? 1.250 -53.064 74.580 1.00 15.82 185 SER A CA 1
ATOM 1445 C C . SER A 1 184 ? 0.643 -53.356 75.949 1.00 15.92 185 SER A C 1
ATOM 1446 O O . SER A 1 184 ? -0.576 -53.467 76.083 1.00 15.68 185 SER A O 1
ATOM 1449 N N . ARG A 1 185 ? 1.491 -53.483 76.963 1.00 15.47 186 ARG A N 1
ATOM 1450 C CA . ARG A 1 185 ? 1.026 -53.756 78.319 1.00 15.88 186 ARG A CA 1
ATOM 1451 C C . ARG A 1 185 ? 1.174 -52.517 79.198 1.00 1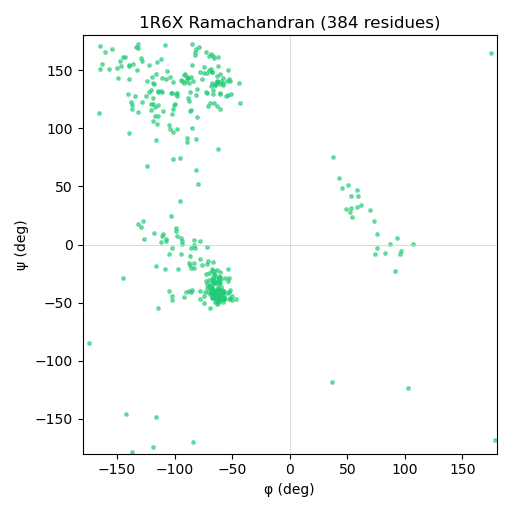6.89 186 ARG A C 1
ATOM 1452 O O . ARG A 1 185 ? 0.912 -52.564 80.401 1.00 17.77 186 ARG A O 1
ATOM 1460 N N . GLN A 1 186 ? 1.585 -51.412 78.583 1.00 18.05 187 GLN A N 1
ATOM 1461 C CA . GLN A 1 186 ? 1.800 -50.151 79.286 1.00 21.41 187 GLN A CA 1
ATOM 1462 C C . GLN A 1 186 ? 2.901 -50.306 80.334 1.00 21.91 187 GLN A C 1
ATOM 1463 O O . GLN A 1 186 ? 2.863 -49.688 81.398 1.00 23.42 187 GLN A O 1
ATOM 1469 N N . TRP A 1 187 ? 3.881 -51.147 80.015 1.00 20.99 188 TRP A N 1
ATOM 1470 C CA . TRP A 1 187 ? 5.019 -51.390 80.894 1.00 21.22 188 TRP A CA 1
ATOM 1471 C C . TRP A 1 187 ? 6.115 -50.376 80.571 1.00 21.76 188 TRP A C 1
ATOM 1472 O O . TRP A 1 187 ? 6.985 -50.642 79.741 1.00 23.87 188 TRP A O 1
ATOM 1483 N N . ASP A 1 188 ? 6.078 -49.215 81.216 1.00 23.49 189 ASP A N 1
ATOM 1484 C CA . ASP A 1 188 ? 7.093 -48.198 80.967 1.00 23.72 189 ASP A CA 1
ATOM 1485 C C . ASP A 1 188 ? 8.320 -48.407 81.848 1.00 21.64 189 ASP A C 1
ATOM 1486 O O . ASP A 1 188 ? 9.392 -47.869 81.569 1.00 24.26 189 ASP A O 1
ATOM 1491 N N . ARG A 1 189 ? 8.158 -49.192 82.910 1.00 19.67 190 ARG A N 1
ATOM 1492 C CA . ARG A 1 189 ? 9.258 -49.491 83.820 1.00 17.20 190 ARG A CA 1
ATOM 1493 C C . ARG A 1 189 ? 9.461 -51.001 83.841 1.00 14.88 190 ARG A C 1
ATOM 1494 O O . ARG A 1 189 ? 8.583 -51.751 84.266 1.00 14.66 190 ARG A O 1
ATOM 1502 N N . VAL A 1 190 ? 10.623 -51.438 83.369 1.00 13.66 191 VAL A N 1
ATOM 1503 C CA . VAL A 1 190 ? 10.943 -52.857 83.304 1.00 12.31 191 VAL A CA 1
ATOM 1504 C C . VAL A 1 190 ? 12.346 -53.138 83.824 1.00 10.59 191 VAL A C 1
ATOM 1505 O O . VAL A 1 190 ? 13.318 -52.509 83.398 1.00 11.49 191 VAL A O 1
ATOM 1509 N N . VAL A 1 191 ? 12.442 -54.078 84.757 1.00 11.56 192 VAL A N 1
ATOM 1510 C CA . VAL A 1 191 ? 13.731 -54.466 85.313 1.00 11.61 192 VAL A CA 1
ATOM 1511 C C . VAL A 1 191 ? 14.152 -55.761 84.631 1.00 10.96 192 VAL A C 1
ATOM 1512 O O . VAL A 1 191 ? 13.446 -56.771 84.699 1.00 11.47 192 VAL A O 1
ATOM 1516 N N . ALA A 1 192 ? 15.301 -55.723 83.965 1.00 9.87 193 ALA A N 1
ATOM 1517 C CA . ALA A 1 192 ? 15.805 -56.890 83.255 1.00 9.90 193 ALA A CA 1
ATOM 1518 C C . ALA A 1 192 ? 16.772 -57.703 84.103 1.00 8.86 193 ALA A C 1
ATOM 1519 O O . ALA A 1 192 ? 17.587 -57.150 84.852 1.00 9.33 193 ALA A O 1
ATOM 1521 N N . PHE A 1 193 ? 16.669 -59.021 83.966 1.00 9.21 194 PHE A N 1
ATOM 1522 C CA . PHE A 1 193 ? 17.510 -59.960 84.695 1.00 9.41 194 PHE A CA 1
ATOM 1523 C C . PHE A 1 193 ? 18.344 -60.798 83.732 1.00 9.19 194 PHE A C 1
ATOM 1524 O O . PHE A 1 193 ? 17.811 -61.507 82.873 1.00 9.16 194 PHE A O 1
ATOM 1532 N N . GLN A 1 194 ? 19.658 -60.694 83.890 1.00 8.24 195 GLN A N 1
ATOM 1533 C CA . GLN A 1 194 ? 20.624 -61.438 83.095 1.00 8.23 195 GLN A CA 1
ATOM 1534 C C . GLN A 1 194 ? 20.952 -62.734 83.813 1.00 8.59 195 GLN A C 1
ATOM 1535 O O . GLN A 1 194 ? 21.094 -62.763 85.038 1.00 9.91 195 GLN A O 1
ATOM 1541 N N . THR A 1 195 ? 21.051 -63.810 83.048 1.00 8.34 196 THR A N 1
ATOM 1542 C CA . THR A 1 195 ? 21.427 -65.094 83.609 1.00 8.57 196 THR A CA 1
ATOM 1543 C C . THR A 1 195 ? 21.828 -66.056 82.514 1.00 8.57 196 THR A C 1
ATOM 1544 O O . THR A 1 195 ? 21.364 -65.957 81.374 1.00 8.25 196 THR A O 1
ATOM 1548 N N . ARG A 1 196 ? 22.722 -66.971 82.872 1.00 8.94 197 ARG A N 1
ATOM 1549 C CA . ARG A 1 196 ? 23.184 -68.009 81.963 1.00 9.04 197 ARG A CA 1
ATOM 1550 C C . ARG A 1 196 ? 23.094 -69.315 82.740 1.00 10.02 197 ARG A C 1
ATOM 1551 O O . ARG A 1 196 ? 23.696 -70.317 82.361 1.00 10.70 197 ARG A O 1
ATOM 1559 N N . ASN A 1 197 ? 22.315 -69.288 83.821 1.00 9.85 198 ASN A N 1
ATOM 1560 C CA . ASN A 1 197 ? 22.137 -70.445 84.699 1.00 11.28 198 ASN A CA 1
ATOM 1561 C C . ASN A 1 197 ? 20.676 -70.726 85.022 1.00 11.26 198 ASN A C 1
ATOM 1562 O O . ASN A 1 197 ? 19.785 -69.951 84.671 1.00 10.13 198 ASN A O 1
ATOM 1567 N N . PRO A 1 198 ? 20.410 -71.859 85.689 1.00 11.10 199 PRO A N 1
ATOM 1568 C CA . PRO A 1 198 ? 19.024 -72.167 86.042 1.00 11.07 199 PRO A CA 1
ATOM 1569 C C . PRO A 1 198 ? 18.570 -71.158 87.095 1.00 11.00 199 PRO A C 1
ATOM 1570 O O . PRO A 1 198 ? 19.395 -70.478 87.710 1.00 11.79 199 PRO A O 1
ATOM 1574 N N . MET A 1 199 ? 17.262 -71.066 87.297 1.00 10.78 200 MET A N 1
ATOM 1575 C CA . MET A 1 199 ? 16.703 -70.166 88.295 1.00 11.21 200 MET A CA 1
ATOM 1576 C C . MET A 1 199 ? 15.951 -70.987 89.328 1.00 10.86 200 MET A C 1
ATOM 1577 O O . MET A 1 199 ? 15.257 -71.943 88.988 1.00 12.72 200 MET A O 1
ATOM 1582 N N . HIS A 1 200 ? 16.107 -70.616 90.591 1.00 11.13 201 HIS A N 1
ATOM 1583 C CA . HIS A 1 200 ? 15.447 -71.316 91.684 1.00 11.96 201 HIS A CA 1
ATOM 1584 C C . HIS A 1 200 ? 14.520 -70.358 92.421 1.00 11.91 201 HIS A C 1
ATOM 1585 O O . HIS A 1 200 ? 14.332 -69.219 91.996 1.00 11.87 201 HIS A O 1
ATOM 1592 N N . ARG A 1 201 ? 13.939 -70.814 93.524 1.00 12.86 202 ARG A N 1
ATOM 1593 C CA . ARG A 1 201 ? 13.018 -69.976 94.277 1.00 12.83 202 ARG A CA 1
ATOM 1594 C C . ARG A 1 201 ? 13.625 -68.624 94.637 1.00 11.33 202 ARG A C 1
ATOM 1595 O O . ARG A 1 201 ? 12.963 -67.594 94.523 1.00 11.73 202 ARG A O 1
ATOM 1603 N N . ALA A 1 202 ? 14.891 -68.621 95.047 1.00 11.89 203 ALA A N 1
ATOM 1604 C CA . ALA A 1 202 ? 15.561 -67.383 95.428 1.00 11.53 203 ALA A CA 1
ATOM 1605 C C . ALA A 1 202 ? 15.592 -66.358 94.296 1.00 11.03 203 ALA A C 1
ATOM 1606 O O . ALA A 1 202 ? 15.428 -65.164 94.530 1.00 10.51 203 ALA A O 1
ATOM 1608 N N . HIS A 1 203 ? 15.798 -66.823 93.070 1.00 11.47 204 HIS A N 1
ATOM 1609 C CA . HIS A 1 203 ? 15.851 -65.920 91.924 1.00 11.26 204 HIS A CA 1
ATOM 1610 C C . HIS A 1 203 ? 14.470 -65.353 91.622 1.00 11.07 204 HIS A C 1
ATOM 1611 O O . HIS A 1 203 ? 14.337 -64.196 91.225 1.00 11.25 204 HIS A O 1
ATOM 1618 N N . ARG A 1 204 ? 13.441 -66.169 91.818 1.00 11.87 205 ARG A N 1
ATOM 1619 C CA . ARG A 1 204 ? 12.072 -65.726 91.593 1.00 11.77 205 ARG A CA 1
ATOM 1620 C C . ARG A 1 204 ? 11.769 -64.619 92.601 1.00 11.91 205 ARG A C 1
ATOM 1621 O O . ARG A 1 204 ? 11.189 -63.590 92.253 1.00 12.68 205 ARG A O 1
ATOM 1629 N N . GLU A 1 205 ? 12.183 -64.827 93.848 1.00 12.23 206 GLU A N 1
ATOM 1630 C CA . GLU A 1 205 ? 11.947 -63.850 94.902 1.00 12.53 206 GLU A CA 1
ATOM 1631 C C . GLU A 1 205 ? 12.706 -62.541 94.723 1.00 12.21 206 GLU A C 1
ATOM 1632 O O . GLU A 1 205 ? 12.134 -61.461 94.882 1.00 12.93 206 GLU A O 1
ATOM 1638 N N . LEU A 1 206 ? 13.990 -62.622 94.388 1.00 12.35 207 LEU A N 1
ATOM 1639 C CA . LEU A 1 206 ? 14.770 -61.403 94.235 1.00 12.59 207 LEU A CA 1
ATOM 1640 C C . LEU A 1 206 ? 14.330 -60.572 93.036 1.00 11.81 207 LEU A C 1
ATOM 1641 O O . LEU A 1 206 ? 14.328 -59.341 93.101 1.00 12.10 207 LEU A O 1
ATOM 1646 N N . THR A 1 207 ? 13.938 -61.225 91.946 1.00 11.76 208 THR A N 1
ATOM 1647 C CA . THR A 1 207 ? 13.494 -60.471 90.779 1.00 12.14 208 THR A CA 1
ATOM 1648 C C . THR A 1 207 ? 12.126 -59.838 91.037 1.00 11.89 208 THR A C 1
ATOM 1649 O O . THR A 1 207 ? 11.879 -58.709 90.619 1.00 12.39 208 THR A O 1
ATOM 1653 N N . VAL A 1 208 ? 11.249 -60.551 91.740 1.00 12.78 209 VAL A N 1
ATOM 1654 C CA . VAL A 1 208 ? 9.928 -60.013 92.064 1.00 12.97 209 VAL A CA 1
ATOM 1655 C C . VAL A 1 208 ? 10.092 -58.823 93.010 1.00 13.71 209 VAL A C 1
ATOM 1656 O O . VAL A 1 208 ? 9.432 -57.793 92.850 1.00 14.29 209 VAL A O 1
ATOM 1660 N N . ARG A 1 209 ? 10.978 -58.962 93.990 1.00 13.83 210 ARG A N 1
ATOM 1661 C CA . ARG A 1 209 ? 11.222 -57.880 94.937 1.00 15.23 210 ARG A CA 1
ATOM 1662 C C . ARG A 1 209 ? 11.787 -56.658 94.219 1.00 14.20 210 ARG A C 1
ATOM 1663 O O . ARG A 1 209 ? 11.396 -55.527 94.504 1.00 15.07 210 ARG A O 1
ATOM 1671 N N . ALA A 1 210 ? 12.706 -56.887 93.285 1.00 14.74 211 ALA A N 1
ATOM 1672 C CA . ALA A 1 210 ? 13.312 -55.792 92.536 1.00 14.13 211 ALA A CA 1
ATOM 1673 C C . ALA A 1 210 ? 12.242 -55.023 91.769 1.00 13.39 211 ALA A C 1
ATOM 1674 O O . ALA A 1 210 ? 12.236 -53.791 91.757 1.00 13.82 211 ALA A O 1
ATOM 1676 N N . ALA A 1 211 ? 11.335 -55.757 91.133 1.00 12.51 212 ALA A N 1
ATOM 1677 C CA . ALA A 1 211 ? 10.262 -55.146 90.362 1.00 13.64 212 ALA A CA 1
ATOM 1678 C C . ALA A 1 211 ? 9.345 -54.315 91.251 1.00 14.64 212 ALA A C 1
ATOM 1679 O O . ALA A 1 211 ? 9.036 -53.166 90.937 1.00 15.98 212 ALA A O 1
ATOM 1681 N N . ARG A 1 212 ? 8.921 -54.895 92.366 1.00 14.02 213 ARG A N 1
ATOM 1682 C CA . ARG A 1 212 ? 8.024 -54.200 93.278 1.00 16.32 213 ARG A CA 1
ATOM 1683 C C . ARG A 1 212 ? 8.620 -52.934 93.882 1.00 16.78 213 ARG A C 1
ATOM 1684 O O . ARG A 1 212 ? 7.940 -51.910 93.972 1.00 17.26 213 ARG A O 1
ATOM 1692 N N . GLU A 1 213 ? 9.887 -52.988 94.275 1.00 16.62 214 GLU A N 1
ATOM 1693 C CA . GLU A 1 213 ? 10.538 -51.821 94.862 1.00 18.71 214 GLU A CA 1
ATOM 1694 C C . GLU A 1 213 ? 10.720 -50.694 93.852 1.00 18.78 214 GLU A C 1
ATOM 1695 O O . GLU A 1 213 ? 10.718 -49.518 94.217 1.00 19.63 214 GLU A O 1
ATOM 1701 N N . ALA A 1 214 ? 10.870 -51.051 92.581 1.00 18.05 215 ALA A N 1
ATOM 1702 C CA . ALA A 1 214 ? 11.055 -50.054 91.534 1.00 19.15 215 ALA A CA 1
ATOM 1703 C C . ALA A 1 214 ? 9.745 -49.742 90.819 1.00 18.80 215 ALA A C 1
ATOM 1704 O O . ALA A 1 214 ? 9.735 -49.013 89.827 1.00 19.68 215 ALA A O 1
ATOM 1706 N N . ASN A 1 215 ? 8.642 -50.286 91.329 1.00 19.89 216 ASN A N 1
ATOM 1707 C CA . ASN A 1 215 ? 7.330 -50.081 90.721 1.00 21.04 216 ASN A CA 1
ATOM 1708 C C . ASN A 1 215 ? 7.450 -50.402 89.240 1.00 20.25 216 ASN A C 1
ATOM 1709 O O . ASN A 1 215 ? 7.063 -49.610 88.379 1.00 20.27 216 ASN A O 1
ATOM 1714 N N . ALA A 1 216 ? 7.996 -51.577 88.953 1.00 17.63 217 ALA A N 1
ATOM 1715 C CA . ALA A 1 216 ? 8.198 -52.004 87.578 1.00 17.41 217 ALA A CA 1
ATOM 1716 C C . ALA A 1 216 ? 7.810 -53.458 87.374 1.00 15.39 217 ALA A C 1
ATOM 1717 O O . ALA A 1 216 ? 7.354 -54.136 88.296 1.00 17.64 217 ALA A O 1
ATOM 1719 N N . LYS A 1 217 ? 7.996 -53.926 86.146 1.00 14.43 218 LYS A N 1
ATOM 1720 C CA . LYS A 1 217 ? 7.694 -55.300 85.785 1.00 13.36 218 LYS A CA 1
ATOM 1721 C C . LYS A 1 217 ? 9.020 -56.027 85.581 1.00 13.52 218 LYS A C 1
ATOM 1722 O O . LYS A 1 217 ? 10.076 -55.397 85.580 1.00 15.24 218 LYS A O 1
ATOM 1728 N N . VAL A 1 218 ? 8.961 -57.344 85.407 1.00 12.82 219 VAL A N 1
A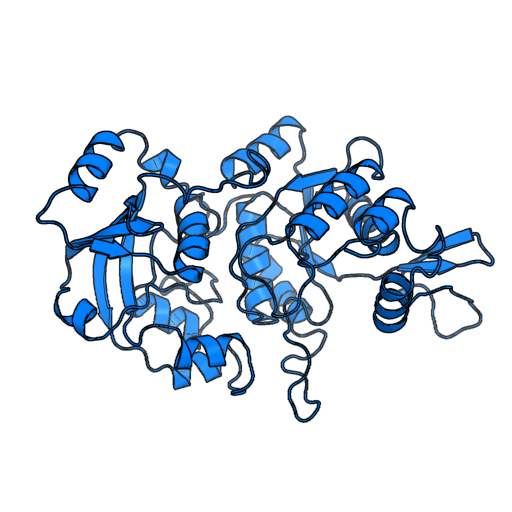TOM 1729 C CA . VAL A 1 218 ? 10.167 -58.151 85.251 1.00 12.32 219 VAL A CA 1
ATOM 1730 C C . VAL A 1 218 ? 10.399 -58.750 83.869 1.00 11.37 219 VAL A C 1
ATOM 1731 O O . VAL A 1 218 ? 9.498 -59.339 83.278 1.00 11.49 219 VAL A O 1
ATOM 1735 N N . LEU A 1 219 ? 11.617 -58.587 83.358 1.00 10.69 220 LEU A N 1
ATOM 1736 C CA . LEU A 1 219 ? 11.989 -59.202 82.090 1.00 9.92 220 LEU A CA 1
ATOM 1737 C C . LEU A 1 219 ? 13.071 -60.220 82.409 1.00 8.98 220 LEU A C 1
ATOM 1738 O O . LEU A 1 219 ? 14.173 -59.845 82.812 1.00 9.25 220 LEU A O 1
ATOM 1743 N N . ILE A 1 220 ? 12.746 -61.502 82.277 1.00 8.53 221 ILE A N 1
ATOM 1744 C CA . ILE A 1 220 ? 13.739 -62.552 82.491 1.00 8.91 221 ILE A CA 1
ATOM 1745 C C . ILE A 1 220 ? 14.353 -62.643 81.100 1.00 8.19 221 ILE A C 1
ATOM 1746 O O . ILE A 1 220 ? 13.678 -63.014 80.137 1.00 8.68 221 ILE A O 1
ATOM 1751 N N . HIS A 1 221 ? 15.634 -62.298 81.001 1.00 6.91 222 HIS A N 1
ATOM 1752 C CA . HIS A 1 221 ? 16.326 -62.230 79.715 1.00 7.12 222 HIS A CA 1
ATOM 1753 C C . HIS A 1 221 ? 17.578 -63.104 79.680 1.00 7.44 222 HIS A C 1
ATOM 1754 O O . HIS A 1 221 ? 18.700 -62.600 79.583 1.00 7.82 222 HIS A O 1
ATOM 1761 N N . PRO A 1 222 ? 17.403 -64.428 79.730 1.00 8.39 223 PRO A N 1
ATOM 1762 C CA . PRO A 1 222 ? 18.543 -65.347 79.716 1.00 7.95 223 PRO A CA 1
ATOM 1763 C C . PRO A 1 222 ? 19.326 -65.391 78.417 1.00 6.90 223 PRO A C 1
ATOM 1764 O O . PRO A 1 222 ? 18.772 -65.227 77.330 1.00 8.42 223 PRO A O 1
ATOM 1768 N N . VAL A 1 223 ? 20.622 -65.636 78.543 1.00 7.70 224 VAL A N 1
ATOM 1769 C CA . VAL A 1 223 ? 21.474 -65.746 77.376 1.00 7.83 224 VAL A CA 1
ATOM 1770 C C . VAL A 1 223 ? 21.466 -67.173 76.850 1.00 9.59 224 VAL A C 1
ATOM 1771 O O . VAL A 1 223 ? 21.620 -68.140 77.605 1.00 10.13 224 VAL A O 1
ATOM 1775 N N . VAL A 1 224 ? 21.263 -67.280 75.544 1.00 10.72 225 VAL A N 1
ATOM 1776 C CA . VAL A 1 224 ? 21.270 -68.550 74.837 1.00 12.07 225 VAL A CA 1
ATOM 1777 C C . VAL A 1 224 ? 22.000 -68.230 73.541 1.00 15.03 225 VAL A C 1
ATOM 1778 O O . VAL A 1 224 ? 21.413 -67.705 72.594 1.00 16.20 225 VAL A O 1
ATOM 1782 N N . GLY A 1 225 ? 23.297 -68.509 73.536 1.00 16.99 226 GLY A N 1
ATOM 1783 C CA . GLY A 1 225 ? 24.131 -68.258 72.375 1.00 18.77 226 GLY A CA 1
ATOM 1784 C C . GLY A 1 225 ? 25.488 -68.833 72.708 1.00 20.67 226 GLY A C 1
ATOM 1785 O O . GLY A 1 225 ? 25.796 -69.972 72.359 1.00 21.69 226 GLY A O 1
ATOM 1786 N N . LEU A 1 226 ? 26.297 -68.032 73.391 1.00 21.05 227 LEU A N 1
ATOM 1787 C CA . LEU A 1 226 ? 27.618 -68.445 73.840 1.00 21.63 227 LEU A CA 1
ATOM 1788 C C . LEU A 1 226 ? 27.747 -67.919 75.261 1.00 22.72 227 LEU A C 1
ATOM 1789 O O . LEU A 1 226 ? 27.714 -66.710 75.491 1.00 20.22 227 LEU A O 1
ATOM 1794 N N . THR A 1 227 ? 27.867 -68.836 76.214 1.00 24.25 228 THR A N 1
ATOM 1795 C CA . THR A 1 227 ? 27.975 -68.470 77.618 1.00 26.76 228 THR A CA 1
ATOM 1796 C C . THR A 1 227 ? 29.328 -68.891 78.187 1.00 28.32 228 THR A C 1
ATOM 1797 O O . THR A 1 227 ? 30.331 -68.902 77.473 1.00 28.58 228 THR A O 1
ATOM 1801 N N . LYS A 1 228 ? 29.357 -69.231 79.471 1.00 29.72 229 LYS A N 1
ATOM 1802 C CA . LYS A 1 228 ? 30.598 -69.653 80.109 1.00 31.07 229 LYS A CA 1
ATOM 1803 C C . LYS A 1 228 ? 30.798 -71.154 79.938 1.00 31.86 229 LYS A C 1
ATOM 1804 O O . LYS A 1 228 ? 29.851 -71.934 80.051 1.00 31.83 229 LYS A O 1
ATOM 1810 N N . PRO A 1 229 ? 32.039 -71.577 79.659 1.00 32.89 230 PRO A N 1
ATOM 1811 C CA . PRO A 1 229 ? 32.335 -73.001 79.478 1.00 32.80 230 PRO A CA 1
ATOM 1812 C C . PRO A 1 229 ? 31.862 -73.843 80.662 1.00 32.88 230 PRO A C 1
ATOM 1813 O O . PRO A 1 229 ? 32.164 -73.533 81.815 1.00 33.23 230 PRO A O 1
ATOM 1817 N N . GLY A 1 230 ? 31.111 -74.899 80.369 1.00 32.00 231 GLY A N 1
ATOM 1818 C CA . GLY A 1 230 ? 30.625 -75.773 81.421 1.00 30.77 231 GLY A CA 1
ATOM 1819 C C . GLY A 1 230 ? 29.244 -75.451 81.962 1.00 29.74 231 GLY A C 1
ATOM 1820 O O . GLY A 1 230 ? 28.797 -76.081 82.920 1.00 30.43 231 GLY A O 1
ATOM 1821 N N . ASP A 1 231 ? 28.560 -74.480 81.363 1.00 28.40 232 ASP A N 1
ATOM 1822 C CA . ASP A 1 231 ? 27.224 -74.123 81.829 1.00 27.10 232 ASP A CA 1
ATOM 1823 C C . ASP A 1 231 ? 26.214 -75.219 81.520 1.00 25.19 232 ASP A C 1
ATOM 1824 O O . ASP A 1 231 ? 26.461 -76.091 80.685 1.00 25.53 232 ASP A O 1
ATOM 1829 N N . ILE A 1 232 ? 25.076 -75.164 82.203 1.00 22.86 233 ILE A N 1
ATOM 1830 C CA . ILE A 1 232 ? 24.012 -76.137 82.005 1.00 20.76 233 ILE A CA 1
ATOM 1831 C C . ILE A 1 232 ? 23.493 -76.031 80.572 1.00 19.71 233 ILE A C 1
ATOM 1832 O O . ILE A 1 232 ? 23.344 -74.931 80.039 1.00 19.50 233 ILE A O 1
ATOM 1837 N N . ASP A 1 233 ? 23.228 -77.180 79.958 1.00 18.51 234 ASP A N 1
ATOM 1838 C CA . ASP A 1 233 ? 22.726 -77.247 78.587 1.00 17.38 234 ASP A CA 1
ATOM 1839 C C . ASP A 1 233 ? 21.617 -76.219 78.357 1.00 16.38 234 ASP A C 1
ATOM 1840 O O . ASP A 1 233 ? 20.755 -76.022 79.217 1.00 14.43 234 ASP A O 1
ATOM 1845 N N . HIS A 1 234 ? 21.638 -75.562 77.199 1.00 13.81 235 HIS A N 1
ATOM 1846 C CA . HIS A 1 234 ? 20.636 -74.542 76.909 1.00 13.80 235 HIS A CA 1
ATOM 1847 C C . HIS A 1 234 ? 19.193 -75.042 76.879 1.00 12.60 235 HIS A C 1
ATOM 1848 O O . HIS A 1 234 ? 18.275 -74.290 77.198 1.00 12.50 235 HIS A O 1
ATOM 1855 N N . HIS A 1 235 ? 18.981 -76.299 76.501 1.00 12.12 236 HIS A N 1
ATOM 1856 C CA . HIS A 1 235 ? 17.622 -76.839 76.467 1.00 11.78 236 HIS A CA 1
ATOM 1857 C C . HIS A 1 235 ? 17.095 -76.994 77.886 1.00 10.05 236 HIS A C 1
ATOM 1858 O O . HIS A 1 235 ? 15.941 -76.668 78.175 1.00 10.69 236 HIS A O 1
ATOM 1865 N N . THR A 1 236 ? 17.947 -77.496 78.772 1.00 10.53 237 THR A N 1
ATOM 1866 C CA . THR A 1 236 ? 17.569 -77.667 80.168 1.00 10.67 237 THR A CA 1
ATOM 1867 C C . THR A 1 236 ? 17.235 -76.301 80.755 1.00 9.80 237 THR A C 1
ATOM 1868 O O . THR A 1 236 ? 16.216 -76.136 81.430 1.00 10.13 237 THR A O 1
ATOM 1872 N N . ARG A 1 237 ? 18.092 -75.319 80.486 1.00 10.02 238 ARG A N 1
ATOM 1873 C CA . ARG A 1 237 ? 17.869 -73.976 81.009 1.00 9.80 238 ARG A CA 1
ATOM 1874 C C . ARG A 1 237 ? 16.588 -73.353 80.486 1.00 9.32 238 ARG A C 1
ATOM 1875 O O . ARG A 1 237 ? 15.820 -72.790 81.258 1.00 9.82 238 ARG A O 1
ATOM 1883 N N . VAL A 1 238 ? 16.354 -73.443 79.180 1.00 9.75 239 VAL A N 1
ATOM 1884 C CA . VAL A 1 238 ? 15.141 -72.864 78.622 1.00 9.13 239 VAL A CA 1
ATOM 1885 C C . VAL A 1 238 ? 13.900 -73.504 79.240 1.00 9.24 239 VAL A C 1
ATOM 1886 O O . VAL A 1 238 ? 12.950 -72.802 79.581 1.00 10.18 239 VAL A O 1
ATOM 1890 N N . ARG A 1 239 ? 13.907 -74.825 79.404 1.00 9.27 240 ARG A N 1
ATOM 1891 C CA . ARG A 1 239 ? 12.759 -75.485 80.019 1.00 9.05 240 ARG A CA 1
ATOM 1892 C C . ARG A 1 239 ? 12.572 -74.978 81.449 1.00 8.94 240 ARG A C 1
ATOM 1893 O O . ARG A 1 239 ? 11.445 -74.796 81.908 1.00 9.57 240 ARG A O 1
ATOM 1901 N N . VAL A 1 240 ? 13.677 -74.750 82.156 1.00 9.20 241 VAL A N 1
ATOM 1902 C CA . VAL A 1 240 ? 13.595 -74.231 83.515 1.00 8.89 241 VAL A CA 1
ATOM 1903 C C . VAL A 1 240 ? 12.955 -72.843 83.504 1.00 9.58 241 VAL A C 1
ATOM 1904 O O . VAL A 1 240 ? 12.088 -72.551 84.322 1.00 9.74 241 VAL A O 1
ATOM 1908 N N . TYR A 1 241 ? 13.375 -71.989 82.574 1.00 9.65 242 TYR A N 1
ATOM 1909 C CA . TYR A 1 241 ? 12.817 -70.638 82.507 1.00 10.53 242 TYR A CA 1
ATOM 1910 C C . TYR A 1 241 ? 11.335 -70.645 82.165 1.00 10.74 242 TYR A C 1
ATOM 1911 O O . TYR A 1 241 ? 10.555 -69.896 82.749 1.00 10.61 242 TYR A O 1
ATOM 1920 N N . GLN A 1 242 ? 10.950 -71.483 81.209 1.00 11.17 243 GLN A N 1
ATOM 1921 C CA . GLN A 1 242 ? 9.551 -71.567 80.808 1.00 11.27 243 GLN A CA 1
ATOM 1922 C C . GLN A 1 242 ? 8.675 -72.031 81.965 1.00 11.12 243 GLN A C 1
ATOM 1923 O O . GLN A 1 242 ? 7.535 -71.587 82.112 1.00 12.60 243 GLN A O 1
ATOM 1929 N N . GLU A 1 243 ? 9.204 -72.921 82.794 1.00 11.33 244 GLU A N 1
ATOM 1930 C CA . GLU A 1 243 ? 8.427 -73.420 83.915 1.00 12.76 244 GLU A CA 1
ATOM 1931 C C . GLU A 1 243 ? 8.365 -72.430 85.072 1.00 12.65 244 GLU A C 1
ATOM 1932 O O . GLU A 1 243 ? 7.290 -72.162 85.607 1.00 14.26 244 GLU A O 1
ATOM 1938 N N . ILE A 1 244 ? 9.508 -71.864 85.447 1.00 12.58 245 ILE A N 1
ATOM 1939 C CA . ILE A 1 244 ? 9.531 -70.946 86.577 1.00 12.06 245 ILE A CA 1
ATOM 1940 C C . ILE A 1 244 ? 8.784 -69.633 86.359 1.00 12.77 245 ILE A C 1
ATOM 1941 O O . ILE A 1 244 ? 8.290 -69.042 87.317 1.00 13.80 245 ILE A O 1
ATOM 1946 N N . ILE A 1 245 ? 8.675 -69.174 85.117 1.00 13.43 246 ILE A N 1
ATOM 1947 C CA . ILE A 1 245 ? 7.962 -67.924 84.896 1.00 14.29 246 ILE A CA 1
ATOM 1948 C C . ILE A 1 245 ? 6.483 -68.093 85.251 1.00 14.30 246 ILE A C 1
ATOM 1949 O O . ILE A 1 245 ? 5.797 -67.122 85.571 1.00 16.15 246 ILE A O 1
ATOM 1954 N N . LYS A 1 246 ? 6.000 -69.332 85.218 1.00 14.47 247 LYS A N 1
ATOM 1955 C CA . LYS A 1 246 ? 4.604 -69.613 85.549 1.00 15.72 247 LYS A CA 1
ATOM 1956 C C . LYS A 1 246 ? 4.355 -69.439 87.047 1.00 15.42 247 LYS A C 1
ATOM 1957 O O . LYS A 1 246 ? 3.207 -69.365 87.493 1.00 15.99 247 LYS A O 1
ATOM 1963 N N . ARG A 1 247 ? 5.440 -69.370 87.815 1.00 15.35 248 ARG A N 1
ATOM 1964 C CA . ARG A 1 247 ? 5.368 -69.215 89.265 1.00 15.12 248 ARG A CA 1
ATOM 1965 C C . ARG A 1 247 ? 5.443 -67.759 89.715 1.00 15.43 248 ARG A C 1
ATOM 1966 O O . ARG A 1 247 ? 5.471 -67.477 90.916 1.00 16.54 248 ARG A O 1
ATOM 1974 N N . TYR A 1 248 ? 5.493 -66.838 88.760 1.00 15.73 249 TYR A N 1
ATOM 1975 C CA . TYR A 1 248 ? 5.549 -65.417 89.085 1.00 16.99 249 TYR A CA 1
ATOM 1976 C C . TYR A 1 248 ? 4.158 -64.848 89.316 1.00 19.19 249 TYR A C 1
ATOM 1977 O O . TYR A 1 248 ? 3.172 -65.366 88.788 1.00 19.12 249 TYR A O 1
ATOM 1986 N N . PRO A 1 249 ? 4.062 -63.767 90.109 1.00 20.97 250 PRO A N 1
ATOM 1987 C CA . PRO A 1 249 ? 2.774 -63.132 90.395 1.00 22.80 250 PRO A CA 1
ATOM 1988 C C . PRO A 1 249 ? 2.053 -62.790 89.093 1.00 25.43 250 PRO A C 1
ATOM 1989 O O . PRO A 1 249 ? 2.691 -62.533 88.069 1.00 24.99 250 PRO A O 1
ATOM 1993 N N . ASN A 1 250 ? 0.726 -62.791 89.140 1.00 27.36 251 ASN A N 1
ATOM 1994 C CA . ASN A 1 250 ? -0.097 -62.496 87.972 1.00 28.90 251 ASN A CA 1
ATOM 1995 C C . ASN A 1 250 ? 0.406 -61.302 87.159 1.00 27.95 251 ASN A C 1
ATOM 1996 O O . ASN A 1 250 ? 0.534 -60.194 87.678 1.00 28.48 251 ASN A O 1
ATOM 2001 N N . GLY A 1 251 ? 0.690 -61.550 85.884 1.00 27.63 252 GLY A N 1
ATOM 2002 C CA . GLY A 1 251 ? 1.152 -60.512 84.977 1.00 25.48 252 GLY A CA 1
ATOM 2003 C C . GLY A 1 251 ? 2.238 -59.548 85.424 1.00 23.89 252 GLY A C 1
ATOM 2004 O O . GLY A 1 251 ? 2.100 -58.337 85.248 1.00 25.64 252 GLY A O 1
ATOM 2005 N N . ILE A 1 252 ? 3.326 -60.062 85.986 1.00 20.35 253 ILE A N 1
ATOM 2006 C CA . ILE A 1 252 ? 4.407 -59.188 86.419 1.00 18.35 253 ILE A CA 1
ATOM 2007 C C . ILE A 1 252 ? 5.686 -59.471 85.635 1.00 15.59 253 ILE A C 1
ATOM 2008 O O . ILE A 1 252 ? 6.580 -58.629 85.578 1.00 14.67 253 ILE A O 1
ATOM 2013 N N . ALA A 1 253 ? 5.759 -60.641 85.006 1.00 14.62 254 ALA A N 1
ATOM 2014 C CA . ALA A 1 253 ? 6.965 -61.015 84.274 1.00 13.52 254 ALA A CA 1
ATOM 2015 C C . ALA A 1 253 ? 6.784 -61.469 82.829 1.00 13.50 254 ALA A C 1
ATOM 2016 O O . ALA A 1 253 ? 5.711 -61.914 82.424 1.00 15.47 254 ALA A O 1
ATOM 2018 N N . PHE A 1 254 ? 7.867 -61.357 82.064 1.00 11.43 255 PHE A N 1
ATOM 2019 C CA . PHE A 1 254 ? 7.896 -61.772 80.666 1.00 10.66 255 PHE A CA 1
ATOM 2020 C C . PHE A 1 254 ? 9.246 -62.440 80.429 1.00 10.98 255 PHE A C 1
ATOM 2021 O O . PHE A 1 254 ? 10.263 -62.002 80.971 1.00 11.12 255 PHE A O 1
ATOM 2029 N N . LEU A 1 255 ? 9.248 -63.497 79.622 1.00 9.69 256 LEU A N 1
ATOM 2030 C CA . LEU A 1 255 ? 10.468 -64.235 79.307 1.00 9.14 256 LEU A CA 1
ATOM 2031 C C . LEU A 1 255 ? 10.844 -64.115 77.839 1.00 8.92 256 LEU A C 1
ATOM 2032 O O . LEU A 1 255 ? 10.008 -64.306 76.963 1.00 10.20 256 LEU A O 1
ATOM 2037 N N . SER A 1 256 ? 12.108 -63.796 77.581 1.00 8.20 257 SER A N 1
ATOM 2038 C CA . SER A 1 256 ? 12.616 -63.701 76.217 1.00 8.96 257 SER A CA 1
ATOM 2039 C C . SER A 1 256 ? 14.087 -64.098 76.242 1.00 8.37 257 SER A C 1
ATOM 2040 O O . SER A 1 256 ? 14.803 -63.792 77.196 1.00 8.25 257 SER A O 1
ATOM 2043 N N . LEU A 1 257 ? 14.532 -64.787 75.197 1.00 8.06 258 LEU A N 1
ATOM 2044 C CA . LEU A 1 257 ? 15.918 -65.238 75.115 1.00 8.46 258 LEU A CA 1
ATOM 2045 C C . LEU A 1 257 ? 16.801 -64.249 74.364 1.00 8.38 258 LEU A C 1
ATOM 2046 O O . LEU A 1 257 ? 16.386 -63.669 73.359 1.00 8.74 258 LEU A O 1
ATOM 2051 N N . LEU A 1 258 ? 18.023 -64.070 74.858 1.00 9.31 259 LEU A N 1
ATOM 2052 C CA . LEU A 1 258 ? 18.987 -63.158 74.250 1.00 9.20 259 LEU A CA 1
ATOM 2053 C C . LEU A 1 258 ? 20.111 -63.976 73.615 1.00 8.74 259 LEU A C 1
ATOM 2054 O O . LEU A 1 258 ? 20.857 -64.651 74.315 1.00 8.76 259 LEU A O 1
ATOM 2059 N N . PRO A 1 259 ? 20.248 -63.920 72.279 1.00 9.44 260 PRO A N 1
ATOM 2060 C CA . PRO A 1 259 ? 21.289 -64.666 71.557 1.00 9.79 260 PRO A CA 1
ATOM 2061 C C . PRO A 1 259 ? 22.668 -64.007 71.612 1.00 10.37 260 PRO A C 1
ATOM 2062 O O . PRO A 1 259 ? 23.321 -63.814 70.586 1.00 12.23 260 PRO A O 1
ATOM 2066 N N . LEU A 1 260 ? 23.111 -63.693 72.821 1.00 10.02 261 LEU A N 1
ATOM 2067 C CA . LEU A 1 260 ? 24.390 -63.027 73.039 1.00 9.26 261 LEU A CA 1
ATOM 2068 C C . LEU A 1 260 ? 25.585 -63.955 73.179 1.00 9.83 261 LEU A C 1
ATOM 2069 O O . LEU A 1 260 ? 25.489 -65.034 73.763 1.00 11.42 261 LEU A O 1
ATOM 2074 N N . ALA A 1 261 ? 26.716 -63.523 72.636 1.00 7.85 262 ALA A N 1
ATOM 2075 C CA . ALA A 1 261 ? 27.956 -64.266 72.772 1.00 9.54 262 ALA A CA 1
ATOM 2076 C C . ALA A 1 261 ? 28.705 -63.515 73.870 1.00 9.38 262 ALA A C 1
ATOM 2077 O O . ALA A 1 261 ? 29.339 -62.485 73.619 1.00 9.89 262 ALA A O 1
ATOM 2079 N N . MET A 1 262 ? 28.596 -64.010 75.097 1.00 8.84 263 MET A N 1
ATOM 2080 C CA . MET A 1 262 ? 29.266 -63.376 76.222 1.00 8.30 263 MET A CA 1
ATOM 2081 C C . MET A 1 262 ? 30.776 -63.501 76.096 1.00 9.21 263 MET A C 1
ATOM 2082 O O . MET A 1 262 ? 31.285 -64.470 75.537 1.00 11.37 263 MET A O 1
ATOM 2087 N N . ARG A 1 263 ? 31.484 -62.502 76.610 1.00 8.01 264 ARG A N 1
ATOM 2088 C CA . ARG A 1 263 ? 32.942 -62.512 76.605 1.00 7.73 264 ARG A CA 1
ATOM 2089 C C . ARG A 1 263 ? 33.435 -62.832 78.012 1.00 8.13 264 ARG A C 1
ATOM 2090 O O . ARG A 1 263 ? 34.626 -63.063 78.219 1.00 10.18 264 ARG A O 1
ATOM 2098 N N . MET A 1 264 ? 32.508 -62.858 78.967 1.00 8.65 265 MET A N 1
ATOM 2099 C CA . MET A 1 264 ? 32.829 -63.076 80.381 1.00 8.96 265 MET A CA 1
ATOM 2100 C C . MET A 1 264 ? 33.778 -61.946 80.776 1.00 9.39 265 MET A C 1
ATOM 2101 O O . MET A 1 264 ? 34.751 -62.150 81.502 1.00 9.24 265 MET A O 1
ATOM 2106 N N . SER A 1 265 ? 33.474 -60.740 80.299 1.00 8.64 266 SER A N 1
ATOM 2107 C CA . SER A 1 265 ? 34.320 -59.583 80.562 1.00 8.03 266 SER A CA 1
ATOM 2108 C C . SER A 1 265 ? 33.920 -58.701 81.750 1.00 7.72 266 SER A C 1
ATOM 2109 O O . SER A 1 265 ? 34.035 -57.474 81.692 1.00 8.58 266 SER A O 1
ATOM 2112 N N . GLY A 1 266 ? 33.448 -59.340 82.814 1.00 9.05 267 GLY A N 1
ATOM 2113 C CA . GLY A 1 266 ? 33.098 -58.646 84.042 1.00 8.33 267 GLY A CA 1
ATOM 2114 C C . GLY A 1 266 ? 32.467 -57.269 83.983 1.00 8.38 267 GLY A C 1
ATOM 2115 O O . GLY A 1 266 ? 31.383 -57.111 83.427 1.00 9.17 267 GLY A O 1
ATOM 2116 N N . ASP A 1 267 ? 33.137 -56.265 84.551 1.00 8.74 268 ASP A N 1
ATOM 2117 C CA . ASP A 1 267 ? 32.557 -54.927 84.580 1.00 8.38 268 ASP A CA 1
ATOM 2118 C C . ASP A 1 267 ? 32.299 -54.312 83.210 1.00 8.43 268 ASP A C 1
ATOM 2119 O O . ASP A 1 267 ? 31.235 -53.735 82.996 1.00 8.34 268 ASP A O 1
ATOM 2124 N N . ARG A 1 268 ? 33.240 -54.433 82.278 1.00 7.48 269 ARG A N 1
ATOM 2125 C CA . ARG A 1 268 ? 32.995 -53.888 80.947 1.00 6.90 269 ARG A CA 1
ATOM 2126 C C . ARG A 1 268 ? 31.795 -54.603 80.330 1.00 7.33 269 ARG A C 1
ATOM 2127 O O . ARG A 1 268 ? 30.975 -53.980 79.663 1.00 8.17 269 ARG A O 1
ATOM 2135 N N . GLU A 1 269 ? 31.681 -55.909 80.552 1.00 7.30 270 GLU A N 1
ATOM 2136 C CA . GLU A 1 269 ? 30.546 -56.630 79.988 1.00 7.10 270 GLU A CA 1
ATOM 2137 C C . GLU A 1 269 ? 29.234 -56.211 80.649 1.00 6.59 270 GLU A C 1
ATOM 2138 O O . GLU A 1 269 ? 28.194 -56.168 79.990 1.00 7.51 270 GLU A O 1
ATOM 2144 N N . ALA A 1 270 ? 29.271 -55.895 81.943 1.00 7.17 271 ALA A N 1
ATOM 2145 C CA . ALA A 1 270 ? 28.057 -55.468 82.632 1.00 7.19 271 ALA A CA 1
ATOM 2146 C C . ALA A 1 270 ? 27.524 -54.175 82.012 1.00 6.88 271 ALA A C 1
ATOM 2147 O O . ALA A 1 270 ? 26.312 -53.999 81.876 1.00 7.52 271 ALA A O 1
ATOM 2149 N N . VAL A 1 271 ? 28.424 -53.271 81.632 1.00 7.93 272 VAL A N 1
ATOM 2150 C CA . VAL A 1 271 ? 28.006 -52.017 81.003 1.00 7.64 272 VAL A CA 1
ATOM 2151 C C . VAL A 1 271 ? 27.378 -52.332 79.640 1.00 7.56 272 VAL A C 1
ATOM 2152 O O . VAL A 1 271 ? 26.342 -51.773 79.265 1.00 7.35 272 VAL A O 1
ATOM 2156 N N . TRP A 1 272 ? 28.014 -53.243 78.910 1.00 7.10 273 TRP A N 1
ATOM 2157 C CA . TRP A 1 272 ? 27.542 -53.678 77.599 1.00 6.92 273 TRP A CA 1
ATOM 2158 C C . TRP A 1 272 ? 26.147 -54.296 77.770 1.00 7.04 273 TRP A C 1
ATOM 2159 O O . TRP A 1 272 ? 25.242 -54.022 76.980 1.00 6.70 273 TRP A O 1
ATOM 2170 N N . HIS A 1 273 ? 25.970 -55.111 78.809 1.00 6.54 274 HIS A N 1
ATOM 2171 C CA . HIS A 1 273 ? 24.668 -55.719 79.088 1.00 6.58 274 HIS A CA 1
ATOM 2172 C C . HIS A 1 273 ? 23.605 -54.651 79.351 1.00 6.68 274 HIS A C 1
ATOM 2173 O O . HIS A 1 273 ? 22.459 -54.786 78.915 1.00 7.61 274 HIS A O 1
ATOM 2180 N N . ALA A 1 274 ? 23.975 -53.608 80.093 1.00 7.02 275 ALA A N 1
ATOM 2181 C CA . ALA A 1 274 ? 23.035 -52.536 80.400 1.00 6.96 275 ALA A CA 1
ATOM 2182 C C . ALA A 1 274 ? 22.602 -51.853 79.105 1.00 7.52 275 ALA A C 1
ATOM 2183 O O . ALA A 1 274 ? 21.428 -51.530 78.923 1.00 7.96 275 ALA A O 1
ATOM 2185 N N . ILE A 1 275 ? 23.558 -51.637 78.209 1.00 7.15 276 ILE A N 1
ATOM 2186 C CA . ILE A 1 275 ? 23.270 -51.019 76.919 1.00 7.27 276 ILE A CA 1
ATOM 2187 C C . ILE A 1 275 ? 22.318 -51.906 76.122 1.00 7.63 276 ILE A C 1
ATOM 2188 O O . ILE A 1 275 ? 21.315 -51.437 75.582 1.00 7.22 276 ILE A O 1
ATOM 2193 N N . ILE A 1 276 ? 22.636 -53.192 76.055 1.00 7.66 277 ILE A N 1
ATOM 2194 C CA . ILE A 1 276 ? 21.814 -54.139 75.320 1.00 7.21 277 ILE A CA 1
ATOM 2195 C C . ILE A 1 276 ? 20.401 -54.185 75.881 1.00 6.06 277 ILE A C 1
ATOM 2196 O O . ILE A 1 276 ? 19.424 -54.122 75.128 1.00 7.03 277 ILE A O 1
ATOM 2201 N N . ARG A 1 277 ? 20.283 -54.288 77.200 1.00 5.95 278 ARG A N 1
ATOM 2202 C CA . ARG A 1 277 ? 18.960 -54.341 77.803 1.00 6.27 278 ARG A CA 1
ATOM 2203 C C . ARG A 1 277 ? 18.195 -53.041 77.593 1.00 7.64 278 ARG A C 1
ATOM 2204 O O . ARG A 1 277 ? 16.975 -53.062 77.440 1.00 8.38 278 ARG A O 1
ATOM 2212 N N . LYS A 1 278 ? 18.899 -51.913 77.564 1.00 7.29 279 LYS A N 1
ATOM 2213 C CA . LYS A 1 278 ? 18.224 -50.645 77.308 1.00 7.79 279 LYS A CA 1
ATOM 2214 C C . LYS A 1 278 ? 17.679 -50.695 75.877 1.00 8.05 279 LYS A C 1
ATOM 2215 O O . LYS A 1 278 ? 16.553 -50.267 75.615 1.00 8.46 279 LYS A O 1
ATOM 2221 N N . ASN A 1 279 ? 18.472 -51.224 74.949 1.00 6.52 280 ASN A N 1
ATOM 2222 C CA . ASN A 1 279 ? 18.016 -51.319 73.567 1.00 7.36 280 ASN A CA 1
ATOM 2223 C C . ASN A 1 279 ? 16.808 -52.243 73.441 1.00 7.51 280 ASN A C 1
ATOM 2224 O O . ASN A 1 279 ? 15.963 -52.047 72.566 1.00 8.65 280 ASN A O 1
ATOM 2229 N N . TYR A 1 280 ? 16.719 -53.244 74.316 1.00 8.50 281 TYR A N 1
ATOM 2230 C CA . TYR A 1 280 ? 15.589 -54.167 74.296 1.00 8.50 281 TYR A CA 1
ATOM 2231 C C . TYR A 1 280 ? 14.362 -53.623 75.038 1.00 10.09 281 TYR A C 1
ATOM 2232 O O . TYR A 1 280 ? 13.340 -54.304 75.122 1.00 10.95 281 TYR A O 1
ATOM 2241 N N . GLY A 1 281 ? 14.473 -52.415 75.592 1.00 8.42 282 GLY A N 1
ATOM 2242 C CA . GLY A 1 281 ? 13.335 -51.800 76.267 1.00 9.84 282 GLY A CA 1
ATOM 2243 C C . GLY A 1 281 ? 13.317 -51.694 77.782 1.00 10.86 282 GLY A C 1
ATOM 2244 O O . GLY A 1 281 ? 12.350 -51.177 78.346 1.00 12.15 282 GLY A O 1
ATOM 2245 N N . ALA A 1 282 ? 14.368 -52.164 78.446 1.00 9.92 283 ALA A N 1
ATOM 2246 C CA . ALA A 1 282 ? 14.435 -52.123 79.906 1.00 10.69 283 ALA A CA 1
ATOM 2247 C C . ALA A 1 282 ? 14.789 -50.742 80.447 1.00 11.99 283 ALA A C 1
ATOM 2248 O O . ALA A 1 282 ? 15.516 -49.983 79.810 1.00 13.05 283 ALA A O 1
ATOM 2250 N N . SER A 1 283 ? 14.268 -50.426 81.630 1.00 11.66 284 SER A N 1
ATOM 2251 C CA . SER A 1 283 ? 14.532 -49.146 82.280 1.00 11.92 284 SER A CA 1
ATOM 2252 C C . SER A 1 283 ? 15.454 -49.360 83.477 1.00 11.81 284 SER A C 1
ATOM 2253 O O . SER A 1 283 ? 16.114 -48.429 83.946 1.00 12.90 284 SER A O 1
ATOM 2256 N N . HIS A 1 284 ? 15.485 -50.600 83.958 1.00 10.93 285 HIS A N 1
ATOM 2257 C CA . HIS A 1 284 ? 16.296 -50.995 85.105 1.00 11.14 285 HIS A CA 1
ATOM 2258 C C . HIS A 1 284 ? 17.037 -52.273 84.758 1.00 8.89 285 HIS A C 1
ATOM 2259 O O . HIS A 1 284 ? 16.538 -53.093 83.990 1.00 9.89 285 HIS A O 1
ATOM 2266 N N . PHE A 1 285 ? 18.213 -52.453 85.345 1.00 10.28 286 PHE A N 1
ATOM 2267 C CA . PHE A 1 285 ? 18.995 -53.652 85.085 1.00 9.89 286 PHE A CA 1
ATOM 2268 C C . PHE A 1 285 ? 19.653 -54.137 86.363 1.00 9.75 286 PHE A C 1
ATOM 2269 O O . PHE A 1 285 ? 20.298 -53.370 87.070 1.00 10.11 286 PHE A O 1
ATOM 2277 N N . ILE A 1 286 ? 19.478 -55.417 86.662 1.00 8.94 287 ILE A N 1
ATOM 2278 C CA . ILE A 1 286 ? 20.079 -55.999 87.847 1.00 10.30 287 ILE A CA 1
ATOM 2279 C C . ILE A 1 286 ? 21.529 -56.331 87.522 1.00 10.26 287 ILE A C 1
ATOM 2280 O O . ILE A 1 286 ? 21.816 -56.961 86.505 1.00 10.53 287 ILE A O 1
ATOM 2285 N N . VAL A 1 287 ? 22.447 -55.875 88.370 1.00 10.13 288 VAL A N 1
ATOM 2286 C CA . VAL A 1 287 ? 23.864 -56.147 88.166 1.00 9.91 288 VAL A CA 1
ATOM 2287 C C . VAL A 1 287 ? 24.322 -57.034 89.309 1.00 10.65 288 VAL A C 1
ATOM 2288 O O . VAL A 1 287 ? 24.235 -56.657 90.476 1.00 11.35 288 VAL A O 1
ATOM 2292 N N . GLY A 1 288 ? 24.803 -58.221 88.973 1.00 11.82 289 GLY A N 1
ATOM 2293 C CA . GLY A 1 288 ? 25.220 -59.140 90.010 1.00 12.99 289 GLY A CA 1
ATOM 2294 C C . GLY A 1 288 ? 26.621 -58.984 90.551 1.00 14.13 289 GLY A C 1
ATOM 2295 O O . GLY A 1 288 ? 27.423 -58.180 90.062 1.00 12.46 289 GLY A O 1
ATOM 2296 N N . ARG A 1 289 ? 26.897 -59.743 91.606 1.00 15.23 290 ARG A N 1
ATOM 2297 C CA . ARG A 1 289 ? 28.217 -59.758 92.209 1.00 16.06 290 ARG A CA 1
ATOM 2298 C C . ARG A 1 289 ? 29.015 -60.541 91.172 1.00 14.51 290 ARG A C 1
ATOM 2299 O O . ARG A 1 289 ? 28.574 -61.596 90.712 1.00 15.79 290 ARG A O 1
ATOM 2307 N N . ASP A 1 290 ? 30.173 -60.011 90.796 1.00 14.59 291 ASP A N 1
ATOM 2308 C CA . ASP A 1 290 ? 31.018 -60.623 89.776 1.00 14.05 291 ASP A CA 1
ATOM 2309 C C . ASP A 1 290 ? 30.197 -60.860 88.510 1.00 12.62 291 ASP A C 1
ATOM 2310 O O . ASP A 1 290 ? 30.296 -61.904 87.865 1.00 12.76 291 ASP A O 1
ATOM 2315 N N . HIS A 1 291 ? 29.378 -59.870 88.169 1.00 11.32 292 HIS A N 1
ATOM 2316 C CA . HIS A 1 291 ? 28.535 -59.926 86.982 1.00 10.12 292 HIS A CA 1
ATOM 2317 C C . HIS A 1 291 ? 29.387 -60.294 85.766 1.00 9.95 292 HIS A C 1
ATOM 2318 O O . HIS A 1 291 ? 30.422 -59.673 85.524 1.00 10.31 292 HIS A O 1
ATOM 2325 N N . ALA A 1 292 ? 28.947 -61.300 85.011 1.00 9.23 293 ALA A N 1
ATOM 2326 C CA . ALA A 1 292 ? 29.651 -61.755 83.808 1.00 10.16 293 ALA A CA 1
ATOM 2327 C C . ALA A 1 292 ? 31.130 -62.051 84.049 1.00 10.72 293 ALA A C 1
ATOM 2328 O O . ALA A 1 292 ? 31.949 -61.951 83.136 1.00 11.51 293 ALA A O 1
ATOM 2330 N N . GLY A 1 293 ? 31.467 -62.426 85.280 1.00 11.25 294 GLY A N 1
ATOM 2331 C CA . GLY A 1 293 ? 32.850 -62.720 85.603 1.00 12.92 294 GLY A CA 1
ATOM 2332 C C . GLY A 1 293 ? 33.210 -64.181 85.412 1.00 13.36 294 GLY A C 1
ATOM 2333 O O . GLY A 1 293 ? 32.369 -65.058 85.611 1.00 14.60 294 GLY A O 1
ATOM 2334 N N . PRO A 1 294 ? 34.459 -64.475 85.016 1.00 13.56 295 PRO A N 1
ATOM 2335 C CA . PRO A 1 294 ? 34.915 -65.853 84.804 1.00 15.70 295 PRO A CA 1
ATOM 2336 C C . PRO A 1 294 ? 35.221 -66.555 86.127 1.00 17.25 295 PRO A C 1
ATOM 2337 O O . PRO A 1 294 ? 35.409 -67.771 86.161 1.00 20.33 295 PRO A O 1
ATOM 2341 N N . GLY A 1 295 ? 35.282 -65.780 87.208 1.00 16.98 296 GLY A N 1
ATOM 2342 C CA . GLY A 1 295 ? 35.582 -66.345 88.514 1.00 18.56 296 GLY A CA 1
ATOM 2343 C C . GLY A 1 295 ? 37.018 -66.072 88.926 1.00 19.11 296 GLY A C 1
ATOM 2344 O O . GLY A 1 295 ? 37.441 -64.918 88.987 1.00 17.87 296 GLY A O 1
ATOM 2345 N N . LYS A 1 296 ? 37.768 -67.133 89.212 1.00 20.74 297 LYS A N 1
ATOM 2346 C CA . LYS A 1 296 ? 39.167 -67.004 89.613 1.00 22.25 297 LYS A CA 1
ATOM 2347 C C . LYS A 1 296 ? 40.056 -67.800 88.662 1.00 21.35 297 LYS A C 1
ATOM 2348 O O . LYS A 1 296 ? 39.605 -68.768 88.047 1.00 21.47 297 LYS A O 1
ATOM 2354 N N . ASN A 1 297 ? 41.317 -67.396 88.540 1.00 22.28 298 ASN A N 1
ATOM 2355 C CA . ASN A 1 297 ? 42.239 -68.099 87.658 1.00 22.37 298 ASN A CA 1
ATOM 2356 C C . ASN A 1 297 ? 42.852 -69.310 88.355 1.00 23.26 298 ASN A C 1
ATOM 2357 O O . ASN A 1 297 ? 42.420 -69.688 89.445 1.00 22.90 298 ASN A O 1
ATOM 2362 N N . SER A 1 298 ? 43.853 -69.912 87.723 1.00 22.70 299 SER A N 1
ATOM 2363 C CA . SER A 1 298 ? 44.514 -71.096 88.265 1.00 24.84 299 SER A CA 1
ATOM 2364 C C . SER A 1 298 ? 45.179 -70.880 89.622 1.00 25.30 299 SER A C 1
ATOM 2365 O O . SER A 1 298 ? 45.385 -71.834 90.374 1.00 26.29 299 SER A O 1
ATOM 2368 N N . LYS A 1 299 ? 45.516 -69.635 89.940 1.00 25.27 300 LYS A N 1
ATOM 2369 C CA . LYS A 1 299 ? 46.160 -69.339 91.213 1.00 26.35 300 LYS A CA 1
ATOM 2370 C C . LYS A 1 299 ? 45.181 -68.822 92.259 1.00 26.14 300 LYS A C 1
ATOM 2371 O O . LYS A 1 299 ? 45.588 -68.283 93.289 1.00 27.05 300 LYS A O 1
ATOM 2377 N N . GLY A 1 300 ? 43.891 -68.992 91.991 1.00 25.27 301 GLY A N 1
ATOM 2378 C CA . GLY A 1 300 ? 42.874 -68.542 92.923 1.00 24.95 301 GLY A CA 1
ATOM 2379 C C . GLY A 1 300 ? 42.701 -67.036 92.963 1.00 24.08 301 GLY A C 1
ATOM 2380 O O . GLY A 1 300 ? 42.170 -66.493 93.931 1.00 25.10 301 GLY A O 1
ATOM 2381 N N . VAL A 1 301 ? 43.149 -66.355 91.913 1.00 23.91 302 VAL A N 1
ATOM 2382 C CA . VAL A 1 301 ? 43.031 -64.903 91.847 1.00 22.50 302 VAL A CA 1
ATOM 2383 C C . VAL A 1 301 ? 41.812 -64.513 91.016 1.00 22.12 302 VAL A C 1
ATOM 2384 O O . VAL A 1 301 ? 41.647 -64.973 89.888 1.00 22.02 302 VAL A O 1
ATOM 2388 N N . ASP A 1 302 ? 40.958 -63.667 91.585 1.00 21.58 303 ASP A N 1
ATOM 2389 C CA . ASP A 1 302 ? 39.752 -63.215 90.897 1.00 21.56 303 ASP A CA 1
ATOM 2390 C C . ASP A 1 302 ? 40.108 -62.394 89.665 1.00 19.73 303 ASP A C 1
ATOM 2391 O O . ASP A 1 302 ? 41.015 -61.562 89.709 1.00 19.39 303 ASP A O 1
ATOM 2396 N N . PHE A 1 303 ? 39.398 -62.628 88.564 1.00 17.10 30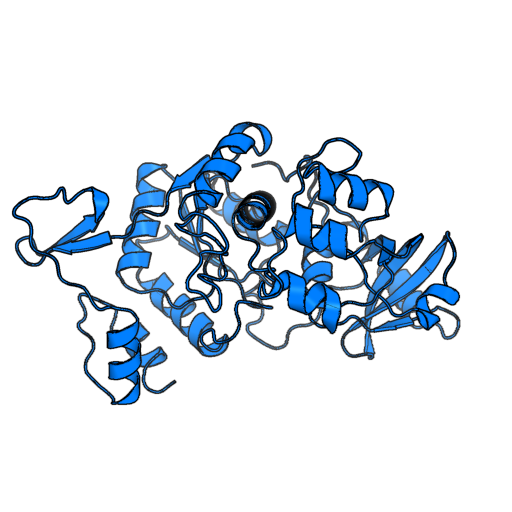4 PHE A N 1
ATOM 2397 C CA . PHE A 1 303 ? 39.650 -61.861 87.350 1.00 15.02 304 PHE A CA 1
ATOM 2398 C C . PHE A 1 303 ? 39.131 -60.442 87.573 1.00 14.23 304 PHE A C 1
ATOM 2399 O O . PHE A 1 303 ? 39.698 -59.475 87.059 1.00 13.30 304 PHE A O 1
ATOM 2407 N N . TYR A 1 304 ? 38.049 -60.337 88.343 1.00 13.68 305 TYR A N 1
ATOM 2408 C CA . TYR A 1 304 ? 37.427 -59.052 88.671 1.00 13.77 305 TYR A CA 1
ATOM 2409 C C . TYR A 1 304 ? 37.063 -59.003 90.144 1.00 14.97 305 TYR A C 1
ATOM 2410 O O . TYR A 1 304 ? 36.859 -60.039 90.771 1.00 16.63 305 TYR A O 1
ATOM 2419 N N . GLY A 1 305 ? 36.975 -57.792 90.684 1.00 17.07 306 GLY A N 1
ATOM 2420 C CA . GLY A 1 305 ? 36.571 -57.636 92.068 1.00 17.77 306 GLY A CA 1
ATOM 2421 C C . GLY A 1 305 ? 35.078 -57.908 92.066 1.00 18.60 306 GLY A C 1
ATOM 2422 O O . GLY A 1 305 ? 34.408 -57.600 91.081 1.00 17.96 306 GLY A O 1
ATOM 2423 N N . PRO A 1 306 ? 34.514 -58.470 93.144 1.00 17.54 307 PRO A N 1
ATOM 2424 C CA . PRO A 1 306 ? 33.078 -58.764 93.196 1.00 17.18 307 PRO A CA 1
ATOM 2425 C C . PRO A 1 306 ? 32.107 -57.620 92.896 1.00 14.90 307 PRO A C 1
ATOM 2426 O O . PRO A 1 306 ? 31.021 -57.856 92.362 1.00 16.28 307 PRO A O 1
ATOM 2430 N N . TYR A 1 307 ? 32.484 -56.392 93.233 1.00 13.26 308 TYR A N 1
ATOM 2431 C CA . TYR A 1 307 ? 31.601 -55.255 92.995 1.00 12.51 308 TYR A CA 1
ATOM 2432 C C . TYR A 1 307 ? 32.068 -54.314 91.894 1.00 11.20 308 TYR A C 1
ATOM 2433 O O . TYR A 1 307 ? 31.500 -53.236 91.707 1.00 11.26 308 TYR A O 1
ATOM 2442 N N . ASP A 1 308 ? 33.095 -54.726 91.159 1.00 11.10 309 ASP A N 1
ATOM 2443 C CA . ASP A 1 308 ? 33.616 -53.913 90.067 1.00 11.65 309 ASP A CA 1
ATOM 2444 C C . ASP A 1 308 ? 32.516 -53.596 89.053 1.00 10.62 309 ASP A C 1
ATOM 2445 O O . ASP A 1 308 ? 32.380 -52.457 88.609 1.00 10.71 309 ASP A O 1
ATOM 2450 N N . ALA A 1 309 ? 31.735 -54.609 88.691 1.00 10.62 310 ALA A N 1
ATOM 2451 C CA . ALA A 1 309 ? 30.658 -54.423 87.721 1.00 10.05 310 ALA A CA 1
ATOM 2452 C C . ALA A 1 309 ? 29.600 -53.435 88.204 1.00 8.66 310 ALA A C 1
ATOM 2453 O O . ALA A 1 309 ? 29.214 -52.516 87.481 1.00 9.72 310 ALA A O 1
ATOM 2455 N N . GLN A 1 310 ? 29.126 -53.625 89.430 1.00 9.49 311 GLN A N 1
ATOM 2456 C CA . GLN A 1 310 ? 28.115 -52.743 89.988 1.00 9.91 311 GLN A CA 1
ATOM 2457 C C . GLN A 1 310 ? 28.608 -51.300 89.978 1.00 10.20 311 GLN A C 1
ATOM 2458 O O . GLN A 1 310 ? 27.900 -50.388 89.561 1.00 10.90 311 GLN A O 1
ATOM 2464 N N . GLU A 1 311 ? 29.837 -51.108 90.437 1.00 10.93 312 GLU A N 1
ATOM 2465 C CA . GLU A 1 311 ? 30.423 -49.782 90.508 1.00 10.71 312 GLU A CA 1
ATOM 2466 C C . GLU A 1 311 ? 30.603 -49.132 89.143 1.00 10.95 312 GLU A C 1
ATOM 2467 O O . GLU A 1 311 ? 30.327 -47.945 88.977 1.00 11.44 312 GLU A O 1
ATOM 2473 N N . LEU A 1 312 ? 31.048 -49.904 88.158 1.00 10.31 313 LEU A N 1
ATOM 2474 C CA . LEU A 1 312 ? 31.246 -49.333 86.832 1.00 10.43 313 LEU A CA 1
ATOM 2475 C C . LEU A 1 312 ? 29.923 -48.940 86.180 1.00 9.69 313 LEU A C 1
ATOM 2476 O O . LEU A 1 312 ? 29.799 -47.849 85.624 1.00 10.92 313 LEU A O 1
ATOM 2481 N N . VAL A 1 313 ? 28.926 -49.818 86.249 1.00 10.00 314 VAL A N 1
ATOM 2482 C CA . VAL A 1 313 ? 27.639 -49.496 85.644 1.00 10.50 314 VAL A CA 1
ATOM 2483 C C . VAL A 1 313 ? 26.992 -48.315 86.360 1.00 11.81 314 VAL A C 1
ATOM 2484 O O . VAL A 1 313 ? 26.416 -47.436 85.724 1.00 11.75 314 VAL A O 1
ATOM 2488 N N . GLU A 1 314 ? 27.092 -48.291 87.685 1.00 12.46 315 GLU A N 1
ATOM 2489 C CA . GLU A 1 314 ? 26.523 -47.195 88.458 1.00 13.90 315 GLU A CA 1
ATOM 2490 C C . GLU A 1 314 ? 27.154 -45.873 88.016 1.00 14.06 315 GLU A C 1
ATOM 2491 O O . GLU A 1 314 ? 26.461 -44.864 87.889 1.00 15.34 315 GLU A O 1
ATOM 2497 N N . SER A 1 315 ? 28.460 -45.884 87.761 1.00 13.75 316 SER A N 1
ATOM 2498 C CA . SER A 1 315 ? 29.159 -44.666 87.348 1.00 15.30 316 SER A CA 1
ATOM 2499 C C . SER A 1 315 ? 28.712 -44.142 85.985 1.00 15.42 316 SER A C 1
ATOM 2500 O O . SER A 1 315 ? 28.826 -42.946 85.710 1.00 17.77 316 SER A O 1
ATOM 2503 N N . TYR A 1 316 ? 28.205 -45.030 85.136 1.00 13.83 317 TYR A N 1
ATOM 2504 C CA . TYR A 1 316 ? 27.735 -44.646 83.804 1.00 15.04 317 TYR A CA 1
ATOM 2505 C C . TYR A 1 316 ? 26.211 -44.541 83.735 1.00 16.60 317 TYR A C 1
ATOM 2506 O O . TYR A 1 316 ? 25.662 -44.190 82.695 1.00 16.79 317 TYR A O 1
ATOM 2515 N N . LYS A 1 317 ? 25.533 -44.855 84.837 1.00 19.84 318 LYS A N 1
ATOM 2516 C CA . LYS A 1 317 ? 24.070 -44.840 84.879 1.00 22.06 318 LYS A CA 1
ATOM 2517 C C . LYS A 1 317 ? 23.399 -43.604 84.286 1.00 23.11 318 LYS A C 1
ATOM 2518 O O . LYS A 1 317 ? 22.448 -43.722 83.516 1.00 21.83 318 LYS A O 1
ATOM 2524 N N . HIS A 1 318 ? 23.883 -42.421 84.647 1.00 23.91 319 HIS A N 1
ATOM 2525 C CA . HIS A 1 318 ? 23.295 -41.188 84.140 1.00 26.98 319 HIS A CA 1
ATOM 2526 C C . HIS A 1 318 ? 23.439 -41.066 82.629 1.00 27.05 319 HIS A C 1
ATOM 2527 O O . HIS A 1 318 ? 22.525 -40.609 81.944 1.00 28.66 319 HIS A O 1
ATOM 2534 N N . GLU A 1 319 ? 24.590 -41.481 82.112 1.00 27.34 320 GLU A N 1
ATOM 2535 C CA . GLU A 1 319 ? 24.851 -41.420 80.682 1.00 27.04 320 GLU A CA 1
ATOM 2536 C C . GLU A 1 319 ? 24.053 -42.481 79.924 1.00 27.05 320 GLU A C 1
ATOM 2537 O O . GLU A 1 319 ? 23.654 -42.273 78.777 1.00 27.03 320 GLU A O 1
ATOM 2543 N N . LEU A 1 320 ? 23.814 -43.614 80.577 1.00 25.14 321 LEU A N 1
ATOM 2544 C CA . LEU A 1 320 ? 23.062 -44.707 79.972 1.00 24.57 321 LEU A CA 1
ATOM 2545 C C . LEU A 1 320 ? 21.561 -44.495 80.100 1.00 23.78 321 LEU A C 1
ATOM 2546 O O . LEU A 1 320 ? 20.774 -45.090 79.363 1.00 23.35 321 LEU A O 1
ATOM 2551 N N . ASP A 1 321 ? 21.174 -43.643 81.041 1.00 22.47 322 ASP A N 1
ATOM 2552 C CA . ASP A 1 321 ? 19.770 -43.362 81.304 1.00 22.82 322 ASP A CA 1
ATOM 2553 C C . ASP A 1 321 ? 19.055 -44.657 81.666 1.00 22.37 322 ASP A C 1
ATOM 2554 O O . ASP A 1 321 ? 17.983 -44.969 81.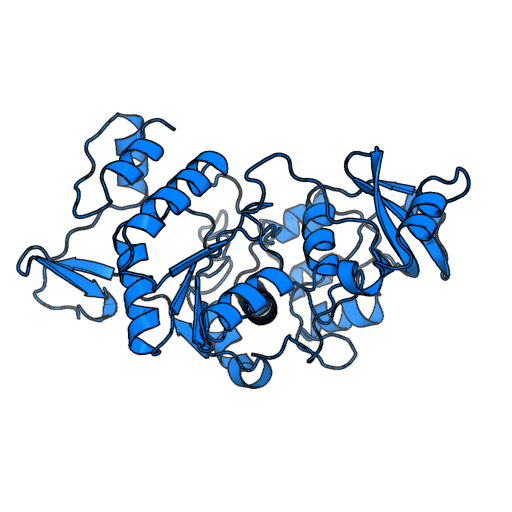145 1.00 21.62 322 ASP A O 1
ATOM 2559 N N . ILE A 1 322 ? 19.677 -45.419 82.556 1.00 21.43 323 ILE A N 1
ATOM 2560 C CA . ILE A 1 322 ? 19.111 -46.672 83.023 1.00 20.95 323 ILE A CA 1
ATOM 2561 C C . ILE A 1 322 ? 19.392 -46.729 84.519 1.00 20.29 323 ILE A C 1
ATOM 2562 O O . ILE A 1 322 ? 20.327 -46.090 85.005 1.00 22.23 323 ILE A O 1
ATOM 2567 N N . GLU A 1 323 ? 18.569 -47.463 85.255 1.00 17.61 324 GLU A N 1
ATOM 2568 C CA . GLU A 1 323 ? 18.768 -47.574 86.691 1.00 17.13 324 GLU A CA 1
ATOM 2569 C C . GLU A 1 323 ? 19.436 -48.904 87.010 1.00 15.59 324 GLU A C 1
ATOM 2570 O O . GLU A 1 323 ? 19.116 -49.929 86.409 1.00 16.78 324 GLU A O 1
ATOM 2576 N N . VAL A 1 324 ? 20.374 -48.871 87.948 1.00 14.97 325 VAL A N 1
ATOM 2577 C CA . VAL A 1 324 ? 21.097 -50.064 88.364 1.00 14.44 325 VAL A CA 1
ATOM 2578 C C . VAL A 1 324 ? 20.483 -50.635 89.633 1.00 14.17 325 VAL A C 1
ATOM 2579 O O . VAL A 1 324 ? 20.245 -49.905 90.600 1.00 15.79 325 VAL A O 1
ATOM 2583 N N . VAL A 1 325 ? 20.217 -51.936 89.619 1.00 13.44 326 VAL A N 1
ATOM 2584 C CA . VAL A 1 325 ? 19.648 -52.621 90.772 1.00 13.74 326 VAL A CA 1
ATOM 2585 C C . VAL A 1 325 ? 20.624 -53.695 91.239 1.00 13.90 326 VAL A C 1
ATOM 2586 O O . VAL A 1 325 ? 20.786 -54.725 90.583 1.00 13.90 326 VAL A O 1
ATOM 2590 N N . PRO A 1 326 ? 21.307 -53.460 92.370 1.00 12.55 327 PRO A N 1
ATOM 2591 C CA . PRO A 1 326 ? 22.254 -54.463 92.861 1.00 12.04 327 PRO A CA 1
ATOM 2592 C C . PRO A 1 326 ? 21.582 -55.813 93.097 1.00 13.03 327 PRO A C 1
ATOM 2593 O O . PRO A 1 326 ? 20.475 -55.883 93.628 1.00 12.89 327 PRO A O 1
ATOM 2597 N N . PHE A 1 327 ? 22.253 -56.877 92.681 1.00 12.33 328 PHE A N 1
ATOM 2598 C CA . PHE A 1 327 ? 21.745 -58.231 92.859 1.00 13.13 328 PHE A CA 1
ATOM 2599 C C . PHE A 1 327 ? 21.664 -58.464 94.370 1.00 13.28 328 PHE A C 1
ATOM 2600 O O . PHE A 1 327 ? 22.679 -58.395 95.060 1.00 14.32 328 PHE A O 1
ATOM 2608 N N . ARG A 1 328 ? 20.462 -58.721 94.882 1.00 12.68 329 ARG A N 1
ATOM 2609 C CA . ARG A 1 328 ? 20.272 -58.953 96.317 1.00 14.61 329 ARG A CA 1
ATOM 2610 C C . ARG A 1 328 ? 19.772 -60.369 96.556 1.00 13.31 329 ARG A C 1
ATOM 2611 O O . ARG A 1 328 ? 18.564 -60.612 96.583 1.00 13.70 329 ARG A O 1
ATOM 2619 N N . MET A 1 329 ? 20.698 -61.300 96.739 1.00 14.86 330 MET A N 1
ATOM 2620 C CA . MET A 1 329 ? 20.325 -62.686 96.959 1.00 14.15 330 MET A CA 1
ATOM 2621 C C . MET A 1 329 ? 19.427 -62.841 98.178 1.00 14.92 330 MET A C 1
ATOM 2622 O O . MET A 1 329 ? 19.591 -62.145 99.183 1.00 14.54 330 MET A O 1
ATOM 2627 N N . VAL A 1 330 ? 18.471 -63.757 98.078 1.00 14.57 331 VAL A N 1
ATOM 2628 C CA . VAL A 1 330 ? 17.549 -64.012 99.176 1.00 15.97 331 VAL A CA 1
ATOM 2629 C C . VAL A 1 330 ? 17.750 -65.426 99.698 1.00 15.27 331 VAL A C 1
ATOM 2630 O O . VAL A 1 330 ? 18.258 -66.297 98.990 1.00 15.05 331 VAL A O 1
ATOM 2634 N N . THR A 1 331 ? 17.352 -65.645 100.944 1.00 14.20 332 THR A N 1
ATOM 2635 C CA . THR A 1 331 ? 17.470 -66.955 101.559 1.00 13.76 332 THR A CA 1
ATOM 2636 C C . THR A 1 331 ? 16.150 -67.274 102.249 1.00 13.84 332 THR A C 1
ATOM 2637 O O . THR A 1 331 ? 15.279 -66.410 102.369 1.00 14.06 332 THR A O 1
ATOM 2641 N N . TYR A 1 332 ? 15.995 -68.516 102.688 1.00 12.64 333 TYR A N 1
ATOM 2642 C CA . TYR A 1 332 ? 14.767 -68.929 103.352 1.00 13.59 333 TYR A CA 1
ATOM 2643 C C . TYR A 1 332 ? 14.926 -68.916 104.868 1.00 13.26 333 TYR A C 1
ATOM 2644 O O . TYR A 1 332 ? 15.884 -69.477 105.404 1.00 13.82 333 TYR A O 1
ATOM 2653 N N . LEU A 1 333 ? 13.984 -68.266 105.548 1.00 13.74 334 LEU A N 1
ATOM 2654 C CA . LEU A 1 333 ? 13.993 -68.171 107.008 1.00 15.47 334 LEU A CA 1
ATOM 2655 C C . LEU A 1 333 ? 12.958 -69.127 107.586 1.00 17.02 334 LEU A C 1
ATOM 2656 O O . LEU A 1 333 ? 11.765 -68.813 107.640 1.00 16.81 334 LEU A O 1
ATOM 2661 N N . PRO A 1 334 ? 13.406 -70.307 108.041 1.00 17.65 335 PRO A N 1
ATOM 2662 C CA . PRO A 1 334 ? 12.519 -71.323 108.614 1.00 18.11 335 PRO A CA 1
ATOM 2663 C C . PRO A 1 334 ? 11.685 -70.898 109.823 1.00 18.90 335 PRO A C 1
ATOM 2664 O O . PRO A 1 334 ? 10.507 -71.240 109.912 1.00 20.62 335 PRO A O 1
ATOM 2668 N N . ASP A 1 335 ? 12.281 -70.146 110.743 1.00 19.78 336 ASP A N 1
ATOM 2669 C CA . ASP A 1 335 ? 11.557 -69.720 111.939 1.00 20.56 336 ASP A CA 1
ATOM 2670 C C . ASP A 1 335 ? 10.412 -68.748 111.659 1.00 21.10 336 ASP A C 1
ATOM 2671 O O . ASP A 1 335 ? 9.551 -68.533 112.515 1.00 22.13 336 ASP A O 1
ATOM 2676 N N . GLU A 1 336 ? 10.395 -68.167 110.464 1.00 21.00 337 GLU A N 1
ATOM 2677 C CA . GLU A 1 336 ? 9.341 -67.231 110.090 1.00 20.21 337 GLU A CA 1
ATOM 2678 C C . GLU A 1 336 ? 8.663 -67.628 108.780 1.00 21.30 337 GLU A C 1
ATOM 2679 O O . GLU A 1 336 ? 7.796 -66.912 108.278 1.00 22.01 337 GLU A O 1
ATOM 2685 N N . ASP A 1 337 ? 9.056 -68.780 108.243 1.00 21.04 338 ASP A N 1
ATOM 2686 C CA . ASP A 1 337 ? 8.505 -69.297 106.992 1.00 22.05 338 ASP A CA 1
ATOM 2687 C C . ASP A 1 337 ? 8.361 -68.197 105.947 1.00 21.18 338 ASP A C 1
ATOM 2688 O O . ASP A 1 337 ? 7.268 -67.946 105.437 1.00 21.14 338 ASP A O 1
ATOM 2693 N N . ARG A 1 338 ? 9.470 -67.539 105.630 1.00 19.75 339 ARG A N 1
ATOM 2694 C CA . ARG A 1 338 ? 9.452 -66.467 104.647 1.00 18.20 339 ARG A CA 1
ATOM 2695 C C . ARG A 1 338 ? 10.825 -66.315 104.012 1.00 16.89 339 ARG A C 1
ATOM 2696 O O . ARG A 1 338 ? 11.805 -66.888 104.485 1.00 15.28 339 ARG A O 1
ATOM 2704 N N . TYR A 1 339 ? 10.886 -65.547 102.931 1.00 15.38 340 TYR A N 1
ATOM 2705 C CA . TYR A 1 339 ? 12.146 -65.303 102.250 1.00 15.59 340 TYR A CA 1
ATOM 2706 C C . TYR A 1 339 ? 12.569 -63.873 102.522 1.00 16.65 340 TYR A C 1
ATOM 2707 O O . TYR A 1 339 ? 11.733 -62.974 102.592 1.00 18.48 340 TYR A O 1
ATOM 2716 N N . ALA A 1 340 ? 13.868 -63.667 102.687 1.00 16.56 341 ALA A N 1
ATOM 2717 C CA . ALA A 1 340 ? 14.387 -62.336 102.954 1.00 17.80 341 ALA A CA 1
ATOM 2718 C C . ALA A 1 340 ? 15.792 -62.197 102.393 1.00 18.23 341 ALA A C 1
ATOM 2719 O O . ALA A 1 340 ? 16.522 -63.180 102.271 1.00 17.71 341 ALA A O 1
ATOM 2721 N N . PRO A 1 341 ? 16.183 -60.969 102.026 1.00 19.59 342 PRO A N 1
ATOM 2722 C CA . PRO A 1 341 ? 17.517 -60.715 101.478 1.00 21.12 342 PRO A CA 1
ATOM 2723 C C . PRO A 1 341 ? 18.584 -61.110 102.491 1.00 22.51 342 PRO A C 1
ATOM 2724 O O . PRO A 1 341 ? 18.444 -60.842 103.685 1.00 22.36 342 PRO A O 1
ATOM 2728 N N . ILE A 1 342 ? 19.643 -61.757 102.017 1.00 24.12 343 ILE A N 1
ATOM 2729 C CA . ILE A 1 342 ? 20.726 -62.170 102.896 1.00 27.66 343 ILE A CA 1
ATOM 2730 C C . ILE A 1 342 ? 21.322 -60.941 103.578 1.00 30.58 343 ILE A C 1
ATOM 2731 O O . ILE A 1 342 ? 21.816 -61.023 104.701 1.00 31.84 343 ILE A O 1
ATOM 2736 N N . ASP A 1 343 ? 21.262 -59.802 102.894 1.00 35.66 344 ASP A N 1
ATOM 2737 C CA . ASP A 1 343 ? 21.780 -58.549 103.437 1.00 40.65 344 ASP A CA 1
ATOM 2738 C C . ASP A 1 343 ? 20.925 -58.144 104.633 1.00 43.47 344 ASP A C 1
ATOM 2739 O O . ASP A 1 343 ? 21.439 -57.718 105.669 1.00 43.99 344 ASP A O 1
ATOM 2744 N N . GLN A 1 344 ? 19.614 -58.285 104.469 1.00 46.16 345 GLN A N 1
ATOM 2745 C CA . GLN A 1 344 ? 18.644 -57.945 105.504 1.00 49.38 345 GLN A CA 1
ATOM 2746 C C . GLN A 1 344 ? 18.984 -58.645 106.816 1.00 50.83 345 GLN A C 1
ATOM 2747 O O . GLN A 1 344 ? 18.675 -58.144 107.897 1.00 51.16 345 GLN A O 1
ATOM 2753 N N . ILE A 1 345 ? 19.622 -59.807 106.713 1.00 53.14 346 ILE A N 1
ATOM 2754 C CA . ILE A 1 345 ? 19.997 -60.586 107.888 1.00 55.11 346 ILE A CA 1
ATOM 2755 C C . ILE A 1 345 ? 21.381 -60.205 108.405 1.00 56.55 346 ILE A C 1
ATOM 2756 O O . ILE A 1 345 ? 22.389 -60.766 107.975 1.00 56.90 346 ILE A O 1
ATOM 2761 N N . ASP A 1 346 ? 21.423 -59.250 109.329 1.00 58.02 347 ASP A N 1
ATOM 2762 C CA . ASP A 1 346 ? 22.683 -58.803 109.910 1.00 59.20 347 ASP A CA 1
ATOM 2763 C C . ASP A 1 346 ? 23.296 -59.930 110.736 1.00 59.56 347 ASP A C 1
ATOM 2764 O O . ASP A 1 346 ? 22.609 -60.886 111.098 1.00 59.57 347 ASP A O 1
ATOM 2769 N N . THR A 1 347 ? 24.590 -59.817 111.023 1.00 59.55 348 THR A N 1
ATOM 2770 C CA . THR A 1 347 ? 25.290 -60.824 111.813 1.00 59.31 348 THR A CA 1
ATOM 2771 C C . THR A 1 347 ? 24.672 -60.883 113.206 1.00 58.69 348 THR A C 1
ATOM 2772 O O . THR A 1 347 ? 25.189 -60.286 114.152 1.00 59.01 348 THR A O 1
ATOM 2776 N N . THR A 1 348 ? 23.563 -61.605 113.326 1.00 57.49 349 THR A N 1
ATOM 2777 C CA . THR A 1 348 ? 22.872 -61.727 114.602 1.00 56.01 349 THR A CA 1
ATOM 2778 C C . THR A 1 348 ? 22.311 -63.133 114.812 1.00 54.26 349 THR A C 1
ATOM 2779 O O . THR A 1 348 ? 22.903 -64.120 114.372 1.00 54.47 349 THR A O 1
ATOM 2783 N N . LYS A 1 349 ? 21.167 -63.214 115.484 1.00 51.75 350 LYS A N 1
ATOM 2784 C CA . LYS A 1 349 ? 20.525 -64.489 115.773 1.00 48.55 350 LYS A CA 1
ATOM 2785 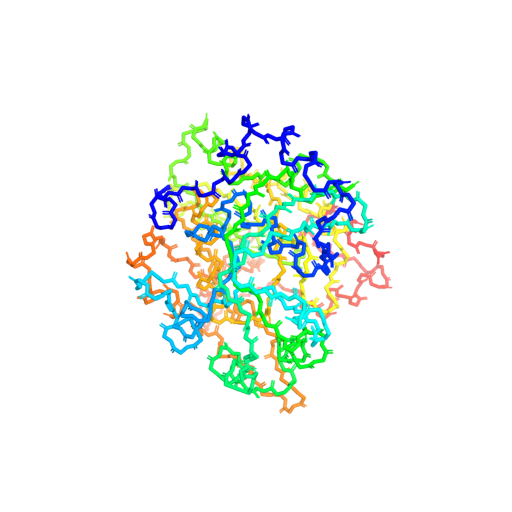C C . LYS A 1 349 ? 19.363 -64.745 114.812 1.00 45.19 350 LYS A C 1
ATOM 2786 O O . LYS A 1 349 ? 18.197 -64.642 115.191 1.00 44.92 350 LYS A O 1
ATOM 2792 N N . THR A 1 350 ? 19.693 -65.073 113.566 1.00 41.13 351 THR A N 1
ATOM 2793 C CA . THR A 1 350 ? 18.687 -65.359 112.545 1.00 36.44 351 THR A CA 1
ATOM 2794 C C . THR A 1 350 ? 19.124 -66.580 111.739 1.00 33.48 351 THR A C 1
ATOM 2795 O O . THR A 1 350 ? 20.181 -66.571 111.106 1.00 33.39 351 THR A O 1
ATOM 2799 N N . ARG A 1 351 ? 18.303 -67.625 111.765 1.00 28.64 352 ARG A N 1
ATOM 2800 C CA . ARG A 1 351 ? 18.602 -68.869 111.060 1.00 25.36 352 ARG A CA 1
ATOM 2801 C C . ARG A 1 351 ? 18.087 -68.895 109.621 1.00 22.51 352 ARG A C 1
ATOM 2802 O O . ARG A 1 351 ? 17.015 -68.366 109.325 1.00 21.16 352 ARG A O 1
ATOM 2810 N N . THR A 1 352 ? 18.855 -69.521 108.730 1.00 19.54 353 THR A N 1
ATOM 2811 C CA . THR A 1 352 ? 18.477 -69.615 107.322 1.00 18.24 353 THR A CA 1
ATOM 2812 C C . THR A 1 352 ? 18.786 -70.985 106.722 1.00 16.39 353 THR A C 1
ATOM 2813 O O . THR A 1 352 ? 19.690 -71.688 107.179 1.00 17.72 353 THR A O 1
ATOM 2817 N N . LEU A 1 353 ? 18.027 -71.357 105.693 1.00 14.54 354 LEU A N 1
ATOM 2818 C CA . LEU A 1 353 ? 18.215 -72.628 105.002 1.00 15.28 354 LEU A CA 1
ATOM 2819 C C . LEU A 1 353 ? 18.735 -72.350 103.599 1.00 16.44 354 LEU A C 1
ATOM 2820 O O . LEU A 1 353 ? 18.193 -71.506 102.880 1.00 15.11 354 LEU A O 1
ATOM 2825 N N . ASN A 1 354 ? 19.787 -73.068 103.215 1.00 16.58 355 ASN A N 1
ATOM 2826 C CA . ASN A 1 354 ? 20.410 -72.893 101.909 1.00 17.58 355 ASN A CA 1
ATOM 2827 C C . ASN A 1 354 ? 20.972 -74.199 101.368 1.00 17.76 355 ASN A C 1
ATOM 2828 O O . ASN A 1 354 ? 21.250 -75.132 102.121 1.00 19.05 355 ASN A O 1
ATOM 2833 N N . ILE A 1 355 ? 21.139 -74.249 100.052 1.00 17.49 356 ILE A N 1
ATOM 2834 C CA . ILE A 1 355 ? 21.724 -75.402 99.381 1.00 18.09 356 ILE A CA 1
ATOM 2835 C C . ILE A 1 355 ? 22.771 -74.829 98.437 1.00 18.58 356 ILE A C 1
ATOM 2836 O O . ILE A 1 355 ? 22.441 -74.113 97.489 1.00 19.75 356 ILE A O 1
ATOM 2841 N N . SER A 1 356 ? 24.034 -75.129 98.715 1.00 18.06 357 SER A N 1
ATOM 2842 C CA . SER A 1 356 ? 25.135 -74.631 97.902 1.00 18.25 357 SER A CA 1
ATOM 2843 C C . SER A 1 356 ? 25.094 -75.214 96.498 1.00 17.58 357 SER A C 1
ATOM 2844 O O . SER A 1 356 ? 24.453 -76.236 96.258 1.00 17.72 357 SER A O 1
ATOM 2847 N N . GLY A 1 357 ? 25.779 -74.550 95.572 1.00 18.51 358 GLY A N 1
ATOM 2848 C CA . GLY A 1 357 ? 25.820 -75.030 94.205 1.00 18.75 358 GLY A CA 1
ATOM 2849 C C . GLY A 1 357 ? 26.427 -76.418 94.170 1.00 17.88 358 GLY A C 1
ATOM 2850 O O . GLY A 1 357 ? 26.001 -77.272 93.398 1.00 17.90 358 GLY A O 1
ATOM 2851 N N . THR A 1 358 ? 27.422 -76.638 95.025 1.00 19.44 359 THR A N 1
ATOM 2852 C CA . THR A 1 358 ? 28.101 -77.926 95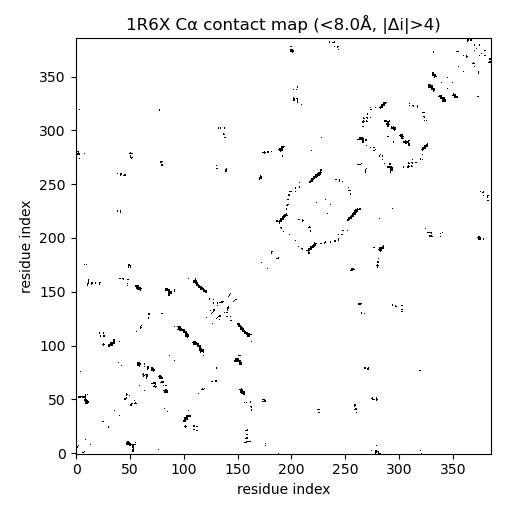.114 1.00 20.05 359 THR A CA 1
ATOM 2853 C C . THR A 1 358 ? 27.142 -79.024 95.568 1.00 18.52 359 THR A C 1
ATOM 2854 O O . THR A 1 358 ? 27.046 -80.074 94.937 1.00 17.67 359 THR A O 1
ATOM 2858 N N . GLU A 1 359 ? 26.432 -78.778 96.667 1.00 17.88 360 GLU A N 1
ATOM 2859 C CA . GLU A 1 359 ? 25.483 -79.753 97.194 1.00 17.67 360 GLU A CA 1
ATOM 2860 C C . GLU A 1 359 ? 24.374 -80.029 96.181 1.00 16.64 360 GLU A C 1
ATOM 2861 O O . GLU A 1 359 ? 23.957 -81.171 96.005 1.00 15.94 360 GLU A O 1
ATOM 2867 N N . LEU A 1 360 ? 23.899 -78.982 95.512 1.00 16.96 361 LEU A N 1
ATOM 2868 C CA . LEU A 1 360 ? 22.848 -79.149 94.516 1.00 18.07 361 LEU A CA 1
ATOM 2869 C C . LEU A 1 360 ? 23.316 -80.046 93.375 1.00 18.38 361 LEU A C 1
ATOM 2870 O O . LEU A 1 360 ? 22.620 -80.981 92.982 1.00 18.03 361 LEU A O 1
ATOM 2875 N N . ARG A 1 361 ? 24.501 -79.752 92.847 1.00 19.76 362 ARG A N 1
ATOM 2876 C CA . ARG A 1 361 ? 25.060 -80.528 91.746 1.00 21.79 362 ARG A CA 1
ATOM 2877 C C . ARG A 1 361 ? 25.178 -82.002 92.114 1.00 21.73 362 ARG A C 1
ATOM 2878 O O . ARG A 1 361 ? 24.805 -82.880 91.337 1.00 22.00 362 ARG A O 1
ATOM 2886 N N . ARG A 1 362 ? 25.690 -82.265 93.309 1.00 21.02 363 ARG A N 1
ATOM 2887 C CA . ARG A 1 362 ? 25.877 -83.634 93.764 1.00 20.99 363 ARG A CA 1
ATOM 2888 C C . ARG A 1 362 ? 24.581 -84.399 94.019 1.00 20.80 363 ARG A C 1
ATOM 2889 O O . ARG A 1 362 ? 24.504 -85.591 93.734 1.00 21.43 363 ARG A O 1
ATOM 2897 N N . ARG A 1 363 ? 23.560 -83.726 94.544 1.00 20.67 364 ARG A N 1
ATOM 2898 C CA . ARG A 1 363 ? 22.285 -84.394 94.790 1.00 21.39 364 ARG A CA 1
ATOM 2899 C C . ARG A 1 363 ? 21.612 -84.776 93.476 1.00 22.82 364 ARG A C 1
ATOM 2900 O O . ARG A 1 363 ? 21.060 -85.867 93.342 1.00 23.45 364 ARG A O 1
ATOM 2908 N N . LEU A 1 364 ? 21.654 -83.864 92.512 1.00 24.85 365 LEU A N 1
ATOM 2909 C CA . LEU A 1 364 ? 21.041 -84.100 91.211 1.00 27.50 365 LEU A CA 1
ATOM 2910 C C . LEU A 1 364 ? 21.664 -85.284 90.482 1.00 29.03 365 LEU A C 1
ATOM 2911 O O . LEU A 1 364 ? 21.003 -85.944 89.681 1.00 29.27 365 LEU A O 1
ATOM 2916 N N . ARG A 1 365 ? 22.934 -85.553 90.766 1.00 30.20 366 ARG A N 1
ATOM 2917 C CA . ARG A 1 365 ? 23.639 -86.653 90.120 1.00 31.52 366 ARG A CA 1
ATOM 2918 C C . ARG A 1 365 ? 23.389 -88.004 90.780 1.00 31.20 366 ARG A C 1
ATOM 2919 O O . ARG A 1 365 ? 23.671 -89.047 90.190 1.00 32.33 366 ARG A O 1
ATOM 2927 N N . VAL A 1 366 ? 22.857 -87.988 91.998 1.00 30.09 367 VAL A N 1
ATOM 2928 C CA . VAL A 1 366 ? 22.569 -89.229 92.711 1.00 28.45 367 VAL A CA 1
ATOM 2929 C C . VAL A 1 366 ? 21.079 -89.370 92.996 1.00 28.21 367 VAL A C 1
ATOM 2930 O O . VAL A 1 366 ? 20.658 -90.255 93.741 1.00 28.23 367 VAL A O 1
ATOM 2934 N N . GLY A 1 367 ? 20.283 -88.491 92.395 1.00 27.35 368 GLY A N 1
ATOM 2935 C CA . GLY A 1 367 ? 18.846 -88.538 92.591 1.00 26.66 368 GLY A CA 1
ATOM 2936 C C . GLY A 1 367 ? 18.407 -88.138 93.987 1.00 25.02 368 GLY A C 1
ATOM 2937 O O . GLY A 1 367 ? 17.387 -88.613 94.482 1.00 26.60 368 GLY A O 1
ATOM 2938 N N . GLY A 1 368 ? 19.178 -87.265 94.625 1.00 23.18 369 GLY A N 1
ATOM 2939 C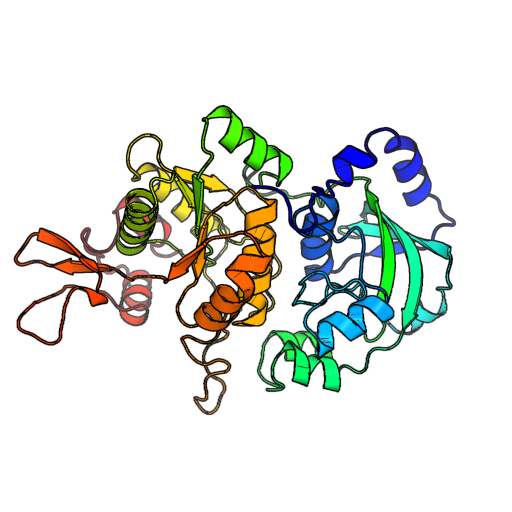 CA . GLY A 1 368 ? 18.833 -86.822 95.962 1.00 20.24 369 GLY A CA 1
ATOM 2940 C C . GLY A 1 368 ? 17.697 -85.817 95.959 1.00 20.30 369 GLY A C 1
ATOM 2941 O O . GLY A 1 368 ? 17.611 -84.964 95.075 1.00 19.19 369 GLY A O 1
ATOM 2942 N N . GLU A 1 369 ? 16.823 -85.913 96.954 1.00 18.75 370 GLU A N 1
ATOM 2943 C CA . GLU A 1 369 ? 15.691 -85.005 97.059 1.00 19.66 370 GLU A CA 1
ATOM 2944 C C . GLU A 1 369 ? 16.130 -83.555 97.251 1.00 18.04 370 GLU A C 1
ATOM 2945 O O . GLU A 1 369 ? 17.142 -83.279 97.900 1.00 17.71 370 GLU A O 1
ATOM 2951 N N . ILE A 1 370 ? 15.365 -82.639 96.662 1.00 16.14 371 ILE A N 1
ATOM 2952 C CA . ILE A 1 370 ? 15.620 -81.204 96.764 1.00 16.35 371 ILE A CA 1
ATOM 2953 C C . ILE A 1 370 ? 14.379 -80.588 97.406 1.00 15.58 371 ILE A C 1
ATOM 2954 O O . ILE A 1 370 ? 13.277 -80.702 96.871 1.00 16.39 371 ILE A O 1
ATOM 2959 N N . PRO A 1 371 ? 14.540 -79.926 98.563 1.00 16.13 372 PRO A N 1
ATOM 2960 C CA . PRO A 1 371 ? 13.413 -79.303 99.264 1.00 16.13 372 PRO A CA 1
ATOM 2961 C C . PRO A 1 371 ? 12.685 -78.231 98.463 1.00 16.07 372 PRO A C 1
ATOM 2962 O O . PRO A 1 371 ? 13.291 -77.502 97.676 1.00 16.06 372 PRO A O 1
ATOM 2966 N N . GLU A 1 372 ? 11.378 -78.134 98.675 1.00 16.43 373 GLU A N 1
ATOM 2967 C CA . GLU A 1 372 ? 10.581 -77.149 97.964 1.00 17.20 373 GLU A CA 1
ATOM 2968 C C . GLU A 1 372 ? 10.912 -75.717 98.372 1.00 15.85 373 GLU A C 1
ATOM 2969 O O . GLU A 1 372 ? 10.635 -74.785 97.618 1.00 17.52 373 GLU A O 1
ATOM 2975 N N . TRP A 1 373 ? 11.501 -75.525 99.551 1.00 14.47 374 TRP A N 1
ATOM 2976 C CA . TRP A 1 373 ? 11.854 -74.169 99.954 1.00 13.12 374 TRP A CA 1
ATOM 2977 C C . TRP A 1 373 ? 13.028 -73.677 99.117 1.00 13.50 374 TRP A C 1
ATOM 2978 O O . TRP A 1 373 ? 13.292 -72.478 99.053 1.00 14.10 374 TRP A O 1
ATOM 2989 N N . PHE A 1 374 ? 13.719 -74.608 98.463 1.00 12.77 375 PHE A N 1
ATOM 2990 C CA . PHE A 1 374 ? 14.857 -74.255 97.619 1.00 12.69 375 PHE A CA 1
ATOM 2991 C C . PHE A 1 374 ? 14.441 -74.018 96.170 1.00 13.60 375 PHE A C 1
ATOM 2992 O O . PHE A 1 374 ? 14.870 -73.048 95.544 1.00 12.43 375 PHE A O 1
ATOM 3000 N N . SER A 1 375 ? 13.612 -74.907 95.635 1.00 13.66 376 SER A N 1
ATOM 3001 C CA . SER A 1 375 ? 13.170 -74.773 94.254 1.00 15.08 376 SER A CA 1
ATOM 3002 C C . SER A 1 375 ? 11.857 -75.510 94.019 1.00 15.10 376 SER A C 1
ATOM 3003 O O . SER A 1 375 ? 11.563 -76.501 94.689 1.00 15.97 376 SER A O 1
ATOM 3006 N N . TYR A 1 376 ? 11.070 -75.017 93.066 1.00 13.97 377 TYR A N 1
ATOM 3007 C CA . TYR A 1 376 ? 9.788 -75.627 92.743 1.00 14.72 377 TYR A CA 1
ATOM 3008 C C . TYR A 1 376 ? 10.001 -77.042 92.212 1.00 14.68 377 TYR A C 1
ATOM 3009 O O . TYR A 1 376 ? 10.933 -77.292 91.446 1.00 14.96 377 TYR A O 1
ATOM 3018 N N . PRO A 1 377 ? 9.133 -77.985 92.609 1.00 15.36 378 PRO A N 1
ATOM 3019 C CA . PRO A 1 377 ? 9.228 -79.382 92.175 1.00 15.84 378 PRO A CA 1
ATOM 3020 C C . PRO A 1 377 ? 9.310 -79.564 90.661 1.00 16.42 378 PRO A C 1
ATOM 3021 O O . PRO A 1 377 ? 10.072 -80.396 90.174 1.00 15.88 378 PRO A O 1
ATOM 3025 N N . GLU A 1 378 ? 8.526 -78.788 89.917 1.00 17.12 379 GLU A N 1
ATOM 3026 C CA . GLU A 1 378 ? 8.532 -78.896 88.462 1.00 18.08 379 GLU A CA 1
ATOM 3027 C C . GLU A 1 378 ? 9.865 -78.455 87.866 1.00 17.88 379 GLU A C 1
ATOM 3028 O O . GLU A 1 378 ? 10.293 -78.975 86.834 1.00 19.52 379 GLU A O 1
ATOM 3034 N N . VAL A 1 379 ? 10.519 -77.494 88.509 1.00 16.29 380 VAL A N 1
ATOM 3035 C CA . VAL A 1 379 ? 11.811 -77.013 88.033 1.00 15.23 380 VAL A CA 1
ATOM 3036 C C . VAL A 1 379 ? 12.885 -78.047 88.355 1.00 14.83 380 VAL A C 1
ATOM 3037 O O . VAL A 1 379 ? 13.729 -78.359 87.518 1.00 14.08 380 VAL A O 1
ATOM 3041 N N . VAL A 1 380 ? 12.846 -78.580 89.573 1.00 14.11 381 VAL A N 1
ATOM 3042 C CA . VAL A 1 380 ? 13.813 -79.589 89.990 1.00 15.32 381 VAL A CA 1
ATOM 3043 C C . VAL A 1 380 ? 13.764 -80.790 89.049 1.00 15.41 381 VAL A C 1
ATOM 3044 O O . VAL A 1 380 ? 14.797 -81.345 88.680 1.00 14.80 381 VAL A O 1
ATOM 3048 N N . LYS A 1 381 ? 12.557 -81.182 88.657 1.00 14.46 382 LYS A N 1
ATOM 3049 C CA . LYS A 1 381 ? 12.375 -82.317 87.760 1.00 14.98 382 LYS A CA 1
ATOM 3050 C C . LYS A 1 381 ? 13.135 -82.105 86.454 1.00 15.95 382 LYS A C 1
ATOM 3051 O O . LYS A 1 381 ? 13.741 -83.032 85.915 1.00 16.92 382 LYS A O 1
ATOM 3057 N N . ILE A 1 382 ? 13.099 -80.877 85.950 1.00 14.38 383 ILE A N 1
ATOM 3058 C CA . ILE A 1 382 ? 13.773 -80.539 84.703 1.00 15.08 383 ILE A CA 1
ATOM 3059 C C . ILE A 1 382 ? 15.293 -80.643 84.814 1.00 17.07 383 ILE A C 1
ATOM 3060 O O . ILE A 1 382 ? 15.969 -81.002 83.851 1.00 17.41 383 ILE A O 1
ATOM 3065 N N . LEU A 1 383 ? 15.825 -80.340 85.993 1.00 17.88 384 LEU A N 1
ATOM 3066 C CA . LEU A 1 383 ? 17.264 -80.402 86.231 1.00 20.50 384 LEU A CA 1
ATOM 3067 C C . LEU A 1 383 ? 17.688 -81.806 86.659 1.00 22.30 384 LEU A C 1
ATOM 3068 O O . LEU A 1 383 ? 18.870 -82.147 86.618 1.00 25.03 384 LEU A O 1
ATOM 3073 N N . ARG A 1 384 ? 16.706 -82.608 87.058 1.00 25.39 385 ARG A N 1
ATOM 3074 C CA . ARG A 1 384 ? 16.915 -83.977 87.524 1.00 29.21 385 ARG A CA 1
ATOM 3075 C C . ARG A 1 384 ? 17.551 -84.894 86.478 1.00 31.58 385 ARG A C 1
ATOM 3076 O O . ARG A 1 384 ? 16.962 -85.162 85.432 1.00 31.18 385 ARG A O 1
ATOM 3084 N N . GLU A 1 385 ? 18.751 -85.383 86.782 1.00 34.24 386 GLU A N 1
ATOM 3085 C CA . GLU A 1 385 ? 19.491 -86.272 85.887 1.00 37.06 386 GLU A CA 1
ATOM 3086 C C . GLU A 1 385 ? 19.575 -85.760 84.454 1.00 38.08 386 GLU A C 1
ATOM 3087 O O . GLU A 1 385 ? 19.646 -86.549 83.511 1.00 38.08 386 GLU A O 1
ATOM 3093 N N . SER A 1 386 ? 19.574 -84.441 84.293 1.00 39.03 387 SER A N 1
ATOM 3094 C CA . SER A 1 386 ? 19.657 -83.835 82.970 1.00 40.05 387 SER A CA 1
ATOM 3095 C C . SER A 1 386 ? 21.024 -84.094 82.347 1.00 39.87 387 SER A C 1
ATOM 3096 O O . SER A 1 386 ? 22.022 -84.221 83.057 1.00 40.82 387 SER A O 1
#

InterPro domains:
  IPR002650 Sulphate adenylyltransferase [TIGR00339] (4-386)
  IPR002650 Sulphate adenylyltransferase [cd00517] (35-387)
  IPR014729 Rossmann-like alpha/beta/alpha sandwich fold [G3DSA:3.40.50.620] (175-392)
  IPR015947 PUA-like superfamily [SSF88697] (3-168)
  IPR024951 Sulphate adenylyltransferase catalytic domain [PF01747] (172-386)
  IPR025980 ATP-sulfurylase PUA-like domain [PF14306] (3-162)
  IPR027417 P-loop containing nucleoside triphosphate hydrolase [G3DSA:3.40.50.300] (393-511)
  IPR027417 P-loop containing nucleoside triphosphate hydrolase [SSF52540] (390-510)
  IPR027535 Sulfate adenylyltransferase [MF_0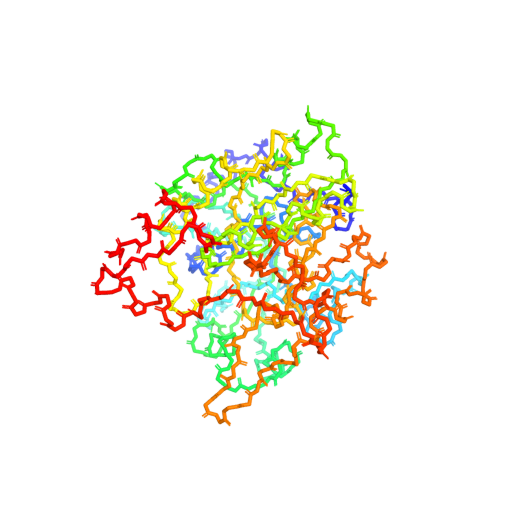3106] (1-509)
  IPR050512 Sulfate Adenylyltransferase/APS Kinase [PTHR42700] (1-441)

Nearest PDB structures (foldseek):
  1r6x-assembly1_A  TM=1.003E+00  e=4.415E-88  Saccharomyces cerevisiae
  1g8f-assembly1_A  TM=9.925E-01  e=1.915E-80  Saccharomyces cerevisiae
  1j70-assembly1_A  TM=9.862E-01  e=1.001E-79  Saccharomyces cerevisiae
  1i2d-assembly1_A  TM=9.660E-01  e=6.864E-59  Penicillium chrysogenum
  1m8p-assembly1_A  TM=9.613E-01  e=4.314E-58  Penicillium chrysogenum

CATH classification: 3.10.400.10 (+1 more: 3.40.50.620)